Protein AF-A0A9R1XGA3-F1 (afdb_monomer)

InterPro domains:
  IPR002921 Fungal lipase-type domain [PF01764] (87-194)
  IPR029058 Alpha/Beta hydrolase fold [G3DSA:3.40.50.1820] (52-241)
  IPR029058 Alpha/Beta hydrolase fold [SSF53474] (102-215)
  IPR041266 EDS1, EP domain [PF18117] (328-533)
  IPR044603 Senescence-associated carboxylesterase 101-like [PTHR46898] (2-545)

Sequence (545 aa):
MSQKMFNSEVEVGKFLGSIHVIQDAYRAISQTSSTYQLHTSPSGIKVLAFNCLSDYTIPFRKGEDLVSSDNHKVVEFISTKVNPKISINKAAVELFELHFNELSELSNQLINDQLVVTGCGLAGYLAILYTLLHQHYADLKESNGSKTAKRPICITFGSPLIGNQHLQGAISERPQWKSSFLNVVAKTDLLASFFSSTSQYKPFGTFLFCTESGGHTAFEDQDAILAVLDAMVSPNAGNYQMHDYSKELGSIRKTVLYRGGSKFKESNLTLLRAGIVFQFQEIGALNDISNDLIEKMEKKQTRMIIKSRNVYEPTKKLNDMKIILTYIEWYMKTRRLTGGYYDSYKNAESTNELKGKNEAIIHQLKLNQYWKKTVEENDLVPQKEGAKLRKRWLYAGTNYRRIVEPLDIADHYKRGKTNYMAIRPNHYKLLEKWSEEEKKGRKPSDPKTKAASLTEDSCFWAHVEEALISLRDLRNGDPNNIATDIEKFEVYVWHSIKDFSVSPEIFVEGSSFMKWWSEYKGYKGSSYDSVLARYMNDKNYISYN

Mean predicted aligned error: 12.09 Å

pLDDT: mean 83.59, std 13.46, range [25.39, 98.0]

Nearest PDB structures (foldseek):
  8zf0-assembly1_C  TM=6.058E-01  e=3.440E-20  Oryza sativa Japonica Group
  2yij-assembly1_A  TM=5.478E-01  e=7.214E-04  Arabidopsis thaliana
  2yij-assembly1_B  TM=5.698E-01  e=1.313E-03  Arabidopsis thaliana
  7x0c-assembly1_B  TM=5.492E-01  e=6.283E-04  Arabidopsis thaliana
  8t0y-assembly1_C  TM=2.030E-01  e=6.896E+00  Rattus norvegicus

Structure (mmCIF, N/CA/C/O backbone):
data_AF-A0A9R1XGA3-F1
#
_entry.id   AF-A0A9R1XGA3-F1
#
loop_
_atom_site.group_PDB
_atom_site.id
_atom_site.type_symbol
_atom_site.label_atom_id
_atom_site.label_alt_id
_atom_site.label_comp_id
_atom_site.label_asym_id
_atom_site.label_entity_id
_atom_site.label_seq_id
_atom_site.pdbx_PDB_ins_code
_atom_site.Cartn_x
_atom_site.Cartn_y
_atom_site.Cartn_z
_atom_site.occupancy
_atom_site.B_iso_or_equiv
_atom_site.auth_seq_id
_atom_site.auth_comp_id
_atom_site.auth_asym_id
_atom_site.auth_atom_id
_atom_site.pdbx_PDB_model_num
ATOM 1 N N . MET A 1 1 ? -10.345 21.618 -0.069 1.00 25.62 1 MET A N 1
ATOM 2 C CA . MET A 1 1 ? -10.650 21.405 1.361 1.00 25.62 1 MET A CA 1
ATOM 3 C C . MET A 1 1 ? -9.364 20.986 2.039 1.00 25.62 1 MET A C 1
ATOM 5 O O . MET A 1 1 ? -8.868 19.916 1.710 1.00 25.62 1 MET A O 1
ATOM 9 N N . SER A 1 2 ? -8.782 21.821 2.903 1.00 25.39 2 SER A N 1
ATOM 10 C CA . SER A 1 2 ? -7.750 21.312 3.805 1.00 25.39 2 SER A CA 1
ATOM 11 C C . SER A 1 2 ? -8.434 20.295 4.718 1.00 25.39 2 SER A C 1
ATOM 13 O O . SER A 1 2 ? -9.448 20.604 5.345 1.00 25.39 2 SER A O 1
ATOM 15 N N . GLN A 1 3 ? -7.954 19.052 4.722 1.00 30.38 3 GLN A N 1
ATOM 16 C CA . GLN A 1 3 ? -8.304 18.119 5.784 1.00 30.38 3 GLN A CA 1
ATOM 17 C C . GLN A 1 3 ? -7.832 18.777 7.079 1.00 30.38 3 GLN A C 1
ATOM 19 O O . GLN A 1 3 ? -6.631 18.882 7.318 1.00 30.38 3 GLN A O 1
ATOM 24 N N . LYS A 1 4 ? -8.763 19.296 7.883 1.00 31.56 4 LYS A N 1
ATOM 25 C CA . LYS A 1 4 ? -8.465 19.638 9.270 1.00 31.56 4 LYS A CA 1
ATOM 26 C C . LYS A 1 4 ? -8.160 18.311 9.964 1.00 31.56 4 LYS A C 1
ATOM 28 O O . LYS A 1 4 ? -9.082 17.591 10.328 1.00 31.56 4 LYS A O 1
ATOM 33 N N . MET A 1 5 ? -6.881 17.948 10.050 1.00 43.31 5 MET A N 1
ATOM 34 C CA . MET A 1 5 ? -6.440 16.953 11.022 1.00 43.31 5 MET A CA 1
ATOM 35 C C . MET A 1 5 ? -6.757 17.508 12.410 1.00 43.31 5 MET A C 1
ATOM 37 O O . MET A 1 5 ? -6.575 18.703 12.649 1.00 43.31 5 MET A O 1
ATOM 41 N N . PHE A 1 6 ? -7.255 16.656 13.300 1.00 49.06 6 PHE A N 1
ATOM 42 C CA . PHE A 1 6 ? -7.363 16.999 14.713 1.00 49.06 6 PHE A CA 1
ATOM 43 C C . PHE A 1 6 ? -5.966 17.361 15.234 1.00 49.06 6 PHE A C 1
ATOM 45 O O . PHE A 1 6 ? -4.993 16.662 14.946 1.00 49.06 6 PHE A O 1
ATOM 52 N N . ASN A 1 7 ? -5.853 18.463 15.973 1.00 49.22 7 ASN A N 1
ATOM 53 C CA . ASN A 1 7 ? -4.572 18.948 16.492 1.00 49.22 7 ASN A CA 1
ATOM 54 C C . ASN A 1 7 ? -4.109 18.160 17.726 1.00 49.22 7 ASN A C 1
ATOM 56 O O . ASN A 1 7 ? -2.969 18.317 18.158 1.00 49.22 7 ASN A O 1
ATOM 60 N N . SER A 1 8 ? -4.988 17.341 18.314 1.00 60.53 8 SER A N 1
ATOM 61 C CA . SER A 1 8 ? -4.674 16.455 19.436 1.00 60.53 8 SER A CA 1
ATOM 62 C C . SER A 1 8 ? -5.671 15.299 19.542 1.00 60.53 8 SER A C 1
ATOM 64 O O . SER A 1 8 ? -6.822 15.412 19.122 1.00 60.53 8 SER A O 1
ATOM 66 N N . GLU A 1 9 ? -5.254 14.209 20.179 1.00 64.31 9 GLU A N 1
ATOM 67 C CA . GLU A 1 9 ? -6.128 13.091 20.558 1.00 64.31 9 GLU A CA 1
ATOM 68 C C . GLU A 1 9 ? -7.272 13.526 21.508 1.00 64.31 9 GLU A C 1
ATOM 70 O O . GLU A 1 9 ? -8.342 12.921 21.509 1.00 64.31 9 GLU A O 1
ATOM 75 N N . VAL A 1 10 ? -7.114 14.639 22.239 1.00 60.84 10 VAL A N 1
ATOM 76 C CA . VAL A 1 10 ? -8.193 15.273 23.024 1.00 60.84 10 VAL A CA 1
ATOM 77 C C . VAL A 1 10 ? -9.305 15.809 22.113 1.00 60.84 10 VAL A C 1
ATOM 79 O O . VAL A 1 10 ? -10.487 15.652 22.415 1.00 60.84 10 VAL A O 1
ATOM 82 N N . GLU A 1 11 ? -8.954 16.447 20.991 1.00 66.25 11 GLU A N 1
ATOM 83 C CA . GLU A 1 11 ? -9.942 16.901 20.001 1.00 66.25 11 GLU A CA 1
ATOM 84 C C . GLU A 1 11 ? -10.637 15.716 19.322 1.00 66.25 11 GLU A C 1
ATOM 86 O O . GLU A 1 11 ? -11.847 15.776 19.100 1.00 66.25 11 GLU A O 1
ATOM 91 N N . VAL A 1 12 ? -9.898 14.630 19.054 1.00 70.56 12 VAL A N 1
ATOM 92 C CA . VAL A 1 12 ? -10.460 13.371 18.536 1.00 70.56 12 VAL A CA 1
ATOM 93 C C . VAL A 1 12 ? -11.471 12.800 19.525 1.00 70.56 12 VAL A C 1
ATOM 95 O O . VAL A 1 12 ? -12.608 12.548 19.142 1.00 70.56 12 VAL A O 1
ATOM 98 N N . GLY A 1 13 ? -11.101 12.657 20.802 1.00 62.75 13 GLY A N 1
ATOM 99 C CA . GLY A 1 13 ? -11.992 12.157 21.850 1.00 62.75 13 GLY A CA 1
ATOM 100 C C . GLY A 1 13 ? -13.279 12.975 21.955 1.00 62.75 13 GLY A C 1
ATOM 101 O O . GLY A 1 13 ? -14.367 12.407 21.936 1.00 62.75 13 GLY A O 1
ATOM 102 N N . LYS A 1 14 ? -13.172 14.309 21.950 1.00 71.94 14 LYS A N 1
ATOM 103 C CA . LYS A 1 14 ? -14.334 15.216 21.979 1.00 71.94 14 LYS A CA 1
ATOM 104 C C . LYS A 1 14 ? -15.217 15.088 20.740 1.00 71.94 14 LYS A C 1
ATOM 106 O O . LYS A 1 14 ? -16.441 15.074 20.854 1.00 71.94 14 LYS A O 1
ATOM 111 N N . PHE A 1 15 ? -14.612 14.992 19.557 1.00 76.19 15 PHE A N 1
ATOM 112 C CA . PHE A 1 15 ? -15.353 14.757 18.321 1.00 76.19 15 PHE A CA 1
ATOM 113 C C . PHE A 1 15 ? -16.097 13.419 18.376 1.00 76.19 15 PHE A C 1
ATOM 115 O O . PHE A 1 15 ? -17.300 13.388 18.120 1.00 76.19 15 PHE A O 1
ATOM 122 N N . LEU A 1 16 ? -15.413 12.348 18.788 1.00 72.44 16 LEU A N 1
ATOM 123 C CA . LEU A 1 16 ? -15.995 11.018 18.957 1.00 72.44 16 LEU A CA 1
ATOM 124 C C . LEU A 1 16 ? -17.121 11.008 20.003 1.00 72.44 16 LEU A C 1
ATOM 126 O O . LEU A 1 16 ? -18.154 10.387 19.783 1.00 72.44 16 LEU A O 1
ATOM 130 N N . GLY A 1 17 ? -16.988 11.758 21.097 1.00 62.53 17 GLY A N 1
ATOM 131 C CA . GLY A 1 17 ? -18.054 11.918 22.090 1.00 62.53 17 GLY A CA 1
ATOM 132 C C . GLY A 1 17 ? -19.284 12.675 21.568 1.00 62.53 17 GLY A C 1
ATOM 133 O O . GLY A 1 17 ? -20.386 12.500 22.085 1.00 62.53 17 GLY A O 1
ATOM 134 N N . SER A 1 18 ? -19.123 13.500 20.528 1.00 68.31 18 SER A N 1
ATOM 135 C CA . SER A 1 18 ? -20.204 14.316 19.953 1.00 68.31 18 SER A CA 1
ATOM 136 C C . SER A 1 18 ? -21.014 13.624 18.848 1.00 68.31 18 SER A C 1
ATOM 138 O O . SER A 1 18 ? -22.103 14.086 18.505 1.00 68.31 18 SER A O 1
ATOM 140 N N . ILE A 1 19 ? -20.509 12.525 18.279 1.00 78.50 19 ILE A N 1
ATOM 141 C CA . ILE A 1 19 ? -21.141 11.835 17.146 1.00 78.50 19 ILE A CA 1
ATOM 142 C C . ILE A 1 19 ? -22.177 10.801 17.600 1.00 78.50 19 ILE A C 1
ATOM 144 O O . ILE A 1 19 ? -21.927 9.945 18.445 1.00 78.50 19 ILE A O 1
ATOM 148 N N . HIS A 1 20 ? -23.347 10.825 16.957 1.00 83.31 20 HIS A N 1
ATOM 149 C CA . HIS A 1 20 ? -24.459 9.917 17.264 1.00 83.31 20 HIS A CA 1
ATOM 150 C C . HIS A 1 20 ? -24.188 8.449 16.907 1.00 83.31 20 HIS A C 1
ATOM 152 O O . HIS A 1 20 ? -24.793 7.561 17.501 1.00 83.31 20 HIS A O 1
ATOM 158 N N . VAL A 1 21 ? -23.245 8.184 15.997 1.00 88.19 21 VAL A N 1
ATOM 159 C CA . VAL A 1 21 ? -22.968 6.834 15.483 1.00 88.19 21 VAL A CA 1
ATOM 160 C C . VAL A 1 21 ? -22.563 5.839 16.577 1.00 88.19 21 VAL A C 1
ATOM 162 O O . VAL A 1 21 ? -22.926 4.673 16.488 1.00 88.19 21 VAL A O 1
ATOM 165 N N . ILE A 1 22 ? -21.873 6.288 17.635 1.00 90.81 22 ILE A N 1
ATOM 166 C CA . ILE A 1 22 ? -21.488 5.419 18.760 1.00 90.81 22 ILE A CA 1
ATOM 167 C C . ILE A 1 22 ? -22.735 4.986 19.546 1.00 90.81 22 ILE A C 1
ATOM 169 O O . ILE A 1 22 ? -22.880 3.817 19.891 1.00 90.81 22 ILE A O 1
ATOM 173 N N . GLN A 1 23 ? -23.671 5.908 19.788 1.00 89.25 23 GLN A N 1
ATOM 174 C CA . GLN A 1 23 ? -24.923 5.601 20.489 1.00 89.25 23 GLN A CA 1
ATOM 175 C C . GLN A 1 23 ? -25.835 4.705 19.650 1.00 89.25 23 GLN A C 1
ATOM 177 O O . GLN A 1 23 ? -26.443 3.780 20.186 1.00 89.25 23 GLN A O 1
ATOM 182 N N . ASP A 1 24 ? -25.915 4.965 18.344 1.00 91.31 24 ASP A N 1
ATOM 183 C CA . ASP A 1 24 ? -26.691 4.147 17.413 1.00 91.31 24 ASP A CA 1
ATOM 184 C C . ASP A 1 24 ? -26.125 2.720 17.334 1.00 91.31 24 ASP A C 1
ATOM 186 O O . ASP A 1 24 ? -26.893 1.759 17.360 1.00 91.31 24 ASP A O 1
ATOM 190 N N . ALA A 1 25 ? -24.794 2.574 17.318 1.00 93.94 25 ALA A N 1
ATOM 191 C CA . ALA A 1 25 ? -24.124 1.277 17.367 1.00 93.94 25 ALA A CA 1
ATOM 192 C C . ALA A 1 25 ? -24.440 0.521 18.666 1.00 93.94 25 ALA A C 1
ATOM 194 O O . ALA A 1 25 ? -24.885 -0.624 18.611 1.00 93.94 25 ALA A O 1
ATOM 195 N N . TYR A 1 26 ? -24.306 1.168 19.829 1.00 93.75 26 TYR A N 1
ATOM 196 C CA . TYR A 1 26 ? -24.616 0.522 21.109 1.00 93.75 26 TYR A CA 1
ATOM 197 C C . TYR A 1 26 ? -26.097 0.130 21.227 1.00 93.75 26 TYR A C 1
ATOM 199 O O . TYR A 1 26 ? -26.427 -0.961 21.690 1.00 93.75 26 TYR A O 1
ATOM 207 N N . ARG A 1 27 ? -27.009 0.984 20.745 1.00 92.38 27 ARG A N 1
ATOM 208 C CA . ARG A 1 27 ? -28.448 0.684 20.710 1.00 92.38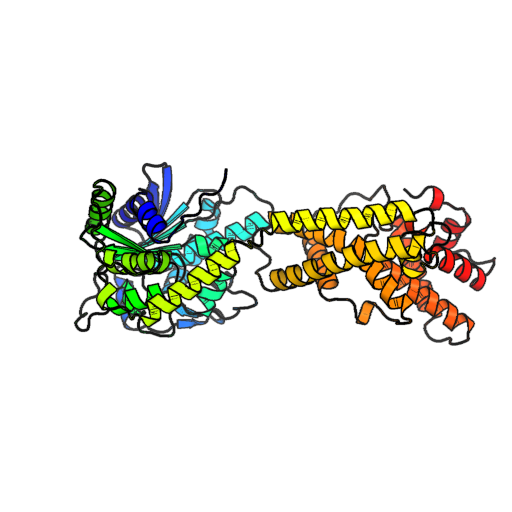 27 ARG A CA 1
ATOM 209 C C . ARG A 1 27 ? -28.769 -0.508 19.807 1.00 92.38 27 ARG A C 1
ATOM 211 O O . ARG A 1 27 ? -29.633 -1.305 20.154 1.00 92.38 27 ARG A O 1
ATOM 218 N N . ALA A 1 28 ? -28.092 -0.647 18.669 1.00 94.12 28 ALA A N 1
ATOM 219 C CA . ALA A 1 28 ? -28.290 -1.796 17.789 1.00 94.12 28 ALA A CA 1
ATOM 220 C C . ALA A 1 28 ? -27.924 -3.118 18.492 1.00 94.12 28 ALA A C 1
ATOM 222 O O . ALA A 1 28 ? -28.614 -4.119 18.309 1.00 94.12 28 ALA A O 1
ATOM 223 N N . ILE A 1 29 ? -26.897 -3.118 19.353 1.00 93.12 29 ILE A N 1
ATOM 224 C CA . ILE A 1 29 ? -26.525 -4.296 20.156 1.00 93.12 29 ILE A CA 1
ATOM 225 C C . ILE A 1 29 ? -27.673 -4.699 21.088 1.00 93.12 29 ILE A C 1
ATOM 227 O O . ILE A 1 29 ? -28.066 -5.861 21.087 1.00 93.12 29 ILE A O 1
ATOM 231 N N . SER A 1 30 ? -28.262 -3.755 21.832 1.00 89.50 30 SER A N 1
ATOM 232 C CA . SER A 1 30 ? -29.345 -4.073 22.779 1.00 89.50 30 SER A CA 1
ATOM 233 C C . SER A 1 30 ? -30.644 -4.534 22.109 1.00 89.50 30 SER A C 1
ATOM 235 O O . SER A 1 30 ? -31.463 -5.196 22.741 1.00 89.50 30 SER A O 1
ATOM 237 N N . GLN A 1 31 ? -30.825 -4.220 20.826 1.00 91.94 31 GLN A N 1
ATOM 238 C CA . GLN A 1 31 ? -31.956 -4.668 20.010 1.00 91.94 31 GLN A CA 1
ATOM 239 C C . GLN A 1 31 ? -31.712 -6.020 19.320 1.00 91.94 31 GLN A C 1
ATOM 241 O O . GLN A 1 31 ? -32.631 -6.558 18.706 1.00 91.94 31 GLN A O 1
ATOM 246 N N . THR A 1 32 ? -30.495 -6.566 19.394 1.00 92.00 32 THR A N 1
ATOM 247 C CA . THR A 1 32 ? -30.104 -7.782 18.673 1.00 92.00 32 THR A CA 1
ATOM 248 C C . THR A 1 32 ? -30.346 -9.032 19.515 1.00 92.00 32 THR A C 1
ATOM 250 O O . THR A 1 32 ? -29.712 -9.232 20.550 1.00 92.00 32 THR A O 1
ATOM 253 N N . SER A 1 33 ? -31.242 -9.911 19.056 1.00 87.94 33 SER A N 1
ATOM 254 C CA . SER A 1 33 ? -31.568 -11.174 19.750 1.00 87.94 33 SER A CA 1
ATOM 255 C C . SER A 1 33 ? -30.913 -12.421 19.138 1.00 87.94 33 SER A C 1
ATOM 257 O O . SER A 1 33 ? -30.818 -13.445 19.808 1.00 87.94 33 SER A O 1
ATOM 259 N N . SER A 1 34 ? -30.463 -12.351 17.884 1.00 88.94 34 SER A N 1
ATOM 260 C CA . SER A 1 34 ? -29.722 -13.407 17.175 1.00 88.94 34 SER A CA 1
ATOM 261 C C . SER A 1 34 ? -28.205 -13.210 17.287 1.00 88.94 34 SER A C 1
ATOM 263 O O . SER A 1 34 ? -27.754 -12.176 17.766 1.00 88.94 34 SER A O 1
ATOM 265 N N . THR A 1 35 ? -27.396 -14.162 16.802 1.00 88.19 35 THR A N 1
ATOM 266 C CA . THR A 1 35 ? -25.920 -14.035 16.756 1.00 88.19 35 THR A CA 1
ATOM 267 C C . THR A 1 35 ? -25.461 -12.751 16.064 1.00 88.19 35 THR A C 1
ATOM 269 O O . THR A 1 35 ? -24.502 -12.106 16.483 1.00 88.19 35 THR A O 1
ATOM 272 N N . TYR A 1 36 ? -26.159 -12.353 15.004 1.00 93.81 36 TYR A N 1
ATOM 273 C CA . TYR A 1 36 ? -25.999 -11.049 14.381 1.00 93.81 36 TYR A CA 1
ATOM 274 C C . TYR A 1 36 ? -27.323 -10.566 13.795 1.00 93.81 36 TYR A C 1
ATOM 276 O O . TYR A 1 36 ? -28.191 -11.373 13.446 1.00 93.81 36 TYR A O 1
ATOM 284 N N . GLN A 1 37 ? -27.481 -9.250 13.673 1.00 95.38 37 GLN A N 1
ATOM 285 C CA . GLN A 1 37 ? -28.637 -8.626 13.038 1.00 95.38 37 GLN A CA 1
ATOM 286 C C . GLN A 1 37 ? -28.244 -7.311 12.361 1.00 95.38 37 GLN A C 1
ATOM 288 O O . GLN A 1 37 ? -27.408 -6.552 12.857 1.00 95.38 37 GLN A O 1
ATOM 293 N N . LEU A 1 38 ? -28.849 -7.049 11.201 1.00 95.69 38 LEU A N 1
ATOM 294 C CA . LEU A 1 38 ? -28.660 -5.810 10.458 1.00 95.69 38 LEU A CA 1
ATOM 295 C C . LEU A 1 38 ? -29.749 -4.803 10.835 1.00 95.69 38 LEU A C 1
ATOM 297 O O . LEU A 1 38 ? -30.937 -5.056 10.646 1.00 95.69 38 LEU A O 1
ATOM 301 N N . HIS A 1 39 ? -29.324 -3.643 11.316 1.00 95.25 39 HIS A N 1
ATOM 302 C CA . HIS A 1 39 ? -30.170 -2.518 11.701 1.00 95.25 39 HIS A CA 1
ATOM 303 C C . HIS A 1 39 ? -29.928 -1.328 10.774 1.00 95.25 39 HIS A C 1
ATOM 305 O O . HIS A 1 39 ? -28.929 -1.265 10.054 1.00 95.25 39 HIS A O 1
ATOM 311 N N . THR A 1 40 ? -30.834 -0.355 10.803 1.00 93.25 40 THR A N 1
ATOM 312 C CA . THR A 1 40 ? -30.647 0.937 10.129 1.00 93.25 40 THR A CA 1
ATOM 313 C C . THR A 1 40 ? -30.708 2.041 11.174 1.00 93.25 40 THR A C 1
ATOM 315 O O . THR A 1 40 ? -31.687 2.141 11.914 1.00 93.25 40 THR A O 1
ATOM 318 N N . SER A 1 41 ? -29.654 2.851 11.263 1.00 88.50 41 SER A N 1
ATOM 319 C CA . SER A 1 41 ? -29.606 3.981 12.186 1.00 88.50 41 SER A CA 1
ATOM 320 C C . SER A 1 41 ? -30.633 5.056 11.794 1.00 88.50 41 SER A C 1
ATOM 322 O O . SER A 1 41 ? -31.034 5.136 10.629 1.00 88.50 41 SER A O 1
ATOM 324 N N . PRO A 1 42 ? -31.005 5.968 12.711 1.00 84.25 42 PRO A N 1
ATOM 325 C CA . PRO A 1 42 ? -31.841 7.127 12.380 1.00 84.25 42 PRO A CA 1
ATOM 326 C C . PRO A 1 42 ? -31.253 8.020 11.275 1.00 84.25 42 PRO A C 1
ATOM 328 O O . PRO A 1 42 ? -31.979 8.739 10.598 1.00 84.25 42 PRO A O 1
ATOM 331 N N . SER A 1 43 ? -29.931 7.971 11.090 1.00 81.44 43 SER A N 1
ATOM 332 C CA . SER A 1 43 ? -29.195 8.674 10.035 1.00 81.44 43 SER A CA 1
ATOM 333 C C . SER A 1 43 ? -29.131 7.908 8.702 1.00 81.44 43 SER A C 1
ATOM 335 O O . SER A 1 43 ? -28.497 8.385 7.763 1.00 81.44 43 SER A O 1
ATOM 337 N N . GLY A 1 44 ? -29.780 6.742 8.595 1.00 85.81 44 GLY A N 1
ATOM 338 C CA . GLY A 1 44 ? -29.830 5.922 7.379 1.00 85.81 44 GLY A CA 1
ATOM 339 C C . GLY A 1 44 ? -28.594 5.047 7.142 1.00 85.81 44 GLY A C 1
ATOM 340 O O . GLY A 1 44 ? -28.438 4.494 6.056 1.00 85.81 44 GLY A O 1
ATOM 341 N N . ILE A 1 45 ? -27.706 4.916 8.132 1.00 89.62 45 ILE A N 1
ATOM 342 C CA . ILE A 1 45 ? -26.495 4.088 8.049 1.00 89.62 45 ILE A CA 1
ATOM 343 C C . ILE A 1 45 ? -26.847 2.653 8.443 1.00 89.62 45 ILE A C 1
ATOM 345 O O . ILE A 1 45 ? -27.542 2.432 9.437 1.00 89.62 45 ILE A O 1
ATOM 349 N N . LYS A 1 46 ? -26.349 1.662 7.697 1.00 95.12 46 LYS A N 1
ATOM 350 C CA . LYS A 1 46 ? -26.525 0.253 8.064 1.00 95.12 46 LYS A CA 1
ATOM 351 C C . LYS A 1 46 ? -25.608 -0.095 9.236 1.00 95.12 46 LYS A C 1
ATOM 353 O O . LYS A 1 46 ? -24.409 0.183 9.186 1.00 95.12 46 LYS A O 1
ATOM 358 N N . VAL A 1 47 ? -26.161 -0.718 10.271 1.00 96.75 47 VAL A N 1
ATOM 359 C CA . VAL A 1 47 ? -25.435 -1.143 11.474 1.00 96.75 47 VAL A CA 1
ATOM 360 C C . VAL A 1 47 ? -25.575 -2.654 11.620 1.00 96.75 47 VAL A C 1
ATOM 362 O O . VAL A 1 47 ? -26.653 -3.147 11.937 1.00 96.75 47 VAL A O 1
ATOM 365 N N . LEU A 1 48 ? -24.501 -3.398 11.374 1.00 97.31 48 LEU A N 1
ATOM 366 C CA . LEU A 1 48 ? -24.439 -4.831 11.644 1.00 97.31 48 LEU A CA 1
ATOM 367 C C . LEU A 1 48 ? -23.983 -5.039 13.089 1.00 97.31 48 LEU A C 1
ATOM 369 O O . LEU A 1 48 ? -22.819 -4.796 13.411 1.00 97.31 48 LEU A O 1
ATOM 373 N N . ALA A 1 49 ? -24.901 -5.470 13.946 1.00 97.25 49 ALA A N 1
ATOM 374 C CA . ALA A 1 49 ? -24.630 -5.728 15.352 1.00 97.25 49 ALA A CA 1
ATOM 375 C C . ALA A 1 49 ? -24.484 -7.230 15.605 1.00 97.25 49 ALA A C 1
ATOM 377 O O . ALA A 1 49 ? -25.308 -8.023 15.152 1.00 97.25 49 ALA A O 1
ATOM 378 N N . PHE A 1 50 ? -23.435 -7.600 16.333 1.00 95.25 50 PHE A N 1
ATOM 379 C CA . PHE A 1 50 ? -23.175 -8.953 16.806 1.00 95.25 50 PHE A CA 1
ATOM 380 C C . PHE A 1 50 ? -23.566 -9.090 18.275 1.00 95.25 50 PHE A C 1
ATOM 382 O O . PHE A 1 50 ? -23.325 -8.188 19.083 1.00 95.25 50 PHE A O 1
ATOM 389 N N . ASN A 1 51 ? -24.103 -10.254 18.621 1.00 90.06 51 ASN A N 1
ATOM 390 C CA . ASN A 1 51 ? -24.405 -10.661 19.983 1.00 90.06 51 ASN A CA 1
ATOM 391 C C . ASN A 1 51 ? -23.807 -12.053 20.246 1.00 90.06 51 ASN A C 1
ATOM 393 O O . ASN A 1 51 ? -23.744 -12.896 19.353 1.00 90.06 51 ASN A O 1
ATOM 397 N N . CYS A 1 52 ? -23.347 -12.291 21.471 1.00 77.19 52 CYS A N 1
ATOM 398 C CA . CYS A 1 52 ? -22.772 -13.567 21.878 1.00 77.19 52 CYS A CA 1
ATOM 399 C C . CYS A 1 52 ? -23.652 -14.155 22.982 1.00 77.19 52 CYS A C 1
ATOM 401 O O . CYS A 1 52 ? -23.711 -13.614 24.085 1.00 77.19 52 CYS A O 1
ATOM 403 N N . LEU A 1 53 ? -24.369 -15.239 22.668 1.00 64.62 53 LEU A N 1
ATOM 404 C CA . LEU A 1 53 ? -25.205 -15.948 23.638 1.00 64.62 53 LEU A CA 1
ATOM 405 C C . LEU A 1 53 ? -24.322 -16.555 24.745 1.00 64.62 53 LEU A C 1
ATOM 407 O O . LEU A 1 53 ? -23.173 -16.931 24.508 1.00 64.62 53 LEU A O 1
ATOM 411 N N . SER A 1 54 ? -24.854 -16.624 25.967 1.00 56.53 54 SER A N 1
ATOM 412 C CA . SER A 1 54 ? -24.125 -16.883 27.222 1.00 56.53 54 SER A CA 1
ATOM 413 C C . SER A 1 54 ? -23.235 -18.133 27.247 1.00 56.53 54 SER A C 1
ATOM 415 O O . SER A 1 54 ? -22.286 -18.180 28.033 1.00 56.53 54 SER A O 1
ATOM 417 N N . ASP A 1 55 ? -23.484 -19.115 26.381 1.00 50.94 55 ASP A N 1
ATOM 418 C CA . ASP A 1 55 ? -22.788 -20.409 26.359 1.00 50.94 55 ASP A CA 1
ATOM 419 C C . ASP A 1 55 ? -21.287 -20.298 26.021 1.00 50.94 55 ASP A C 1
ATOM 421 O O . ASP A 1 55 ? -20.484 -21.131 26.446 1.00 50.94 55 ASP A O 1
ATOM 425 N N . TYR A 1 56 ? -20.861 -19.219 25.356 1.00 52.59 56 TYR A N 1
ATOM 426 C CA . TYR A 1 56 ? -19.456 -18.992 24.980 1.00 52.59 56 TYR A CA 1
ATOM 427 C C . TYR A 1 56 ? -18.600 -18.318 26.064 1.00 52.59 56 TYR A C 1
ATOM 429 O O . TYR A 1 56 ? -17.391 -18.146 25.893 1.00 52.59 56 TYR A O 1
ATOM 437 N N . THR A 1 57 ? -19.185 -17.967 27.212 1.00 53.56 57 THR A N 1
ATOM 438 C CA . THR A 1 57 ? -18.422 -17.436 28.358 1.00 53.56 57 THR A CA 1
ATOM 439 C C . THR A 1 57 ? -17.598 -18.517 29.072 1.00 53.56 57 THR A C 1
ATOM 441 O O . THR A 1 57 ? -16.605 -18.205 29.732 1.00 53.56 57 THR A O 1
ATOM 444 N N . ILE A 1 58 ? -17.964 -19.796 28.912 1.00 49.25 58 ILE A N 1
ATOM 445 C CA . ILE A 1 58 ? -17.326 -20.938 29.586 1.00 49.25 58 ILE A CA 1
ATOM 446 C C . ILE A 1 58 ? -15.954 -21.291 28.964 1.00 49.25 58 ILE A C 1
ATOM 448 O O . ILE A 1 58 ? -15.003 -21.471 29.730 1.00 49.25 58 ILE A O 1
ATOM 452 N N . PRO A 1 59 ? -15.776 -21.329 27.624 1.00 50.19 59 PRO A N 1
ATOM 453 C CA . PRO A 1 59 ? -14.455 -21.474 27.000 1.00 50.19 59 PRO A CA 1
ATOM 454 C C . PRO A 1 59 ? -13.521 -20.281 27.249 1.00 50.19 59 PRO A C 1
ATOM 456 O O . PRO A 1 59 ? -12.324 -20.484 27.440 1.00 50.19 59 PRO A O 1
ATOM 459 N N . PHE A 1 60 ? -14.052 -19.052 27.321 1.00 55.19 60 PHE A N 1
ATOM 460 C CA . PHE A 1 60 ? -13.260 -17.836 27.570 1.00 55.19 60 PHE A CA 1
ATOM 461 C C . PHE A 1 60 ? -12.523 -17.874 28.920 1.00 55.19 60 PHE A C 1
ATOM 463 O O . PHE A 1 60 ? -11.395 -17.409 29.023 1.00 55.19 60 PHE A O 1
ATOM 470 N N . ARG A 1 61 ? -13.110 -18.517 29.941 1.00 54.62 61 ARG A N 1
ATOM 471 C CA . ARG A 1 61 ? -12.472 -18.704 31.260 1.00 54.62 61 ARG A CA 1
ATOM 472 C C . ARG A 1 61 ? -11.356 -19.759 31.279 1.00 54.62 61 ARG A C 1
ATOM 474 O O . ARG A 1 61 ? -10.645 -19.849 32.273 1.00 54.62 61 ARG A O 1
ATOM 481 N N . LYS A 1 62 ? -11.219 -20.578 30.227 1.00 50.53 62 LYS A N 1
ATOM 482 C CA . LYS A 1 62 ? -10.163 -21.603 30.088 1.00 50.53 62 LYS A CA 1
ATOM 483 C C . LYS A 1 62 ? -9.122 -21.271 29.011 1.00 50.53 62 LYS A C 1
ATOM 485 O O . LYS A 1 62 ? -8.060 -21.880 29.016 1.00 50.53 62 LYS A O 1
ATOM 490 N N . GLY A 1 63 ? -9.436 -20.374 28.075 1.00 52.12 63 GLY A N 1
ATOM 491 C CA . GLY A 1 63 ? -8.641 -20.101 26.877 1.00 52.12 63 GLY A CA 1
ATOM 492 C C . GLY A 1 63 ? -7.898 -18.770 26.934 1.00 52.12 63 GLY A C 1
ATOM 493 O O . GLY A 1 63 ? -8.326 -17.801 26.311 1.00 52.12 63 GLY A O 1
ATOM 494 N N . GLU A 1 64 ? -6.758 -18.744 27.623 1.00 56.88 64 GLU A N 1
ATOM 495 C CA . GLU A 1 64 ? -5.757 -17.678 27.447 1.00 56.88 64 GLU A CA 1
ATOM 496 C C . GLU A 1 64 ? -5.000 -17.812 26.108 1.00 56.88 64 GLU A C 1
ATOM 498 O O . GLU A 1 64 ? -4.357 -16.865 25.649 1.00 56.88 64 GLU A O 1
ATOM 503 N N . ASP A 1 65 ? -5.113 -18.970 25.450 1.00 75.19 65 ASP A N 1
ATOM 504 C CA . ASP A 1 65 ? -4.248 -19.363 24.343 1.00 75.19 65 ASP A CA 1
ATOM 505 C C . ASP A 1 65 ? -4.525 -18.591 23.044 1.00 75.19 65 ASP A C 1
ATOM 507 O O . ASP A 1 65 ? -5.595 -18.665 22.427 1.00 75.19 65 ASP A O 1
ATOM 511 N N . LEU A 1 66 ? -3.490 -17.892 22.581 1.00 87.62 66 LEU A N 1
ATOM 512 C CA . LEU A 1 66 ? -3.374 -17.435 21.205 1.00 87.62 66 LEU A CA 1
ATOM 513 C C . LEU A 1 66 ? -3.053 -18.625 20.291 1.00 87.62 66 LEU A C 1
ATOM 515 O O . LEU A 1 66 ? -2.078 -19.344 20.512 1.00 87.62 66 LEU A O 1
ATOM 519 N N . VAL A 1 67 ? -3.818 -18.794 19.215 1.00 90.00 67 VAL A N 1
ATOM 520 C CA . VAL A 1 67 ? -3.570 -19.809 18.180 1.00 90.00 67 VAL A CA 1
ATOM 521 C C . VAL A 1 67 ? -2.945 -19.185 16.938 1.00 90.00 67 VAL A C 1
ATOM 523 O O . VAL A 1 67 ? -3.222 -18.035 16.595 1.00 90.00 67 VAL A O 1
ATOM 526 N N . SER A 1 68 ? -2.078 -19.943 16.264 1.00 89.12 68 SER A N 1
ATOM 527 C CA . SER A 1 68 ? -1.447 -19.527 15.007 1.00 89.12 68 SER A CA 1
ATOM 528 C C . SER A 1 68 ? -2.444 -19.550 13.849 1.00 89.12 68 SER A C 1
ATOM 530 O O . SER A 1 68 ? -3.186 -20.521 13.694 1.00 89.12 68 SER A O 1
ATOM 532 N N . SER A 1 69 ? -2.393 -18.538 12.980 1.00 85.44 69 SER A N 1
ATOM 533 C CA . SER A 1 69 ? -3.179 -18.488 11.739 1.00 85.44 69 SER A CA 1
ATOM 534 C C . SER A 1 69 ? -2.915 -19.652 10.786 1.00 85.44 69 SER A C 1
ATOM 536 O O . SER A 1 69 ? -3.794 -19.987 10.002 1.00 85.44 69 SER A O 1
ATOM 538 N N . ASP A 1 70 ? -1.741 -20.291 10.857 1.00 82.00 70 ASP A N 1
ATOM 539 C CA . ASP A 1 70 ? -1.371 -21.420 9.983 1.00 82.00 70 ASP A CA 1
ATOM 540 C C . ASP A 1 70 ? -2.361 -22.596 10.089 1.00 82.00 70 ASP A C 1
ATOM 542 O O . ASP A 1 70 ? -2.536 -23.361 9.141 1.00 82.00 70 ASP A O 1
ATOM 546 N N . ASN A 1 71 ? -3.033 -22.723 11.236 1.00 83.38 71 ASN A N 1
ATOM 547 C CA . ASN A 1 71 ? -3.994 -23.792 11.495 1.00 83.38 71 ASN A CA 1
ATOM 548 C C . ASN A 1 71 ? -5.431 -23.418 11.092 1.00 83.38 71 ASN A C 1
ATOM 550 O O . ASN A 1 71 ? -6.300 -24.286 11.089 1.00 83.38 71 ASN A O 1
ATOM 554 N N . HIS A 1 72 ? -5.685 -22.152 10.742 1.00 85.31 72 HIS A N 1
ATOM 555 C CA . HIS A 1 72 ? -7.028 -21.591 10.582 1.00 85.31 72 HIS A CA 1
ATOM 556 C C . HIS A 1 72 ? -7.136 -20.769 9.292 1.00 85.31 72 HIS A C 1
ATOM 558 O O . HIS A 1 72 ? -6.901 -19.558 9.259 1.00 85.31 72 HIS A O 1
ATOM 564 N N . LYS A 1 73 ? -7.550 -21.427 8.202 1.00 86.06 73 LYS A N 1
ATOM 565 C CA . LYS A 1 73 ? -7.640 -20.812 6.860 1.00 86.06 73 LYS A CA 1
ATOM 566 C C . LYS A 1 73 ? -8.566 -19.595 6.800 1.00 86.06 73 LYS A C 1
ATOM 568 O O . LYS A 1 73 ? -8.366 -18.711 5.972 1.00 86.06 73 LYS A O 1
ATOM 573 N N . VAL A 1 74 ? 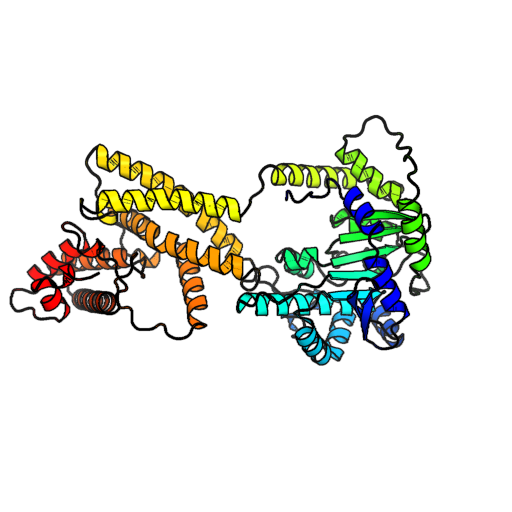-9.563 -19.521 7.683 1.00 88.06 74 VAL A N 1
ATOM 574 C CA . VAL A 1 74 ? -10.541 -18.423 7.698 1.00 88.06 74 VAL A CA 1
ATOM 575 C C . VAL A 1 74 ? -9.937 -17.066 8.060 1.00 88.06 74 VAL A C 1
ATOM 577 O O . VAL A 1 74 ? -10.553 -16.051 7.767 1.00 88.06 74 VAL A O 1
ATOM 580 N N . VAL A 1 75 ? -8.742 -17.026 8.663 1.00 89.31 75 VAL A N 1
ATOM 581 C CA . VAL A 1 75 ? -8.030 -15.790 9.044 1.00 89.31 75 VAL A CA 1
ATOM 582 C C . VAL A 1 75 ? -6.722 -15.585 8.271 1.00 89.31 75 VAL A C 1
ATOM 584 O O . VAL A 1 75 ? -6.050 -14.570 8.453 1.00 89.31 75 VAL A O 1
ATOM 587 N N . GLU A 1 76 ? -6.376 -16.497 7.356 1.00 87.44 76 GLU A N 1
ATOM 588 C CA . GLU A 1 76 ? -5.150 -16.444 6.541 1.00 87.44 76 GLU A CA 1
ATOM 589 C C . GLU A 1 76 ? -5.054 -15.149 5.716 1.00 87.44 76 GLU A C 1
ATOM 591 O O . GLU A 1 76 ? -3.972 -14.603 5.502 1.00 87.44 76 GLU A O 1
ATOM 596 N N . PHE A 1 77 ? -6.202 -14.597 5.311 1.00 88.44 77 PHE A N 1
ATOM 597 C CA . PHE A 1 77 ? -6.280 -13.363 4.530 1.00 88.44 77 PHE A CA 1
ATOM 598 C C . PHE A 1 77 ? -5.691 -12.134 5.254 1.00 88.44 77 PHE A C 1
ATOM 600 O O . PHE A 1 77 ? -5.401 -11.118 4.612 1.00 88.44 77 PHE A O 1
ATOM 607 N N . ILE A 1 78 ? -5.528 -12.203 6.580 1.00 90.31 78 ILE A N 1
ATOM 608 C CA . ILE A 1 78 ? -4.989 -11.114 7.394 1.00 90.31 78 ILE A CA 1
ATOM 609 C C . ILE A 1 78 ? -3.460 -11.052 7.277 1.00 90.31 78 ILE A C 1
ATOM 611 O O . ILE A 1 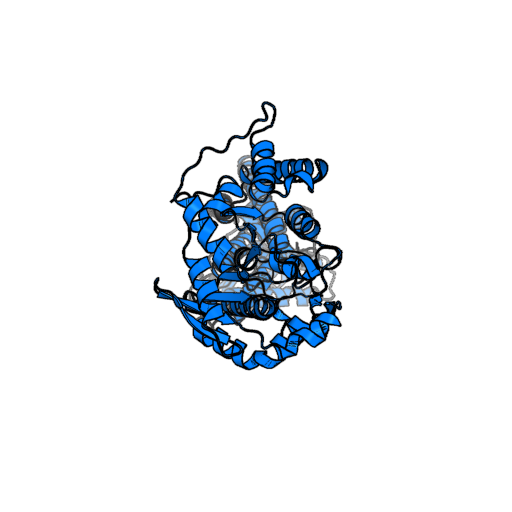78 ? -2.921 -9.946 7.250 1.00 90.31 78 ILE A O 1
ATOM 615 N N . SER A 1 79 ? -2.770 -12.186 7.143 1.00 87.12 79 SER A N 1
ATOM 616 C CA . SER A 1 79 ? -1.304 -12.251 7.117 1.00 87.12 79 SER A CA 1
ATOM 617 C C . SER A 1 79 ? -0.673 -11.417 5.991 1.00 87.12 79 SER A C 1
ATOM 619 O O . SER A 1 79 ? -1.283 -11.140 4.948 1.00 87.12 79 SER A O 1
ATOM 621 N N . THR A 1 80 ? 0.576 -10.999 6.201 1.00 83.38 80 THR A N 1
ATOM 622 C CA . THR A 1 80 ? 1.381 -10.239 5.229 1.00 83.38 80 THR A CA 1
ATOM 623 C C . THR A 1 80 ? 2.736 -10.909 5.008 1.00 83.38 80 THR A C 1
ATOM 625 O O . THR A 1 80 ? 3.065 -11.894 5.661 1.00 83.38 80 THR A O 1
ATOM 628 N N . LYS A 1 81 ? 3.558 -10.395 4.083 1.00 79.31 81 LYS A N 1
ATOM 629 C CA . LYS A 1 81 ? 4.924 -10.917 3.905 1.00 79.31 81 LYS A CA 1
ATOM 630 C C . LYS A 1 81 ? 5.811 -10.657 5.126 1.00 79.31 81 LYS A C 1
ATOM 632 O O . LYS A 1 81 ? 6.684 -11.465 5.419 1.00 79.31 81 LYS A O 1
ATOM 637 N N . VAL A 1 82 ? 5.604 -9.523 5.796 1.00 81.25 82 VAL A N 1
ATOM 638 C CA . VAL A 1 82 ? 6.369 -9.108 6.979 1.00 81.25 82 VAL A CA 1
ATOM 639 C C . VAL A 1 82 ? 5.859 -9.831 8.225 1.00 81.25 82 VAL A C 1
ATOM 641 O O . VAL A 1 82 ? 6.654 -10.280 9.045 1.00 81.25 82 VAL A O 1
ATOM 644 N N . ASN A 1 83 ? 4.539 -10.005 8.327 1.00 84.12 83 ASN A N 1
ATOM 645 C CA . ASN A 1 83 ? 3.860 -10.709 9.409 1.00 84.12 83 ASN A CA 1
ATOM 646 C C . ASN A 1 83 ? 3.105 -11.938 8.858 1.00 84.12 83 ASN A C 1
ATOM 648 O O . ASN A 1 83 ? 1.874 -11.915 8.769 1.00 84.12 83 ASN A O 1
ATOM 652 N N . PRO A 1 84 ? 3.819 -13.011 8.458 1.00 83.44 84 PRO A N 1
ATOM 653 C CA . PRO A 1 84 ? 3.196 -14.179 7.834 1.00 83.44 84 PRO A CA 1
ATOM 654 C C . PRO A 1 84 ? 2.427 -15.048 8.833 1.00 83.44 84 PRO A C 1
ATOM 656 O O . PRO A 1 84 ? 1.426 -15.661 8.470 1.00 83.44 84 PRO A O 1
ATOM 659 N N . LYS A 1 85 ? 2.879 -15.080 10.092 1.00 86.81 85 LYS A N 1
ATOM 660 C CA . LYS A 1 85 ? 2.310 -15.900 11.165 1.00 86.81 85 LYS A CA 1
ATOM 661 C C . LYS A 1 85 ? 1.740 -14.999 12.248 1.00 86.81 85 LYS A C 1
ATOM 663 O O . LYS A 1 85 ? 2.471 -14.514 13.112 1.00 86.81 85 LYS A O 1
ATOM 668 N N . ILE A 1 86 ? 0.440 -14.751 12.178 1.00 91.81 86 ILE A N 1
ATOM 669 C CA . ILE A 1 86 ? -0.276 -13.983 13.198 1.00 91.81 86 ILE A CA 1
ATOM 670 C C . ILE A 1 86 ? -0.835 -14.935 14.255 1.00 91.81 86 ILE A C 1
ATOM 672 O O . ILE A 1 86 ? -1.062 -16.115 13.982 1.00 91.81 86 ILE A O 1
ATOM 676 N N . SER A 1 87 ? -1.060 -14.428 15.466 1.00 92.56 87 SER A N 1
ATOM 677 C CA . SER A 1 87 ? -1.721 -15.206 16.514 1.00 92.56 87 SER A CA 1
ATOM 678 C C . SER A 1 87 ? -2.935 -14.463 17.049 1.00 92.56 87 SER A C 1
ATOM 680 O O . SER A 1 87 ? -2.859 -13.263 17.332 1.00 92.56 87 SER A O 1
ATOM 682 N N . ILE A 1 88 ? -4.049 -15.183 17.153 1.00 92.81 88 ILE A N 1
ATOM 683 C CA . ILE A 1 88 ? -5.379 -14.658 17.475 1.00 92.81 88 ILE A CA 1
ATOM 684 C C . ILE A 1 88 ? -5.955 -15.495 18.618 1.00 92.81 88 ILE A C 1
ATOM 686 O O . ILE A 1 88 ? -5.641 -16.676 18.737 1.00 92.81 88 ILE A O 1
ATOM 690 N N . ASN A 1 89 ? -6.773 -14.889 19.472 1.00 90.94 89 ASN A N 1
ATOM 691 C CA . ASN A 1 89 ? -7.468 -15.583 20.545 1.00 90.94 89 ASN A CA 1
ATOM 692 C C . ASN A 1 89 ? -8.254 -16.784 19.991 1.00 90.94 89 ASN A C 1
ATOM 694 O O . ASN A 1 89 ? -9.039 -16.636 19.050 1.00 90.94 89 ASN A O 1
ATOM 698 N N . LYS A 1 90 ? -8.056 -17.963 20.589 1.00 88.69 90 LYS A N 1
ATOM 699 C CA . LYS A 1 90 ? -8.682 -19.211 20.137 1.00 88.69 90 LYS A CA 1
ATOM 700 C C . LYS A 1 90 ? -10.205 -19.120 20.036 1.00 88.69 90 LYS A C 1
ATOM 702 O O . LYS A 1 90 ? -10.762 -19.475 19.002 1.00 88.69 90 LYS A O 1
ATOM 707 N N . ALA A 1 91 ? -10.865 -18.582 21.063 1.00 85.75 91 ALA A N 1
ATOM 708 C CA . ALA A 1 91 ? -12.322 -18.477 21.087 1.00 85.75 91 ALA A CA 1
ATOM 709 C C . ALA A 1 91 ? -12.846 -17.547 19.983 1.00 85.75 91 ALA A C 1
ATOM 711 O O . ALA A 1 91 ? -13.872 -17.834 19.373 1.00 85.75 91 ALA A O 1
ATOM 712 N N . ALA A 1 92 ? -12.126 -16.459 19.683 1.00 90.00 92 ALA A N 1
ATOM 713 C CA . ALA A 1 92 ? -12.472 -15.567 18.578 1.00 90.00 92 ALA A CA 1
ATOM 714 C C . ALA A 1 92 ? -12.442 -16.291 17.222 1.00 90.00 92 ALA A C 1
ATOM 716 O O . ALA A 1 92 ? -13.353 -16.116 16.415 1.00 90.00 92 ALA A O 1
ATOM 717 N N . VAL A 1 93 ? -11.407 -17.103 16.980 1.00 90.38 93 VAL A N 1
ATOM 718 C CA . VAL A 1 93 ?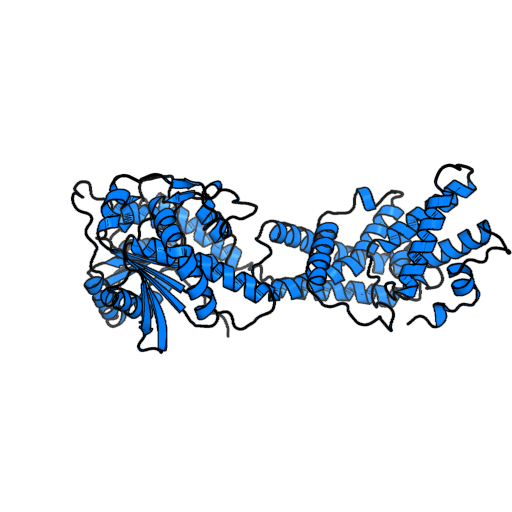 -11.250 -17.843 15.720 1.00 90.38 93 VAL A CA 1
ATOM 719 C C . VAL A 1 93 ? -12.296 -18.945 15.596 1.00 90.38 93 VAL A C 1
ATOM 721 O O . VAL A 1 93 ? -12.965 -19.004 14.572 1.00 90.38 93 VAL A O 1
ATOM 724 N N . GLU A 1 94 ? -12.498 -19.757 16.635 1.00 88.62 94 GLU A N 1
ATOM 725 C CA . GLU A 1 94 ? -13.487 -20.847 16.622 1.00 88.62 94 GLU A CA 1
ATOM 726 C C . GLU A 1 94 ? -14.918 -20.320 16.404 1.00 88.62 94 GLU A C 1
ATOM 728 O O . GLU A 1 94 ? -15.673 -20.866 15.598 1.00 88.62 94 GLU A O 1
ATOM 733 N N . LEU A 1 95 ? -15.276 -19.206 17.058 1.00 87.38 95 LEU A N 1
ATOM 734 C CA . LEU A 1 95 ? -16.557 -18.524 16.842 1.00 87.38 95 LEU A CA 1
ATOM 735 C C . LEU A 1 95 ? -16.713 -18.019 15.406 1.00 87.38 95 LEU A C 1
ATOM 737 O O . LEU A 1 95 ? -17.791 -18.108 14.818 1.00 87.38 95 LEU A O 1
ATOM 741 N N . PHE A 1 96 ? -15.646 -17.460 14.842 1.00 92.19 96 PHE A N 1
ATOM 742 C CA . PHE A 1 96 ? -15.668 -16.938 13.483 1.00 92.19 96 PHE A CA 1
ATOM 743 C C . PHE A 1 96 ? -15.733 -18.056 12.438 1.00 92.19 96 PHE A C 1
ATOM 745 O O . PHE A 1 96 ? -16.453 -17.915 11.453 1.00 92.19 96 PHE A O 1
ATOM 752 N N . GLU A 1 97 ? -15.043 -19.177 12.668 1.00 92.00 97 GLU A N 1
ATOM 753 C CA . GLU A 1 97 ? -15.094 -20.373 11.819 1.00 92.00 97 GLU A CA 1
ATOM 754 C C . GLU A 1 97 ? -16.507 -20.937 11.712 1.00 92.00 97 GLU A C 1
ATOM 756 O O . GLU A 1 97 ? -16.954 -21.243 10.604 1.00 92.00 97 GLU A O 1
ATOM 761 N N . LEU A 1 98 ? -17.231 -21.000 12.834 1.00 90.56 98 LEU A N 1
ATOM 762 C CA . LEU A 1 98 ? -18.603 -21.507 12.881 1.00 90.56 98 LEU A CA 1
ATOM 763 C C . LEU A 1 98 ? -19.548 -20.743 11.939 1.00 90.56 98 LEU A C 1
ATOM 765 O O . LEU A 1 98 ? -20.415 -21.349 11.313 1.00 90.56 98 LEU A O 1
ATOM 769 N N . HIS A 1 99 ? -19.356 -19.427 11.807 1.00 90.50 99 HIS A N 1
ATOM 770 C CA . HIS A 1 99 ? -20.219 -18.541 11.016 1.00 90.50 99 HIS A CA 1
ATOM 771 C C . HIS A 1 99 ? -19.574 -18.051 9.709 1.00 90.50 99 HIS A C 1
ATOM 773 O O . HIS A 1 99 ? -20.141 -17.206 9.015 1.00 90.50 99 HIS A O 1
ATOM 779 N N . PHE A 1 100 ? -18.395 -18.559 9.335 1.00 93.00 100 PHE A N 1
ATOM 780 C CA . PHE A 1 100 ? -17.582 -17.966 8.268 1.00 93.00 100 PHE A CA 1
ATOM 781 C C . PHE A 1 100 ? -18.299 -17.896 6.914 1.00 93.00 100 PHE A C 1
ATOM 783 O O . PHE A 1 100 ? -18.227 -16.875 6.230 1.00 93.00 100 PHE A O 1
ATOM 790 N N . ASN A 1 101 ? -19.006 -18.962 6.528 1.00 93.38 101 ASN A N 1
ATOM 791 C CA . ASN A 1 101 ? -19.688 -19.030 5.233 1.00 93.38 101 ASN A CA 1
ATOM 792 C C . ASN A 1 101 ? -20.811 -17.985 5.130 1.00 93.38 101 ASN A C 1
ATOM 794 O O . ASN A 1 101 ? -20.870 -17.239 4.153 1.00 93.38 101 ASN A O 1
ATOM 798 N N . GLU A 1 102 ? -21.647 -17.882 6.166 1.00 94.19 102 GLU A N 1
ATOM 799 C CA . GLU A 1 102 ? -22.749 -16.913 6.245 1.00 94.19 102 GLU A CA 1
ATOM 800 C C . GLU A 1 102 ? -22.216 -15.473 6.243 1.00 94.19 102 GLU A C 1
ATOM 802 O O . GLU A 1 102 ? -22.700 -14.608 5.510 1.00 94.19 102 GLU A O 1
ATOM 807 N N . LEU A 1 103 ? -21.156 -15.222 7.017 1.00 94.38 103 LEU A N 1
ATOM 808 C CA . LEU A 1 103 ? -20.508 -13.916 7.107 1.00 94.38 103 LEU A CA 1
ATOM 809 C C . LEU A 1 103 ? -19.796 -13.518 5.807 1.00 94.38 103 LEU A C 1
ATOM 811 O O . LEU A 1 103 ? -19.814 -12.345 5.425 1.00 94.38 103 LEU A O 1
ATOM 815 N N . SER A 1 104 ? -19.198 -14.473 5.097 1.00 94.19 104 SER A N 1
ATOM 816 C CA . SER A 1 104 ? -18.604 -14.254 3.777 1.00 94.19 104 SER A CA 1
ATOM 817 C C . SER A 1 104 ? -19.659 -13.842 2.748 1.00 94.19 104 SER A C 1
ATOM 819 O O . SER A 1 104 ? -19.460 -12.874 2.002 1.00 94.19 104 SER A O 1
ATOM 821 N N . GLU A 1 105 ? -20.808 -14.519 2.732 1.00 95.06 105 GLU A N 1
ATOM 822 C CA . GLU A 1 105 ? -21.915 -14.169 1.845 1.00 95.06 105 GLU A CA 1
ATOM 823 C C . GLU A 1 105 ? -22.479 -12.781 2.178 1.00 95.06 105 GLU A C 1
ATOM 825 O O . GLU A 1 105 ? -22.580 -11.921 1.296 1.00 95.06 105 GLU A O 1
ATOM 830 N N . LEU A 1 106 ? -22.740 -12.518 3.461 1.00 95.12 106 LEU A N 1
ATOM 831 C CA . LEU A 1 106 ? -23.224 -11.226 3.947 1.00 95.12 106 LEU A CA 1
ATOM 832 C C . LEU A 1 106 ? -22.272 -10.080 3.575 1.00 95.12 106 LEU A C 1
ATOM 834 O O . LEU A 1 106 ? -22.703 -9.016 3.125 1.00 95.12 106 LEU A O 1
ATOM 838 N N . SER A 1 107 ? -20.965 -10.310 3.705 1.00 93.81 107 SER A N 1
ATOM 839 C CA . SER A 1 107 ? -19.941 -9.334 3.342 1.00 93.81 107 SER A CA 1
ATOM 840 C C . SER A 1 107 ? -19.999 -8.978 1.856 1.00 93.81 107 SER A C 1
ATOM 842 O O . SER A 1 107 ? -19.966 -7.799 1.501 1.00 93.81 107 SER A O 1
ATOM 844 N N . ASN A 1 108 ? -20.184 -9.969 0.978 1.00 90.69 108 ASN A N 1
ATOM 845 C CA . ASN A 1 108 ? -20.348 -9.738 -0.459 1.00 90.69 108 ASN A CA 1
ATOM 846 C C . ASN A 1 108 ? -21.627 -8.961 -0.804 1.00 90.69 108 ASN A C 1
ATOM 848 O O . ASN A 1 108 ? -21.597 -8.132 -1.721 1.00 90.69 108 ASN A O 1
ATOM 852 N N . GLN A 1 109 ? -22.723 -9.203 -0.079 1.00 93.06 109 GLN A N 1
ATOM 853 C CA . GLN A 1 109 ? -23.989 -8.485 -0.255 1.00 93.06 109 GLN A CA 1
ATOM 854 C C . GLN A 1 109 ? -23.870 -7.012 0.173 1.00 93.06 109 GLN A C 1
ATOM 856 O O . GLN A 1 109 ? -24.309 -6.121 -0.555 1.00 93.06 109 GLN A O 1
ATOM 861 N N . LEU A 1 110 ? -23.219 -6.747 1.311 1.00 93.44 110 LEU A N 1
ATOM 862 C CA . LEU A 1 110 ? -23.116 -5.411 1.918 1.00 93.44 110 LEU A CA 1
ATOM 863 C C . LEU A 1 110 ? -21.916 -4.581 1.438 1.00 93.44 110 LEU A C 1
ATOM 865 O O . LEU A 1 110 ? -21.748 -3.440 1.851 1.00 93.44 110 LEU A O 1
ATOM 869 N N . ILE A 1 111 ? -21.072 -5.120 0.561 1.00 92.06 111 ILE A N 1
ATOM 870 C CA . ILE A 1 111 ? -19.780 -4.528 0.165 1.00 92.06 111 ILE A CA 1
ATOM 871 C C . ILE A 1 111 ? -19.850 -3.111 -0.421 1.00 92.06 111 ILE A C 1
ATOM 873 O O . ILE A 1 111 ? -18.851 -2.394 -0.451 1.00 92.06 111 ILE A O 1
ATOM 877 N N . ASN A 1 112 ? -21.009 -2.711 -0.944 1.00 90.88 112 ASN A N 1
ATOM 878 C CA . ASN A 1 112 ? -21.225 -1.386 -1.529 1.00 90.88 112 ASN A CA 1
ATOM 879 C C . ASN A 1 112 ? -21.943 -0.421 -0.570 1.00 90.88 112 ASN A C 1
ATOM 881 O O . ASN A 1 112 ? -22.144 0.744 -0.919 1.00 90.88 112 ASN A O 1
ATOM 885 N N . ASP A 1 113 ? -22.348 -0.894 0.607 1.00 90.81 113 ASP A N 1
ATOM 886 C CA . ASP A 1 113 ? -23.105 -0.124 1.583 1.00 90.81 113 ASP A CA 1
ATOM 887 C C . ASP A 1 113 ? -22.188 0.555 2.597 1.00 90.81 113 ASP A C 1
ATOM 889 O O . ASP A 1 113 ? -21.153 0.027 2.999 1.00 90.81 113 ASP A O 1
ATOM 893 N N . GLN A 1 114 ? -22.592 1.733 3.068 1.00 91.25 114 GLN A N 1
ATOM 894 C CA . GLN A 1 114 ? -21.937 2.334 4.222 1.00 91.25 114 GLN A CA 1
ATOM 895 C C . GLN A 1 114 ? -22.330 1.558 5.481 1.00 91.25 114 GLN A C 1
ATOM 897 O O . GLN A 1 114 ? -23.489 1.591 5.898 1.00 91.25 114 GLN A O 1
ATOM 902 N N . LEU A 1 115 ? -21.352 0.859 6.053 1.00 95.25 115 LEU A N 1
ATOM 903 C CA . LEU A 1 115 ? -21.569 -0.129 7.099 1.00 95.25 115 LEU A CA 1
ATOM 904 C C . LEU A 1 115 ? -20.824 0.243 8.383 1.00 95.25 115 LEU A C 1
ATOM 906 O O . LEU A 1 115 ? -19.618 0.494 8.371 1.00 95.25 115 LEU A O 1
ATOM 910 N N . VAL A 1 116 ? -21.547 0.228 9.497 1.00 96.88 116 VAL A N 1
ATOM 911 C CA . VAL A 1 116 ? -20.970 0.181 10.842 1.00 96.88 116 VAL A CA 1
ATOM 912 C C . VAL A 1 116 ? -21.116 -1.242 11.351 1.00 96.88 116 VAL A C 1
ATOM 914 O O . VAL A 1 116 ? -22.202 -1.810 11.293 1.00 96.88 116 VAL A O 1
ATOM 917 N N . VAL A 1 117 ? -20.029 -1.824 11.832 1.00 98.00 117 VAL A N 1
ATOM 918 C CA . VAL A 1 117 ? -20.014 -3.160 12.426 1.00 98.00 117 VAL A CA 1
ATOM 919 C C . VAL A 1 117 ? -19.785 -2.997 13.919 1.00 98.00 117 VAL A C 1
ATOM 921 O O . VAL A 1 117 ? -18.922 -2.220 14.325 1.00 98.00 117 VAL A O 1
ATOM 924 N N . THR A 1 118 ? -20.562 -3.676 14.754 1.00 97.88 118 THR A N 1
ATOM 925 C CA . THR A 1 118 ? -20.489 -3.466 16.200 1.00 97.88 118 THR A CA 1
ATOM 926 C C . THR A 1 118 ? -20.750 -4.728 17.005 1.00 97.88 118 THR A C 1
ATOM 928 O O . THR A 1 118 ? -21.374 -5.670 16.526 1.00 97.88 118 THR A O 1
ATOM 931 N N . GLY A 1 119 ? -20.241 -4.752 18.231 1.00 95.56 119 GLY A N 1
ATOM 932 C CA . GLY A 1 119 ? -20.408 -5.843 19.182 1.00 95.56 119 GLY A CA 1
ATOM 933 C C . GLY A 1 119 ? -19.878 -5.436 20.552 1.00 95.56 119 GLY A C 1
ATOM 934 O O . GLY A 1 119 ? -19.057 -4.521 20.660 1.00 95.56 119 GLY A O 1
ATOM 935 N N . CYS A 1 120 ? -20.359 -6.100 21.600 1.00 92.44 120 CYS A N 1
ATOM 936 C CA . CYS A 1 120 ? -19.949 -5.836 22.976 1.00 92.44 120 CYS A CA 1
ATOM 937 C C . CYS A 1 120 ? -19.358 -7.093 23.629 1.00 92.44 120 CYS A C 1
ATOM 939 O O . CYS A 1 120 ? -19.788 -8.215 23.341 1.00 92.44 120 CYS A O 1
ATOM 941 N N . GLY A 1 121 ? -18.322 -6.916 24.452 1.00 90.00 121 GLY A N 1
ATOM 942 C CA . GLY A 1 121 ? -17.564 -8.011 25.049 1.00 90.00 121 GLY A CA 1
ATOM 943 C C . GLY A 1 121 ? -17.017 -8.957 23.979 1.00 90.00 121 GLY A C 1
ATOM 944 O O . GLY A 1 121 ? -16.401 -8.513 23.004 1.00 90.00 121 GLY A O 1
ATOM 945 N N . LEU A 1 122 ? -17.298 -10.256 24.122 1.00 88.00 122 LEU A N 1
ATOM 946 C CA . LEU A 1 122 ? -16.868 -11.299 23.179 1.00 88.00 122 LEU A CA 1
ATOM 947 C C . LEU A 1 122 ? -17.505 -11.169 21.792 1.00 88.00 122 LEU A C 1
ATOM 949 O O . LEU A 1 122 ? -16.880 -11.541 20.802 1.00 88.00 122 LEU A O 1
ATOM 953 N N . ALA A 1 123 ? -18.707 -10.593 21.683 1.00 91.81 123 ALA A N 1
ATOM 954 C CA . ALA A 1 123 ? -19.323 -10.348 20.378 1.00 91.81 123 ALA A CA 1
ATOM 955 C C . ALA A 1 123 ? -18.507 -9.349 19.538 1.00 91.81 123 ALA A C 1
ATOM 957 O O . ALA A 1 123 ? -18.559 -9.369 18.308 1.00 91.81 123 ALA A O 1
ATOM 958 N N . GLY A 1 124 ? -17.699 -8.502 20.186 1.00 94.00 124 GLY A N 1
ATOM 959 C CA . GLY A 1 124 ? -16.776 -7.626 19.476 1.00 94.00 124 GLY A CA 1
ATOM 960 C C . GLY A 1 124 ? -15.647 -8.369 18.760 1.00 94.00 124 GLY A C 1
ATOM 961 O O . GLY A 1 124 ? -15.133 -7.841 17.779 1.00 94.00 124 GLY A O 1
ATOM 962 N N . TYR A 1 125 ? -15.311 -9.609 19.140 1.00 93.31 125 TYR A N 1
ATOM 963 C CA . TYR A 1 125 ? -14.384 -10.432 18.355 1.00 93.31 125 TYR A CA 1
ATOM 964 C C . TYR A 1 125 ? -14.932 -10.741 16.963 1.00 93.31 125 TYR A C 1
ATOM 966 O O . TYR A 1 125 ? -14.225 -10.550 15.973 1.00 93.31 125 TYR A O 1
ATOM 974 N N . LEU A 1 126 ? -16.207 -11.132 16.874 1.00 94.69 126 LEU A N 1
ATOM 975 C CA . LEU A 1 126 ? -16.877 -11.335 15.589 1.00 94.69 126 LEU A CA 1
ATOM 976 C C . LEU A 1 126 ? -16.960 -10.028 14.797 1.00 94.69 126 LEU A C 1
ATOM 978 O O . LEU A 1 126 ? -16.650 -10.024 13.608 1.00 94.69 126 LEU A O 1
ATOM 982 N N . ALA A 1 127 ? -17.290 -8.911 15.455 1.00 97.06 127 ALA A N 1
ATOM 983 C CA . ALA A 1 127 ? -17.319 -7.598 14.810 1.00 97.06 127 ALA A CA 1
ATOM 984 C C . ALA A 1 127 ? -15.956 -7.220 14.199 1.00 97.06 127 ALA A C 1
ATOM 986 O O . ALA A 1 127 ? -15.887 -6.785 13.045 1.00 97.06 127 ALA A O 1
ATOM 987 N N . ILE A 1 128 ? -14.863 -7.439 14.938 1.00 97.19 128 ILE A N 1
ATOM 988 C CA . ILE A 1 128 ? -13.495 -7.176 14.480 1.00 97.19 128 ILE A CA 1
ATOM 989 C C . ILE A 1 128 ? -13.136 -8.074 13.291 1.00 97.19 128 ILE A C 1
ATOM 991 O O . ILE A 1 128 ? -12.722 -7.564 12.247 1.00 97.19 128 ILE A O 1
ATOM 995 N N . LEU A 1 129 ? -13.307 -9.394 13.420 1.00 96.44 129 LEU A N 1
ATOM 996 C CA . LEU A 1 129 ? -12.928 -10.356 12.377 1.00 96.44 129 LEU A CA 1
ATOM 997 C C . LEU A 1 129 ? -13.771 -10.188 11.107 1.00 96.44 129 LEU A C 1
ATOM 999 O O . LEU A 1 129 ? -13.224 -10.190 10.002 1.00 96.44 129 LEU A O 1
ATOM 1003 N N . TYR A 1 130 ? -15.074 -9.935 11.248 1.00 97.12 130 TYR A N 1
ATOM 1004 C CA . TYR A 1 130 ? -15.947 -9.601 10.124 1.00 97.12 130 TYR A CA 1
ATOM 1005 C C . TYR A 1 130 ? -15.503 -8.314 9.424 1.00 97.12 130 TYR A C 1
ATOM 1007 O O . TYR A 1 130 ? -15.447 -8.261 8.196 1.00 97.12 130 TYR A O 1
ATOM 1015 N N . THR A 1 131 ? -15.141 -7.278 10.186 1.00 97.50 131 THR A N 1
ATOM 1016 C CA . THR A 1 131 ? -14.638 -6.021 9.612 1.00 97.50 131 THR A CA 1
ATOM 1017 C C . THR A 1 131 ? -13.366 -6.269 8.809 1.00 97.50 131 THR A C 1
ATOM 1019 O O . THR A 1 131 ? -13.269 -5.791 7.681 1.00 97.50 131 THR A O 1
ATOM 1022 N N . LEU A 1 132 ? -12.416 -7.053 9.331 1.00 96.00 132 LEU A N 1
ATOM 1023 C CA . LEU A 1 132 ? -11.198 -7.422 8.600 1.00 96.00 132 LEU A CA 1
ATOM 1024 C C . LEU A 1 132 ? -11.525 -8.185 7.304 1.00 96.00 132 LEU A C 1
ATOM 1026 O O . LEU A 1 132 ? -10.973 -7.860 6.251 1.00 96.00 132 LEU A O 1
ATOM 1030 N N . LEU A 1 133 ? -12.455 -9.145 7.347 1.00 95.38 133 LEU A N 1
ATOM 1031 C CA . LEU A 1 133 ? -12.909 -9.883 6.161 1.00 95.38 133 LEU A CA 1
ATOM 1032 C C . LEU A 1 133 ? -13.532 -8.947 5.116 1.00 95.38 133 LEU A C 1
ATOM 1034 O O . LEU A 1 133 ? -13.247 -9.037 3.921 1.00 95.38 133 LEU A O 1
ATOM 1038 N N . HIS A 1 134 ? -14.366 -8.014 5.561 1.00 94.94 134 HIS A N 1
ATOM 1039 C CA . HIS A 1 134 ? -15.026 -7.052 4.690 1.00 94.94 134 HIS A CA 1
ATOM 1040 C C . HIS A 1 134 ? -14.032 -6.062 4.066 1.00 94.94 134 HIS A C 1
ATOM 1042 O O . HIS A 1 134 ? -14.130 -5.754 2.877 1.00 94.94 134 HIS A O 1
ATOM 1048 N N . GLN A 1 135 ? -13.020 -5.625 4.822 1.00 92.81 135 GLN A N 1
ATOM 1049 C CA . GLN A 1 135 ? -11.901 -4.837 4.293 1.00 92.81 135 GLN A CA 1
ATOM 1050 C C . GLN A 1 135 ? -11.126 -5.614 3.222 1.00 92.81 135 GLN A C 1
ATOM 1052 O O . GLN A 1 135 ? -10.825 -5.064 2.163 1.00 92.81 135 GLN A O 1
ATOM 1057 N N . HIS A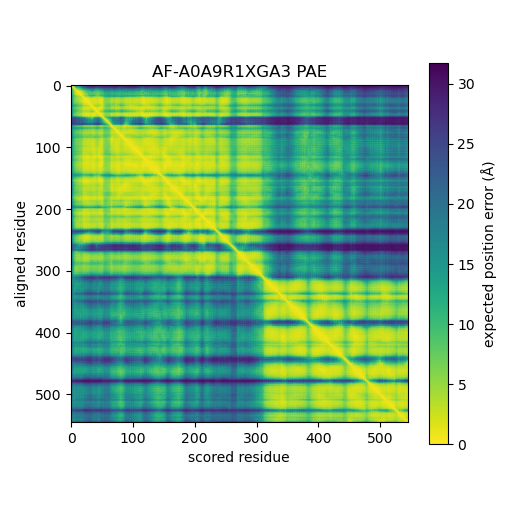 1 136 ? -10.878 -6.907 3.445 1.00 91.00 136 HIS A N 1
ATOM 1058 C CA . HIS A 1 136 ? -10.230 -7.771 2.462 1.00 91.00 136 HIS A CA 1
ATOM 1059 C C . HIS A 1 136 ? -11.034 -7.885 1.156 1.00 91.00 136 HIS A C 1
ATOM 1061 O O . HIS A 1 136 ? -10.474 -7.761 0.064 1.00 91.00 136 HIS A O 1
ATOM 1067 N N . TYR A 1 137 ? -12.355 -8.062 1.230 1.00 90.56 137 TYR A N 1
ATOM 1068 C CA . TYR A 1 137 ? -13.205 -8.067 0.033 1.00 90.56 137 TYR A CA 1
ATOM 1069 C C . TYR A 1 137 ? -13.274 -6.703 -0.654 1.00 90.56 137 TYR A C 1
ATOM 1071 O O . TYR A 1 137 ? -13.320 -6.647 -1.889 1.00 90.56 137 TYR A O 1
ATOM 1079 N N . ALA A 1 138 ? -13.213 -5.608 0.106 1.00 89.25 138 ALA A N 1
ATOM 1080 C CA . ALA A 1 138 ? -13.128 -4.269 -0.462 1.00 89.25 138 ALA A CA 1
ATOM 1081 C C . ALA A 1 138 ? -11.817 -4.097 -1.245 1.00 89.25 138 ALA A C 1
ATOM 1083 O O . ALA A 1 138 ? -11.859 -3.652 -2.394 1.00 89.25 138 ALA A O 1
ATOM 1084 N N . ASP A 1 139 ? -10.683 -4.551 -0.696 1.00 85.69 139 ASP A N 1
ATOM 1085 C CA . ASP A 1 139 ? -9.384 -4.563 -1.385 1.00 85.69 139 ASP A CA 1
ATOM 1086 C C . ASP A 1 139 ? -9.451 -5.363 -2.693 1.00 85.69 139 ASP A C 1
ATOM 1088 O O . ASP A 1 139 ? -9.038 -4.878 -3.750 1.00 85.69 139 ASP A O 1
ATOM 1092 N N . LEU A 1 140 ? -10.043 -6.564 -2.666 1.00 84.12 140 LEU A N 1
ATOM 1093 C CA . LEU A 1 140 ? -10.219 -7.384 -3.868 1.00 84.12 140 LEU A CA 1
ATOM 1094 C C . LEU A 1 140 ? -11.076 -6.679 -4.930 1.00 84.12 140 LEU A C 1
ATOM 1096 O O . LEU A 1 140 ? -10.678 -6.618 -6.098 1.00 84.12 140 LEU A O 1
ATOM 1100 N N . LYS A 1 141 ? -12.220 -6.094 -4.555 1.00 83.44 141 LYS A N 1
ATOM 1101 C CA . LYS A 1 141 ? -13.077 -5.364 -5.506 1.00 83.44 141 LYS A CA 1
ATOM 1102 C C . LYS A 1 141 ? -12.396 -4.123 -6.071 1.00 83.44 141 LYS A C 1
ATOM 1104 O O . LYS A 1 141 ? -12.509 -3.862 -7.273 1.00 83.44 141 LYS A O 1
ATOM 1109 N N . GLU A 1 142 ? -11.684 -3.372 -5.237 1.00 81.69 142 GLU A N 1
ATOM 1110 C CA . GLU A 1 142 ? -10.903 -2.219 -5.679 1.00 81.69 142 GLU A CA 1
ATOM 1111 C C . GLU A 1 142 ? -9.794 -2.653 -6.647 1.00 81.69 142 GLU A C 1
ATOM 1113 O O . GLU A 1 142 ? -9.622 -2.011 -7.689 1.00 81.69 142 GLU A O 1
ATOM 1118 N N . SER A 1 143 ? -9.100 -3.767 -6.367 1.00 70.06 143 SER A N 1
ATOM 1119 C CA . SER A 1 143 ? -8.066 -4.361 -7.237 1.00 70.06 143 SER A CA 1
ATOM 1120 C C . SER A 1 143 ? -8.589 -4.697 -8.633 1.00 70.06 143 SER A C 1
ATOM 1122 O O . SER A 1 143 ? -7.950 -4.363 -9.636 1.00 70.06 143 SER A O 1
ATOM 1124 N N . ASN A 1 144 ? -9.832 -5.176 -8.708 1.00 71.62 144 ASN A N 1
ATOM 1125 C CA . ASN A 1 144 ? -10.541 -5.438 -9.960 1.00 71.62 144 ASN A CA 1
ATOM 1126 C C . ASN A 1 144 ? -11.057 -4.163 -10.658 1.00 71.62 144 ASN A C 1
ATOM 1128 O O . ASN A 1 144 ? -11.650 -4.226 -11.732 1.00 71.62 144 ASN A O 1
ATOM 1132 N N . GLY A 1 145 ? -10.804 -2.978 -10.094 1.00 65.81 145 GLY A N 1
ATOM 1133 C CA . GLY A 1 145 ? -11.156 -1.684 -10.676 1.00 65.81 145 GLY A CA 1
ATOM 1134 C C . GLY A 1 145 ? -12.544 -1.163 -10.306 1.00 65.81 145 GLY A C 1
ATOM 1135 O O . GLY A 1 145 ? -12.916 -0.091 -10.792 1.00 65.81 145 GLY A O 1
ATOM 1136 N N . SER A 1 146 ? -13.290 -1.856 -9.437 1.00 73.12 146 SER A N 1
ATOM 1137 C CA . SER A 1 146 ? -14.573 -1.350 -8.946 1.00 73.12 146 SER A CA 1
ATOM 1138 C C . SER A 1 146 ? -14.375 -0.127 -8.047 1.00 73.12 146 SER A C 1
ATOM 1140 O O . SER A 1 146 ? -13.413 -0.028 -7.285 1.00 73.12 146 SER A O 1
ATOM 1142 N N . LYS A 1 147 ? -15.293 0.840 -8.145 1.00 72.75 147 LYS A N 1
ATOM 1143 C CA . LYS A 1 147 ? -15.311 2.056 -7.311 1.00 72.75 147 LYS A CA 1
ATOM 1144 C C . LYS A 1 147 ? -16.474 2.085 -6.320 1.00 72.75 147 LYS A C 1
ATOM 1146 O O . LYS A 1 147 ? -16.640 3.094 -5.643 1.00 72.75 147 LYS A O 1
ATOM 1151 N N . THR A 1 148 ? -17.292 1.037 -6.298 1.00 81.94 148 THR A N 1
ATOM 1152 C CA . THR A 1 148 ? -18.534 0.999 -5.520 1.00 81.94 148 THR A CA 1
ATOM 1153 C C . THR A 1 148 ? -18.323 0.498 -4.099 1.00 81.94 148 THR A C 1
ATOM 1155 O O . THR A 1 148 ? -19.154 0.796 -3.251 1.00 81.94 148 THR A O 1
ATOM 1158 N N . ALA A 1 149 ? -17.220 -0.215 -3.840 1.00 84.75 149 ALA A N 1
ATOM 1159 C CA . ALA A 1 149 ? -16.931 -0.768 -2.527 1.00 84.75 149 ALA A CA 1
ATOM 1160 C C . ALA A 1 149 ? -16.808 0.343 -1.472 1.00 84.75 149 ALA A C 1
ATOM 1162 O O . ALA A 1 149 ? -16.182 1.384 -1.711 1.00 84.75 149 ALA A O 1
ATOM 1163 N N . LYS A 1 150 ? -17.427 0.121 -0.316 1.00 88.00 150 LYS A N 1
ATOM 1164 C CA . LYS A 1 150 ? -17.392 1.015 0.840 1.00 88.00 150 LYS A CA 1
ATOM 1165 C C . LYS A 1 150 ? -16.704 0.288 1.985 1.00 88.00 150 LYS A C 1
ATOM 1167 O O . LYS A 1 150 ? -16.918 -0.898 2.192 1.00 88.00 150 LYS A O 1
ATOM 1172 N N . ARG A 1 151 ? -15.839 1.003 2.701 1.00 89.50 151 ARG A N 1
ATOM 1173 C CA . ARG A 1 151 ? -15.086 0.434 3.820 1.00 89.50 151 ARG A CA 1
ATOM 1174 C C . ARG A 1 151 ? -15.879 0.599 5.118 1.00 89.50 151 ARG A C 1
ATOM 1176 O O . ARG A 1 151 ? -16.386 1.700 5.348 1.00 89.50 151 ARG A O 1
ATOM 1183 N N . PRO A 1 152 ? -16.009 -0.461 5.932 1.00 93.94 152 PRO A N 1
ATOM 1184 C CA . PRO A 1 152 ? -16.766 -0.420 7.172 1.00 93.94 152 PRO A CA 1
ATOM 1185 C C . PRO A 1 152 ? -15.988 0.285 8.282 1.00 93.94 152 PRO A C 1
ATOM 1187 O O . PRO A 1 152 ? -14.758 0.322 8.261 1.00 93.94 152 PRO A O 1
ATOM 1190 N N . ILE A 1 153 ? -16.717 0.776 9.282 1.00 95.31 153 ILE A N 1
ATOM 1191 C CA . ILE A 1 153 ? -16.155 1.198 10.571 1.00 95.31 153 ILE A CA 1
ATOM 1192 C C . ILE A 1 153 ? -16.599 0.188 11.628 1.00 95.31 153 ILE A C 1
ATOM 1194 O O . ILE A 1 153 ? -17.790 -0.081 11.763 1.00 95.31 153 ILE A O 1
ATOM 1198 N N . CYS A 1 154 ? -15.653 -0.357 12.381 1.00 97.69 154 CYS A N 1
ATOM 1199 C CA . CYS A 1 154 ? -15.901 -1.236 13.512 1.00 97.69 154 CYS A CA 1
ATOM 1200 C C . CYS A 1 154 ? -15.923 -0.426 14.807 1.00 97.69 154 CYS A C 1
ATOM 1202 O O . CYS A 1 154 ? -14.937 0.238 15.127 1.00 97.69 154 CYS A O 1
ATOM 1204 N N . ILE A 1 155 ? -17.020 -0.509 15.557 1.00 97.44 155 ILE A N 1
ATOM 1205 C CA . ILE A 1 155 ? -17.163 0.093 16.885 1.00 97.44 155 ILE A CA 1
ATOM 1206 C C . ILE A 1 155 ? -17.417 -1.027 17.890 1.00 97.44 155 ILE A C 1
ATOM 1208 O O . ILE A 1 155 ? -18.480 -1.645 17.860 1.00 97.44 155 ILE A O 1
ATOM 1212 N N . THR A 1 156 ? -16.465 -1.303 18.772 1.00 97.19 156 THR A N 1
ATOM 1213 C CA . THR A 1 156 ? -16.617 -2.322 19.823 1.00 97.19 156 THR A CA 1
ATOM 1214 C C . THR A 1 156 ? -16.842 -1.676 21.185 1.00 97.19 156 THR A C 1
ATOM 1216 O O . THR A 1 156 ? -16.437 -0.536 21.406 1.00 97.19 156 THR A O 1
ATOM 1219 N N . PHE A 1 157 ? -17.487 -2.400 22.099 1.00 95.75 157 PHE A N 1
ATOM 1220 C CA . PHE A 1 157 ? -17.731 -1.953 23.472 1.00 95.75 157 PHE A CA 1
ATOM 1221 C C . PHE A 1 157 ? -17.225 -3.007 24.449 1.00 95.75 157 PHE A C 1
ATOM 1223 O O . PHE A 1 157 ? -17.749 -4.119 24.475 1.00 95.75 157 PHE A O 1
ATOM 1230 N N . GLY A 1 158 ? -16.206 -2.687 25.238 1.00 92.69 158 GLY A N 1
ATOM 1231 C CA . GLY A 1 158 ? -15.763 -3.581 26.315 1.00 92.69 158 GLY A CA 1
ATOM 1232 C C . GLY A 1 158 ? -15.113 -4.872 25.827 1.00 92.69 158 GLY A C 1
ATOM 1233 O O . GLY A 1 158 ? -15.062 -5.874 26.536 1.00 92.69 158 GLY A O 1
ATOM 1234 N N . SER A 1 159 ? -14.678 -4.896 24.569 1.00 92.50 159 SER A N 1
ATOM 1235 C CA . SER A 1 159 ? -14.070 -6.080 23.979 1.00 92.50 159 SER A CA 1
ATOM 1236 C C . SER A 1 159 ? -12.633 -6.239 24.470 1.00 92.50 159 SER A C 1
ATOM 1238 O O . SER A 1 159 ? -11.860 -5.283 24.359 1.00 92.50 159 SER A O 1
ATOM 1240 N N . PRO A 1 160 ? -12.246 -7.427 24.972 1.00 91.12 160 PRO A N 1
ATOM 1241 C CA . PRO A 1 160 ? -10.860 -7.688 25.326 1.00 91.12 160 PRO A CA 1
ATOM 1242 C C . PRO A 1 160 ? -9.950 -7.623 24.095 1.00 91.12 160 PRO A C 1
ATOM 1244 O O . PRO A 1 160 ? -10.398 -7.677 22.945 1.00 91.12 160 PRO A O 1
ATOM 1247 N N . LEU A 1 161 ? -8.640 -7.568 24.329 1.00 93.50 161 LEU A N 1
ATOM 1248 C CA . LEU A 1 161 ? -7.657 -7.671 23.252 1.00 93.50 161 LEU A CA 1
ATOM 1249 C C . LEU A 1 161 ? -7.782 -9.026 22.530 1.00 93.50 161 LEU A C 1
ATOM 1251 O O . LEU A 1 161 ? -8.106 -10.045 23.139 1.00 93.50 161 LEU A O 1
ATOM 1255 N N . ILE A 1 162 ? -7.550 -9.033 21.214 1.00 93.19 162 ILE A N 1
ATOM 1256 C CA . ILE A 1 162 ? -7.854 -10.186 20.345 1.00 93.19 162 ILE A CA 1
ATOM 1257 C C . ILE A 1 162 ? -6.611 -10.925 19.828 1.00 93.19 162 ILE A C 1
ATOM 1259 O O . ILE A 1 162 ? -6.706 -12.102 19.499 1.00 93.19 162 ILE A O 1
ATOM 1263 N N . GLY A 1 163 ? -5.442 -10.285 19.735 1.00 92.94 163 GLY A N 1
ATOM 1264 C CA . GLY A 1 163 ? -4.266 -10.938 19.155 1.00 92.94 163 GLY A CA 1
ATOM 1265 C C . GLY A 1 163 ? -2.937 -10.264 19.462 1.00 92.94 163 GLY A C 1
ATOM 1266 O O . GLY A 1 163 ? -2.871 -9.303 20.229 1.00 92.94 163 GLY A O 1
ATOM 1267 N N . ASN A 1 164 ? -1.873 -10.809 18.872 1.00 92.62 164 ASN A N 1
ATOM 1268 C CA . ASN A 1 164 ? -0.493 -10.449 19.194 1.00 92.62 164 ASN A CA 1
ATOM 1269 C C . ASN A 1 164 ? 0.075 -9.268 18.389 1.00 92.62 164 ASN A C 1
ATOM 1271 O O . ASN A 1 164 ? -0.582 -8.662 17.542 1.00 92.62 164 ASN A O 1
ATOM 1275 N N . GLN A 1 165 ? 1.358 -8.976 18.629 1.00 92.94 165 GLN A N 1
ATOM 1276 C CA . GLN A 1 165 ? 2.117 -7.960 17.895 1.00 92.94 165 GLN A CA 1
ATOM 1277 C C . GLN A 1 165 ? 2.120 -8.194 16.377 1.00 92.94 165 GLN A C 1
ATOM 1279 O O . GLN A 1 165 ? 2.083 -7.226 15.627 1.00 92.94 165 GLN A O 1
ATOM 1284 N N . HIS A 1 166 ? 2.133 -9.447 15.915 1.00 92.88 166 HIS A N 1
ATOM 1285 C CA . HIS A 1 166 ? 2.133 -9.756 14.484 1.00 92.88 166 HIS A CA 1
ATOM 1286 C C . HIS A 1 166 ? 0.776 -9.459 13.837 1.00 92.88 166 HIS A C 1
ATOM 1288 O O . HIS A 1 166 ? 0.739 -8.893 12.746 1.00 92.88 166 HIS A O 1
ATOM 1294 N N . LEU A 1 167 ? -0.340 -9.758 14.520 1.00 93.88 167 LEU A N 1
ATOM 1295 C CA . LEU A 1 167 ? -1.676 -9.337 14.077 1.00 93.88 167 LEU A CA 1
ATOM 1296 C C . LEU A 1 167 ? -1.748 -7.808 13.970 1.00 93.88 167 LEU A C 1
ATOM 1298 O O . LEU A 1 167 ? -2.183 -7.266 12.954 1.00 93.88 167 LEU A O 1
ATOM 1302 N N . GLN A 1 168 ? -1.288 -7.108 15.007 1.00 92.88 168 GLN A N 1
ATOM 1303 C CA . GLN A 1 168 ? -1.261 -5.649 15.008 1.00 92.88 168 GLN A CA 1
ATOM 1304 C C . GLN A 1 168 ? -0.372 -5.084 13.892 1.00 92.88 168 GLN A C 1
ATOM 1306 O O . GLN A 1 168 ? -0.749 -4.090 13.262 1.00 92.88 168 GLN A O 1
ATOM 1311 N N . GLY A 1 169 ? 0.778 -5.710 13.634 1.00 90.81 169 GLY A N 1
ATOM 1312 C CA . GLY A 1 169 ? 1.699 -5.340 12.564 1.00 90.81 169 GLY A CA 1
ATOM 1313 C C . GLY A 1 169 ? 1.048 -5.500 11.195 1.00 90.81 169 GLY A C 1
ATOM 1314 O O . GLY A 1 169 ? 1.013 -4.544 10.423 1.00 90.81 169 GLY A O 1
ATOM 1315 N N . ALA A 1 170 ? 0.414 -6.650 10.951 1.00 90.62 170 ALA A N 1
ATOM 1316 C CA . ALA A 1 170 ? -0.322 -6.937 9.722 1.00 90.62 170 ALA A CA 1
ATOM 1317 C C . ALA A 1 170 ? -1.446 -5.919 9.446 1.00 90.62 170 ALA A C 1
ATOM 1319 O O . ALA A 1 170 ? -1.625 -5.485 8.307 1.00 90.62 170 ALA A O 1
ATOM 1320 N N . ILE A 1 171 ? -2.180 -5.492 10.481 1.00 91.38 171 ILE A N 1
ATOM 1321 C CA . ILE A 1 171 ? -3.204 -4.439 10.362 1.00 91.38 171 ILE A CA 1
ATOM 1322 C C . ILE A 1 171 ? -2.556 -3.065 10.136 1.00 91.38 171 ILE A C 1
ATOM 1324 O O . ILE A 1 171 ? -3.042 -2.277 9.329 1.00 91.38 171 ILE A O 1
ATOM 1328 N N . SER A 1 172 ? -1.456 -2.758 10.826 1.00 86.56 172 SER A N 1
ATOM 1329 C CA . SER A 1 172 ? -0.767 -1.461 10.727 1.00 86.56 172 SER A CA 1
ATOM 1330 C C . SER A 1 172 ? -0.081 -1.243 9.379 1.00 86.56 172 SER A C 1
ATOM 1332 O O . SER A 1 172 ? 0.036 -0.103 8.931 1.00 86.56 172 SER A O 1
ATOM 1334 N N . GLU A 1 173 ? 0.335 -2.322 8.720 1.00 82.25 173 GLU A N 1
ATOM 1335 C CA . GLU A 1 173 ? 0.838 -2.320 7.342 1.00 82.25 173 GLU A CA 1
ATOM 1336 C C . GLU A 1 173 ? -0.229 -1.948 6.309 1.00 82.25 173 GLU A C 1
ATOM 1338 O O . GLU A 1 173 ? 0.124 -1.607 5.180 1.00 82.25 173 GLU A O 1
ATOM 1343 N N . ARG A 1 174 ? -1.511 -1.980 6.698 1.00 82.62 174 ARG A N 1
ATOM 1344 C CA . ARG A 1 174 ? -2.666 -1.640 5.865 1.00 82.62 174 ARG A CA 1
ATOM 1345 C C . ARG A 1 174 ? -3.377 -0.402 6.422 1.00 82.62 174 ARG A C 1
ATOM 1347 O O . ARG A 1 174 ? -4.274 -0.520 7.265 1.00 82.62 174 ARG A O 1
ATOM 1354 N N . PRO A 1 175 ? -2.997 0.825 6.011 1.00 79.94 175 PRO A N 1
ATOM 1355 C CA . PRO A 1 175 ? -3.506 2.054 6.624 1.00 79.94 175 PRO A CA 1
ATOM 1356 C C . PRO A 1 175 ? -5.038 2.171 6.612 1.00 79.94 175 PRO A C 1
ATOM 1358 O O . PRO A 1 175 ? -5.626 2.711 7.557 1.00 79.94 175 PRO A O 1
ATOM 1361 N N . GLN A 1 176 ? -5.698 1.652 5.568 1.00 82.56 176 GLN A N 1
ATOM 1362 C CA . GLN A 1 176 ? -7.160 1.683 5.467 1.00 82.56 176 GLN A CA 1
ATOM 1363 C C . GLN A 1 176 ? -7.817 0.747 6.489 1.00 82.56 176 GLN A C 1
ATOM 1365 O O . GLN A 1 176 ? -8.887 1.055 7.008 1.00 82.56 176 GLN A O 1
ATOM 1370 N N . TRP A 1 177 ? -7.155 -0.356 6.840 1.00 89.56 177 TRP A N 1
ATOM 1371 C CA . TRP A 1 177 ? -7.625 -1.273 7.872 1.00 89.56 177 TRP A CA 1
ATOM 1372 C C . TRP A 1 177 ? -7.437 -0.656 9.255 1.00 89.56 177 TRP A C 1
ATOM 1374 O O . TRP A 1 177 ? -8.397 -0.564 10.014 1.00 89.56 177 TRP A O 1
ATOM 1384 N N . LYS A 1 178 ? -6.231 -0.153 9.561 1.00 86.38 178 LYS A N 1
ATOM 1385 C CA . LYS A 1 178 ? -5.907 0.439 10.872 1.00 86.38 178 LYS A CA 1
ATOM 1386 C C . LYS A 1 178 ? -6.906 1.522 11.299 1.00 86.38 178 LYS A C 1
ATOM 1388 O O . LYS A 1 178 ? -7.312 1.559 12.455 1.00 86.38 178 LYS A O 1
ATOM 1393 N N . SER A 1 179 ? -7.297 2.386 10.364 1.00 85.56 179 SER A N 1
ATOM 1394 C CA . SER A 1 179 ? -8.204 3.524 10.595 1.00 85.56 179 SER A CA 1
ATOM 1395 C C . SER A 1 179 ? -9.683 3.150 10.758 1.00 85.56 179 SER A C 1
ATOM 1397 O O . SER A 1 179 ? -10.513 4.028 10.983 1.00 85.56 179 SER A O 1
ATOM 1399 N N . SER A 1 180 ? -10.026 1.866 10.656 1.00 92.62 180 SER A N 1
ATOM 1400 C CA . SER A 1 180 ? -11.415 1.401 10.672 1.00 92.62 180 SER A CA 1
ATOM 1401 C C . SER A 1 180 ? -11.896 0.921 12.041 1.00 92.62 180 SER A C 1
ATOM 1403 O O . SER A 1 180 ? -13.046 0.514 12.146 1.00 92.62 180 SER A O 1
ATOM 1405 N N . PHE A 1 181 ? -11.057 0.944 13.080 1.00 95.88 181 PHE A N 1
ATOM 1406 C CA . PHE A 1 181 ? -11.379 0.363 14.388 1.00 95.88 181 PHE A CA 1
ATOM 1407 C C . PHE A 1 181 ? -11.446 1.423 15.487 1.00 95.88 181 PHE A C 1
ATOM 1409 O O . PHE A 1 181 ? -10.462 2.120 15.743 1.00 95.88 181 PHE A O 1
ATOM 1416 N N . LEU A 1 182 ? -12.594 1.488 16.160 1.00 96.12 182 LEU A N 1
ATOM 1417 C CA . LEU A 1 182 ? -12.839 2.277 17.360 1.00 96.12 182 LEU A CA 1
ATOM 1418 C C . LEU A 1 182 ? -13.281 1.346 18.498 1.00 96.12 182 LEU A C 1
ATOM 1420 O O . LEU A 1 182 ? -14.334 0.722 18.416 1.00 96.12 182 LEU A O 1
ATOM 1424 N N . ASN A 1 183 ? -12.499 1.276 19.570 1.00 96.31 183 ASN A N 1
ATOM 1425 C CA . ASN A 1 183 ? -12.782 0.438 20.733 1.00 96.31 183 ASN A CA 1
ATOM 1426 C C . ASN A 1 183 ? -13.216 1.320 21.907 1.00 96.31 183 ASN A C 1
ATOM 1428 O O . ASN A 1 183 ? -12.423 2.109 22.417 1.00 96.31 183 ASN A O 1
ATOM 1432 N N . VAL A 1 184 ? -14.475 1.220 22.325 1.00 96.19 184 VAL A N 1
ATOM 1433 C CA . VAL A 1 184 ? -15.047 2.012 23.420 1.00 96.19 184 VAL A CA 1
ATOM 1434 C C . VAL A 1 184 ? -14.923 1.234 24.728 1.00 96.19 184 VAL A C 1
ATOM 1436 O O . VAL A 1 184 ? -15.424 0.117 24.858 1.00 96.19 184 VAL A O 1
ATOM 1439 N N . VAL A 1 185 ? -14.263 1.825 25.722 1.00 95.38 185 VAL A N 1
ATOM 1440 C CA . VAL A 1 185 ? -13.940 1.160 26.991 1.00 95.38 185 VAL A CA 1
ATOM 1441 C C . VAL A 1 185 ? -14.395 2.024 28.163 1.00 95.38 185 VAL A C 1
ATOM 1443 O O . VAL A 1 185 ? -13.968 3.170 28.299 1.00 95.38 185 VAL A O 1
ATOM 1446 N N . ALA A 1 186 ? -15.279 1.498 29.007 1.00 93.12 186 ALA A N 1
ATOM 1447 C CA . ALA A 1 186 ? -15.623 2.145 30.266 1.00 93.12 186 ALA A CA 1
ATOM 1448 C C . ALA A 1 186 ? -14.536 1.820 31.293 1.00 93.12 186 ALA A C 1
ATOM 1450 O O . ALA A 1 186 ? -14.066 0.688 31.354 1.00 93.12 186 ALA A O 1
ATOM 1451 N N . LYS A 1 187 ? -14.135 2.793 32.118 1.00 89.38 187 LYS A N 1
ATOM 1452 C CA . LYS A 1 187 ? -13.089 2.581 33.139 1.00 89.38 187 LYS A CA 1
ATOM 1453 C C . LYS A 1 187 ? -13.445 1.490 34.161 1.00 89.38 187 LYS A C 1
ATOM 1455 O O . LYS A 1 187 ? -12.568 0.923 34.799 1.00 89.38 187 LYS A O 1
ATOM 1460 N N . THR A 1 188 ? -14.732 1.223 34.321 1.00 87.69 188 THR A N 1
ATOM 1461 C CA . THR A 1 188 ? -15.305 0.212 35.211 1.00 87.69 188 THR A CA 1
ATOM 1462 C C . THR A 1 188 ? -15.475 -1.158 34.547 1.00 87.69 188 THR A C 1
ATOM 1464 O O . THR A 1 188 ? -15.814 -2.115 35.242 1.00 87.69 188 THR A O 1
ATOM 1467 N N . ASP A 1 189 ? -15.224 -1.283 33.239 1.00 89.06 189 ASP A N 1
ATOM 1468 C CA . ASP A 1 189 ? -15.368 -2.543 32.509 1.00 89.06 189 ASP A CA 1
ATOM 1469 C C . ASP A 1 189 ? -14.105 -3.411 32.626 1.00 89.06 189 ASP A C 1
ATOM 1471 O O . ASP A 1 189 ? -13.112 -3.231 31.917 1.00 89.06 189 ASP A O 1
ATOM 1475 N N . LEU A 1 190 ? -14.171 -4.397 33.521 1.00 85.25 190 LEU A N 1
ATOM 1476 C CA . LEU A 1 190 ? -13.080 -5.336 33.793 1.00 85.25 190 LEU A CA 1
ATOM 1477 C C . LEU A 1 190 ? -12.861 -6.367 32.676 1.00 85.25 190 LEU A C 1
ATOM 1479 O O . LEU A 1 190 ? -11.823 -7.029 32.654 1.00 85.25 190 LEU A O 1
ATOM 1483 N N . LEU A 1 191 ? -13.820 -6.550 31.761 1.00 85.44 191 LEU A N 1
ATOM 1484 C CA . LEU A 1 191 ? -13.657 -7.484 30.646 1.00 85.44 191 LEU A CA 1
ATOM 1485 C C . LEU A 1 191 ? -12.675 -6.924 29.610 1.00 85.44 191 LEU A C 1
ATOM 1487 O O . LEU A 1 191 ? -11.859 -7.666 29.061 1.00 85.44 191 LEU A O 1
ATOM 1491 N N . ALA A 1 192 ? -12.700 -5.609 29.386 1.00 87.94 192 ALA A N 1
ATOM 1492 C CA . ALA A 1 192 ? -11.806 -4.943 28.442 1.00 87.94 192 ALA A CA 1
ATOM 1493 C C . ALA A 1 192 ? -10.321 -5.063 28.835 1.00 87.94 192 ALA A C 1
ATOM 1495 O O . ALA A 1 192 ? -9.458 -5.181 27.961 1.00 87.94 192 ALA A O 1
ATOM 1496 N N . SER A 1 193 ? -10.017 -5.062 30.138 1.00 87.56 193 SER A N 1
ATOM 1497 C CA . SER A 1 193 ? -8.653 -5.168 30.677 1.00 87.56 193 SER A CA 1
ATOM 1498 C C . SER A 1 193 ? -8.184 -6.605 30.922 1.00 87.56 193 SER A C 1
ATOM 1500 O O . SER A 1 193 ? -7.040 -6.805 31.315 1.00 87.56 193 SER A O 1
ATOM 1502 N N . PHE A 1 194 ? -9.006 -7.622 30.632 1.00 84.62 194 PHE A N 1
ATOM 1503 C CA . PHE A 1 194 ? -8.716 -9.023 30.974 1.00 84.62 194 PHE A CA 1
ATOM 1504 C C . PHE A 1 194 ? -7.333 -9.518 30.506 1.00 84.62 194 PHE A C 1
ATOM 1506 O O . PHE A 1 194 ? -6.653 -10.234 31.233 1.00 84.62 194 PHE A O 1
ATOM 1513 N N . PHE A 1 195 ? -6.893 -9.099 29.316 1.00 83.12 195 PHE A N 1
ATOM 1514 C CA . PHE A 1 195 ? -5.598 -9.482 28.736 1.00 83.12 195 PHE A CA 1
ATOM 1515 C C . PHE A 1 195 ? -4.537 -8.373 28.780 1.00 83.12 195 PHE A C 1
ATOM 1517 O O . PHE A 1 195 ? -3.506 -8.497 28.117 1.00 83.12 195 PHE A O 1
ATOM 1524 N N . SER A 1 196 ? -4.766 -7.269 29.498 1.00 80.50 196 SER A N 1
ATOM 1525 C CA . SER A 1 196 ? -3.843 -6.124 29.475 1.00 80.50 196 SER A CA 1
ATOM 1526 C C . SER A 1 196 ? -2.494 -6.459 30.113 1.00 80.50 196 SER A C 1
ATOM 1528 O O . SER A 1 196 ? -1.448 -6.130 29.555 1.00 80.50 196 SER A O 1
ATOM 1530 N N . SER A 1 197 ? -2.519 -7.233 31.202 1.00 75.56 197 SER A N 1
ATOM 1531 C CA . SER A 1 197 ? -1.315 -7.674 31.915 1.00 75.56 197 SER A CA 1
ATOM 1532 C C . SER A 1 197 ? -0.532 -8.760 31.168 1.00 75.56 197 SER A C 1
ATOM 1534 O O . SER A 1 197 ? 0.609 -9.070 31.519 1.00 75.56 197 SER A O 1
ATOM 1536 N N . THR A 1 198 ? -1.117 -9.358 30.127 1.00 78.12 198 THR A N 1
ATOM 1537 C CA . THR A 1 198 ? -0.461 -10.383 29.319 1.00 78.12 198 THR A CA 1
ATOM 1538 C C . THR A 1 198 ? 0.390 -9.716 28.239 1.00 78.12 198 THR A C 1
ATOM 1540 O O . THR A 1 198 ? -0.119 -9.103 27.304 1.00 78.12 198 THR A O 1
ATOM 1543 N N . SER A 1 199 ? 1.712 -9.908 28.284 1.00 77.88 199 SER A N 1
ATOM 1544 C CA . SER A 1 199 ? 2.634 -9.303 27.304 1.00 77.88 199 SER A CA 1
ATOM 1545 C C . SER A 1 199 ? 2.387 -9.734 25.847 1.00 77.88 199 SER A C 1
ATOM 1547 O O . SER A 1 199 ? 2.874 -9.075 24.920 1.00 77.88 199 SER A O 1
ATOM 1549 N N . GLN A 1 200 ? 1.630 -10.818 25.651 1.00 87.44 200 GLN A N 1
ATOM 1550 C CA . GLN A 1 200 ? 1.332 -11.429 24.360 1.00 87.44 200 GLN A CA 1
ATOM 1551 C C . GLN A 1 200 ? 0.300 -10.649 23.536 1.00 87.44 200 GLN A C 1
ATOM 1553 O O . GLN A 1 200 ? 0.456 -10.560 22.317 1.00 87.44 200 GLN A O 1
ATOM 1558 N N . TYR A 1 201 ? -0.725 -10.076 24.174 1.00 91.19 201 TYR A N 1
ATOM 1559 C CA . TYR A 1 201 ? -1.811 -9.373 23.491 1.00 91.19 201 TYR A CA 1
ATOM 1560 C C . TYR A 1 201 ? -1.443 -7.907 23.238 1.00 91.19 201 TYR A C 1
ATOM 1562 O O . TYR A 1 201 ? -0.761 -7.269 24.045 1.00 91.19 201 TYR A O 1
ATOM 1570 N N . LYS A 1 202 ? -1.860 -7.362 22.089 1.00 93.38 202 LYS A N 1
ATOM 1571 C CA . LYS A 1 202 ? -1.543 -5.984 21.686 1.00 93.38 202 LYS A CA 1
ATOM 1572 C C . LYS A 1 202 ? -2.778 -5.231 21.188 1.00 93.38 202 LYS A C 1
ATOM 1574 O O . LYS A 1 202 ? -3.540 -5.780 20.392 1.00 93.38 202 LYS A O 1
ATOM 1579 N N . PRO A 1 203 ? -2.966 -3.964 21.603 1.00 94.38 203 PRO A N 1
ATOM 1580 C CA . PRO A 1 203 ? -4.053 -3.134 21.102 1.00 94.38 203 PRO A CA 1
ATOM 1581 C C . PRO A 1 203 ? -3.773 -2.641 19.678 1.00 94.38 203 PRO A C 1
ATOM 1583 O O . PRO A 1 203 ? -2.625 -2.373 19.302 1.00 94.38 203 PRO A O 1
ATOM 1586 N N . PHE A 1 204 ? -4.842 -2.469 18.902 1.00 93.62 204 PHE A N 1
ATOM 1587 C CA . PHE A 1 204 ? -4.833 -1.786 17.610 1.00 93.62 204 PHE A CA 1
ATOM 1588 C C . PHE A 1 204 ? -6.127 -0.989 17.404 1.00 93.62 204 PHE A C 1
ATOM 1590 O O . PHE A 1 204 ? -7.150 -1.265 18.029 1.00 93.62 204 PHE A O 1
ATOM 1597 N N . GLY A 1 205 ? -6.079 -0.018 16.492 1.00 92.19 205 GLY A N 1
ATOM 1598 C CA . GLY A 1 205 ? -7.158 0.953 16.312 1.00 92.19 205 GLY A CA 1
ATOM 1599 C C . GLY A 1 205 ? -7.112 2.067 17.356 1.00 92.19 205 GLY A C 1
ATOM 1600 O O . GLY A 1 205 ? -6.140 2.200 18.100 1.00 92.19 205 GLY A O 1
ATOM 1601 N N . THR A 1 206 ? -8.168 2.870 17.392 1.00 93.69 206 THR A N 1
ATOM 1602 C CA . THR A 1 206 ? -8.333 3.964 18.353 1.00 93.69 206 THR A CA 1
ATOM 1603 C C . THR A 1 206 ? -9.131 3.462 19.553 1.00 93.69 206 THR A C 1
ATOM 1605 O O . THR A 1 206 ? -10.170 2.830 19.376 1.00 93.69 206 THR A O 1
ATOM 1608 N N . PHE A 1 207 ? -8.680 3.745 20.773 1.00 94.50 207 PHE A N 1
ATOM 1609 C CA . PHE A 1 207 ? -9.413 3.422 22.000 1.00 94.50 207 PHE A CA 1
ATOM 1610 C C . PHE A 1 207 ? -10.037 4.688 22.576 1.00 94.50 207 PHE A C 1
ATOM 1612 O O . PHE A 1 207 ? -9.325 5.655 22.824 1.00 94.50 207 PHE A O 1
ATOM 1619 N N . LEU A 1 208 ? -11.352 4.682 22.793 1.00 94.75 208 LEU A N 1
ATOM 1620 C CA . LEU A 1 208 ? -12.090 5.745 23.468 1.00 94.75 208 LEU A CA 1
ATOM 1621 C C . LEU A 1 208 ? -12.427 5.283 24.885 1.00 94.75 208 LEU A C 1
ATOM 1623 O O . LEU A 1 208 ? -13.339 4.479 25.079 1.00 94.75 208 LEU A O 1
ATOM 1627 N N . PHE A 1 209 ? -11.706 5.810 25.869 1.00 93.81 209 PHE A N 1
ATOM 1628 C CA . PHE A 1 209 ? -12.002 5.551 27.273 1.00 93.81 209 PHE A CA 1
ATOM 1629 C C . PHE A 1 209 ? -13.057 6.518 27.788 1.00 93.81 209 PHE A C 1
ATOM 1631 O O . PHE A 1 209 ? -13.048 7.697 27.423 1.00 93.81 209 PHE A O 1
ATOM 1638 N N . CYS A 1 210 ? -13.944 6.028 28.650 1.00 92.69 210 CYS A N 1
ATOM 1639 C CA . CYS A 1 210 ? -15.034 6.808 29.220 1.00 92.69 210 CYS A CA 1
ATOM 1640 C C . CYS A 1 210 ? -15.309 6.492 30.693 1.00 92.69 210 CYS A C 1
ATOM 1642 O O . CYS A 1 210 ? -14.975 5.419 31.199 1.00 92.69 210 CYS A O 1
ATOM 1644 N N . THR A 1 211 ? -15.924 7.454 31.381 1.00 91.31 211 THR A N 1
ATOM 1645 C CA . THR A 1 211 ? -16.335 7.354 32.785 1.00 91.31 211 THR A CA 1
ATOM 1646 C C . THR A 1 211 ? -17.822 7.669 32.947 1.00 91.31 211 THR A C 1
ATOM 1648 O O . THR A 1 211 ? -18.417 8.388 32.139 1.00 91.31 211 THR A O 1
ATOM 1651 N N . GLU A 1 212 ? -18.428 7.207 34.044 1.00 88.94 212 GLU A N 1
ATOM 1652 C CA . GLU A 1 212 ? -19.831 7.518 34.367 1.00 88.94 212 GLU A CA 1
ATOM 1653 C C . GLU A 1 212 ? -20.081 9.028 34.544 1.00 88.94 212 GLU A C 1
ATOM 1655 O O . GLU A 1 212 ? -21.183 9.517 34.281 1.00 88.94 212 GLU A O 1
ATOM 1660 N N . SER A 1 213 ? -19.050 9.791 34.933 1.00 85.12 213 SER A N 1
ATOM 1661 C CA . SER A 1 213 ? -19.096 11.256 35.045 1.00 85.12 213 SER A CA 1
ATOM 1662 C C . SER A 1 213 ? -19.102 11.983 33.692 1.00 85.12 213 SER A C 1
ATOM 1664 O O . SER A 1 213 ? -19.260 13.202 33.657 1.00 85.12 213 SER A O 1
ATOM 1666 N N . GLY A 1 214 ? -18.955 11.257 32.578 1.00 84.00 214 GLY A N 1
ATOM 1667 C CA . GLY A 1 214 ? -18.916 11.810 31.222 1.00 84.00 214 GLY A CA 1
ATOM 1668 C C . GLY A 1 214 ? -17.536 12.299 30.778 1.00 84.00 214 GLY A C 1
ATOM 1669 O O . GLY A 1 214 ? -17.435 12.927 29.718 1.00 84.00 214 GLY A O 1
ATOM 1670 N N . GLY A 1 215 ? -16.491 12.017 31.561 1.00 86.06 215 GLY A N 1
ATOM 1671 C CA . GLY A 1 215 ? -15.099 12.186 31.150 1.00 86.06 215 GLY A CA 1
ATOM 1672 C C . GLY A 1 215 ? -14.752 11.172 30.064 1.00 86.06 215 GLY A C 1
ATOM 1673 O O . GLY A 1 215 ? -15.160 10.010 30.139 1.00 86.06 215 GLY A O 1
ATOM 1674 N N . HIS A 1 216 ? -14.064 11.616 29.015 1.00 89.31 216 HIS A N 1
ATOM 1675 C CA . HIS A 1 216 ? -13.722 10.756 27.887 1.00 89.31 216 HIS A CA 1
ATOM 1676 C C . HIS A 1 216 ? -12.481 11.248 27.145 1.00 89.31 216 HIS A C 1
ATOM 1678 O O . HIS A 1 216 ? -12.276 12.447 26.963 1.00 89.31 216 HIS A O 1
ATOM 1684 N N . THR A 1 217 ? -11.664 10.310 26.673 1.00 89.69 217 THR A N 1
ATOM 1685 C CA . THR A 1 217 ? -10.468 10.613 25.879 1.00 89.69 217 THR A CA 1
ATOM 1686 C C . THR A 1 217 ? -10.174 9.485 24.898 1.00 89.69 217 THR A C 1
ATOM 1688 O O . THR A 1 217 ? -10.461 8.321 25.181 1.00 89.69 217 THR A O 1
ATOM 1691 N N . ALA A 1 218 ? -9.594 9.830 23.750 1.00 91.06 218 ALA A N 1
ATOM 1692 C CA . ALA A 1 218 ? -9.119 8.858 22.778 1.00 91.06 218 ALA A CA 1
ATOM 1693 C C . ALA A 1 218 ? -7.600 8.667 22.900 1.00 91.06 218 ALA A C 1
ATOM 1695 O O . ALA A 1 218 ? -6.887 9.625 23.201 1.00 91.06 218 ALA A O 1
ATOM 1696 N N . PHE A 1 219 ? -7.119 7.457 22.621 1.00 90.31 219 PHE A N 1
ATOM 1697 C CA . PHE A 1 219 ? -5.699 7.152 22.437 1.00 90.31 219 PHE A CA 1
ATOM 1698 C C . PHE A 1 219 ? -5.494 6.270 21.206 1.00 90.31 219 PHE A C 1
ATOM 1700 O O . PHE A 1 219 ? -6.285 5.360 20.939 1.00 90.31 219 PHE A O 1
ATOM 1707 N N . GLU A 1 220 ? -4.398 6.508 20.489 1.00 89.31 220 GLU A N 1
ATOM 1708 C CA . GLU A 1 220 ? -3.881 5.596 19.461 1.00 89.31 220 GLU A CA 1
ATOM 1709 C C . GLU A 1 220 ? -2.527 4.975 19.849 1.00 89.31 220 GLU A C 1
ATOM 1711 O O . GLU A 1 220 ? -2.110 3.973 19.260 1.00 89.31 220 GLU A O 1
ATOM 1716 N N . ASP A 1 221 ? -1.819 5.559 20.824 1.00 89.31 221 ASP A N 1
ATOM 1717 C CA . ASP A 1 221 ? -0.542 5.029 21.306 1.00 89.31 221 ASP A CA 1
ATOM 1718 C C . ASP A 1 221 ? -0.743 3.757 22.140 1.00 89.31 221 ASP A C 1
ATOM 1720 O O . ASP A 1 221 ? -1.473 3.739 23.128 1.00 89.31 221 ASP A O 1
ATOM 1724 N N . GLN A 1 222 ? -0.062 2.682 21.746 1.00 90.00 222 GLN A N 1
ATOM 1725 C CA . GLN A 1 222 ? -0.232 1.365 22.358 1.00 90.00 222 GLN A CA 1
ATOM 1726 C C . GLN A 1 222 ? 0.195 1.316 23.822 1.00 90.00 222 GLN A C 1
ATOM 1728 O O . GLN A 1 222 ? -0.450 0.627 24.609 1.00 90.00 222 GLN A O 1
ATOM 1733 N N . ASP A 1 223 ? 1.269 2.025 24.177 1.00 90.50 223 ASP A N 1
ATOM 1734 C CA . ASP A 1 223 ? 1.788 2.010 25.543 1.00 90.50 223 ASP A CA 1
ATOM 1735 C C . ASP A 1 223 ? 0.820 2.765 26.461 1.00 90.50 223 ASP A C 1
ATOM 1737 O O . ASP A 1 223 ? 0.551 2.321 27.574 1.00 90.50 223 ASP A O 1
ATOM 1741 N N . ALA A 1 224 ? 0.230 3.860 25.966 1.00 91.62 224 ALA A N 1
ATOM 1742 C CA . ALA A 1 224 ? -0.828 4.586 26.665 1.00 91.62 224 ALA A CA 1
ATOM 1743 C C . ALA A 1 224 ? -2.082 3.725 26.865 1.00 91.62 224 ALA A C 1
ATOM 1745 O O . ALA A 1 224 ? -2.611 3.661 27.971 1.00 91.62 224 ALA A O 1
ATOM 1746 N N . ILE A 1 225 ? -2.537 3.033 25.814 1.00 93.81 225 ILE A N 1
ATOM 1747 C CA . ILE A 1 225 ? -3.715 2.156 25.881 1.00 93.81 225 ILE A CA 1
ATOM 1748 C C . ILE A 1 225 ? -3.501 1.041 26.908 1.00 93.81 225 ILE A C 1
ATOM 1750 O O . ILE A 1 225 ? -4.363 0.832 27.758 1.00 93.81 225 ILE A O 1
ATOM 1754 N N . LEU A 1 226 ? -2.359 0.348 26.848 1.00 93.19 226 LEU A N 1
ATOM 1755 C CA . LEU A 1 226 ? -2.036 -0.727 27.787 1.00 93.19 226 LEU A CA 1
ATOM 1756 C C . LEU A 1 226 ? -1.948 -0.210 29.223 1.00 93.19 226 LEU A C 1
ATOM 1758 O O . LEU A 1 226 ? -2.574 -0.793 30.097 1.00 93.19 226 LEU A O 1
ATOM 1762 N N . ALA A 1 227 ? -1.281 0.923 29.455 1.00 92.00 227 ALA A N 1
ATOM 1763 C CA . ALA A 1 227 ? -1.172 1.497 30.794 1.00 92.00 227 ALA A CA 1
ATOM 1764 C C . ALA A 1 227 ? -2.536 1.874 31.394 1.00 92.00 227 ALA A C 1
ATOM 1766 O O . ALA A 1 227 ? -2.764 1.675 32.585 1.00 92.00 227 ALA A O 1
ATOM 1767 N N . VAL A 1 228 ? -3.462 2.390 30.577 1.00 92.69 228 VAL A N 1
ATOM 1768 C CA . VAL A 1 228 ? -4.824 2.700 31.034 1.00 92.69 228 VAL A CA 1
ATOM 1769 C C . VAL A 1 228 ? -5.611 1.424 31.329 1.00 92.69 228 VAL A C 1
ATOM 1771 O O . VAL A 1 228 ? -6.312 1.389 32.334 1.00 92.69 228 VAL A O 1
ATOM 1774 N N . LEU A 1 229 ? -5.494 0.382 30.499 1.00 92.69 229 LEU A N 1
ATOM 1775 C CA . LEU A 1 229 ? -6.146 -0.908 30.755 1.00 92.69 229 LEU A CA 1
ATOM 1776 C C . LEU A 1 229 ? -5.584 -1.591 32.012 1.00 92.69 229 LEU A C 1
ATOM 1778 O O . LEU A 1 229 ? -6.359 -2.090 32.823 1.00 92.69 229 LEU A O 1
ATOM 1782 N N . ASP A 1 230 ? -4.266 -1.552 32.217 1.00 90.38 230 ASP A N 1
ATOM 1783 C CA . ASP A 1 230 ? -3.608 -2.099 33.408 1.00 90.38 230 ASP A CA 1
ATOM 1784 C C . ASP A 1 230 ? -4.048 -1.373 34.686 1.00 90.38 230 ASP A C 1
ATOM 1786 O O . ASP A 1 230 ? -4.293 -2.013 35.707 1.00 90.38 230 ASP A O 1
ATOM 1790 N N . ALA A 1 231 ? -4.249 -0.053 34.620 1.00 89.06 231 ALA A N 1
ATOM 1791 C CA . ALA A 1 231 ? -4.797 0.730 35.727 1.00 89.06 231 ALA A CA 1
ATOM 1792 C C . ALA A 1 231 ? -6.258 0.371 36.081 1.00 89.06 231 ALA A C 1
ATOM 1794 O O . ALA A 1 231 ? -6.732 0.726 37.159 1.00 89.06 231 ALA A O 1
ATOM 1795 N N . MET A 1 232 ? -6.991 -0.319 35.196 1.00 88.12 232 MET A N 1
ATOM 1796 C CA . MET A 1 232 ? -8.356 -0.797 35.471 1.00 88.12 232 MET A CA 1
ATOM 1797 C C . MET A 1 232 ? -8.392 -2.157 36.177 1.00 88.12 232 MET A C 1
ATOM 1799 O O . MET A 1 232 ? -9.454 -2.564 36.650 1.00 88.12 232 MET A O 1
ATOM 1803 N N . VAL A 1 233 ? -7.278 -2.894 36.222 1.00 83.81 233 VAL A N 1
ATOM 1804 C CA . VAL A 1 233 ? -7.254 -4.258 36.765 1.00 83.81 233 VAL A CA 1
ATOM 1805 C C . VAL A 1 233 ? -7.563 -4.232 38.265 1.00 83.81 233 VAL A C 1
ATOM 1807 O O . VAL A 1 233 ? -6.888 -3.568 39.049 1.00 83.81 233 VAL A O 1
ATOM 1810 N N . SER A 1 234 ? -8.590 -4.982 38.678 1.00 71.06 234 SER A N 1
ATOM 1811 C CA . SER A 1 234 ? -9.007 -5.088 40.080 1.00 71.06 234 SER A CA 1
ATOM 1812 C C . SER A 1 234 ? -8.723 -6.488 40.644 1.00 71.06 234 SER A C 1
ATOM 1814 O O . SER A 1 234 ? -9.152 -7.474 40.042 1.00 71.06 234 SER A O 1
ATOM 1816 N N . PRO A 1 235 ? -8.082 -6.611 41.824 1.00 56.72 235 PRO A N 1
ATOM 1817 C CA . PRO A 1 235 ? -7.755 -7.907 42.426 1.00 56.72 235 PRO A CA 1
ATOM 1818 C C . PRO A 1 235 ? -8.976 -8.703 42.930 1.00 56.72 235 PRO A C 1
ATOM 1820 O O . PRO A 1 235 ? -8.846 -9.889 43.213 1.00 56.72 235 PRO A O 1
ATOM 1823 N N . ASN A 1 236 ? -10.167 -8.092 43.012 1.00 51.81 236 ASN A N 1
ATOM 1824 C CA . ASN A 1 236 ? -11.392 -8.719 43.539 1.00 51.81 236 ASN A CA 1
ATOM 1825 C C . ASN A 1 236 ? -12.403 -9.136 42.444 1.00 51.81 236 ASN A C 1
ATOM 1827 O O . ASN A 1 236 ? -13.594 -9.296 42.722 1.00 51.81 236 ASN A O 1
ATOM 1831 N N . ALA A 1 237 ? -11.964 -9.295 41.192 1.00 54.22 237 ALA A N 1
ATOM 1832 C CA . ALA A 1 237 ? -12.835 -9.544 40.040 1.00 54.22 237 ALA A CA 1
ATOM 1833 C C . ALA A 1 237 ? -13.360 -10.997 39.977 1.00 54.22 237 ALA A C 1
ATOM 1835 O O . ALA A 1 237 ? -12.882 -11.824 39.207 1.00 54.22 237 ALA A O 1
ATOM 1836 N N . GLY A 1 238 ? -14.360 -11.326 40.799 1.00 50.03 238 GLY A N 1
ATOM 1837 C CA . GLY A 1 238 ? -14.987 -12.658 40.808 1.00 50.03 238 GLY A CA 1
ATOM 1838 C C . GLY A 1 238 ? -16.042 -12.888 39.716 1.00 50.03 238 GLY A C 1
ATOM 1839 O O . GLY A 1 238 ? -16.333 -14.037 39.390 1.00 50.03 238 GLY A O 1
ATOM 1840 N N . ASN A 1 239 ? -16.609 -11.824 39.130 1.00 57.62 239 ASN A N 1
ATOM 1841 C CA . ASN A 1 239 ? -17.686 -11.914 38.138 1.00 57.62 239 ASN A CA 1
ATOM 1842 C C . ASN A 1 239 ? -17.497 -10.908 36.991 1.00 57.62 239 ASN A C 1
ATOM 1844 O O . ASN A 1 239 ? -17.795 -9.726 37.136 1.00 57.62 239 ASN A O 1
ATOM 1848 N N . TYR A 1 240 ? -17.057 -11.401 35.830 1.00 65.25 240 TYR A N 1
ATOM 1849 C CA . TYR A 1 240 ? -17.090 -10.662 34.565 1.00 65.25 240 TYR A CA 1
ATOM 1850 C C . TYR A 1 240 ? -18.522 -10.665 34.021 1.00 65.25 240 TYR A C 1
ATOM 1852 O O . TYR A 1 240 ? -18.942 -11.619 33.364 1.00 65.25 240 TYR A O 1
ATOM 1860 N N . GLN A 1 241 ? -19.290 -9.630 34.353 1.00 65.75 241 GLN A N 1
ATOM 1861 C CA . GLN A 1 241 ? -20.600 -9.373 33.758 1.00 65.75 241 GLN A CA 1
ATOM 1862 C C . GLN A 1 241 ? -20.459 -8.324 32.652 1.00 65.75 241 GLN A C 1
ATOM 1864 O O . GLN A 1 241 ? -19.581 -7.469 32.708 1.00 65.75 241 GLN A O 1
ATOM 1869 N N . MET A 1 242 ? -21.320 -8.406 31.639 1.00 73.19 242 MET A N 1
ATOM 1870 C CA . MET A 1 242 ? -21.382 -7.417 30.566 1.00 73.19 242 MET A CA 1
ATOM 1871 C C . MET A 1 242 ? -21.691 -6.030 31.147 1.00 73.19 242 MET A C 1
ATOM 1873 O O . MET A 1 242 ? -22.705 -5.862 31.827 1.00 73.19 242 MET A O 1
ATOM 1877 N N . HIS A 1 243 ? -20.814 -5.056 30.886 1.00 83.75 243 HIS A N 1
ATOM 1878 C CA . HIS A 1 243 ? -20.973 -3.682 31.360 1.00 83.75 243 HIS A CA 1
ATOM 1879 C C . HIS A 1 243 ? -22.050 -2.938 30.558 1.00 83.75 243 HIS A C 1
ATOM 1881 O O . HIS A 1 243 ? -22.103 -3.030 29.327 1.00 83.75 243 HIS A O 1
ATOM 1887 N N . ASP A 1 244 ? -22.910 -2.187 31.247 1.00 88.75 244 ASP A N 1
ATOM 1888 C CA . ASP A 1 244 ? -23.907 -1.326 30.604 1.00 88.75 244 ASP A CA 1
ATOM 1889 C C . ASP A 1 244 ? -23.320 0.067 30.356 1.00 88.75 244 ASP A C 1
ATOM 1891 O O . ASP A 1 244 ? -23.173 0.860 31.281 1.00 88.75 244 ASP A O 1
ATOM 1895 N N . TYR A 1 245 ? -23.045 0.375 29.088 1.00 91.56 245 TYR A N 1
ATOM 1896 C CA . TYR A 1 245 ? -22.471 1.647 28.638 1.00 91.56 245 TYR A CA 1
ATOM 1897 C C . TYR A 1 245 ? -23.500 2.786 28.539 1.00 91.56 245 TYR A C 1
ATOM 1899 O O . TYR A 1 245 ? -23.158 3.913 28.158 1.00 91.56 245 TYR A O 1
ATOM 1907 N N . SER A 1 246 ? -24.782 2.528 28.822 1.00 89.69 246 SER A N 1
ATOM 1908 C CA . SER A 1 246 ? -25.857 3.515 28.649 1.00 89.69 246 SER A CA 1
ATOM 1909 C C . SER A 1 246 ? -25.631 4.782 29.477 1.00 89.69 246 SER A C 1
ATOM 1911 O O . SER A 1 246 ? -25.946 5.887 29.019 1.00 89.69 246 SER A O 1
ATOM 1913 N N . LYS A 1 247 ? -25.065 4.644 30.683 1.00 89.56 247 LYS A N 1
ATOM 1914 C CA . LYS A 1 247 ? -24.793 5.773 31.583 1.00 89.56 247 LYS A CA 1
ATOM 1915 C C . LYS A 1 247 ? -23.645 6.631 31.070 1.00 89.56 247 LYS A C 1
ATOM 1917 O O . LYS A 1 247 ? -23.819 7.839 30.939 1.00 89.56 247 LYS A O 1
ATOM 1922 N N . GLU A 1 248 ? -22.514 6.024 30.729 1.00 91.25 248 GLU A N 1
ATOM 1923 C CA . GLU A 1 248 ? -21.318 6.690 30.211 1.00 91.25 248 GLU A CA 1
ATOM 1924 C C . GLU A 1 248 ? -21.646 7.433 28.919 1.00 91.25 248 GLU A C 1
ATOM 1926 O O . GLU A 1 248 ? -21.415 8.639 28.820 1.00 91.25 248 GLU A O 1
ATOM 1931 N N . LEU A 1 249 ? -22.275 6.754 27.953 1.00 89.50 249 LEU A N 1
ATOM 1932 C CA . LEU A 1 249 ? -22.665 7.359 26.677 1.00 89.50 249 LEU A CA 1
ATOM 1933 C C . LEU A 1 249 ? -23.692 8.486 26.864 1.00 89.50 249 LEU A C 1
ATOM 1935 O O . LEU A 1 249 ? -23.659 9.488 26.139 1.00 89.50 249 LEU A O 1
ATOM 1939 N N . GLY A 1 250 ? -24.596 8.346 27.838 1.00 86.38 250 GLY A N 1
ATOM 1940 C CA . GLY A 1 250 ? -25.538 9.393 28.227 1.00 86.38 250 GLY A CA 1
ATOM 1941 C C . GLY A 1 250 ? -24.847 10.607 28.854 1.00 86.38 250 GLY A C 1
ATOM 1942 O O . GLY A 1 250 ? -25.174 11.748 28.511 1.00 86.38 250 GLY A O 1
ATOM 1943 N N . SER A 1 251 ? -23.876 10.379 29.737 1.00 87.19 251 SER A N 1
ATOM 1944 C CA . SER A 1 251 ? -23.100 11.422 30.411 1.00 87.19 251 SER A CA 1
ATOM 1945 C C . SER A 1 251 ? -22.164 12.157 29.456 1.00 87.19 251 SER A C 1
ATOM 1947 O O . SER A 1 251 ? -22.161 13.383 29.480 1.00 87.19 251 SER A O 1
ATOM 1949 N N . ILE A 1 252 ? -21.462 11.456 28.556 1.00 85.06 252 ILE A N 1
ATOM 1950 C CA . ILE A 1 252 ? -20.630 12.066 27.499 1.00 85.06 252 ILE A CA 1
ATOM 1951 C C . ILE A 1 252 ? -21.457 13.058 26.678 1.00 85.06 252 ILE A C 1
ATOM 1953 O O . ILE A 1 252 ? -21.053 14.194 26.440 1.00 85.06 252 ILE A O 1
ATOM 1957 N N . ARG A 1 253 ? -22.673 12.663 26.284 1.00 80.31 253 ARG A N 1
ATOM 1958 C CA . ARG A 1 253 ? -23.555 13.546 25.516 1.00 80.31 253 ARG A CA 1
ATOM 1959 C C . ARG A 1 253 ? -23.943 14.796 26.303 1.00 80.31 253 ARG A C 1
ATOM 1961 O O . ARG A 1 253 ? -24.037 15.872 25.720 1.00 80.31 253 ARG A O 1
ATOM 1968 N N . LYS A 1 254 ? -24.161 14.678 27.615 1.00 79.12 254 LYS A N 1
ATOM 1969 C CA . LYS A 1 254 ? -24.435 15.833 28.482 1.00 79.12 254 LYS A CA 1
ATOM 1970 C C . LYS A 1 254 ? -23.197 16.723 28.620 1.00 79.12 254 LYS A C 1
ATOM 1972 O O . LYS A 1 254 ? -23.318 17.932 28.461 1.00 79.12 254 LYS A O 1
ATOM 1977 N N . THR A 1 255 ? -22.013 16.163 28.858 1.00 73.25 255 THR A N 1
ATOM 1978 C CA . THR A 1 255 ? -20.778 16.945 29.053 1.00 73.25 255 THR A CA 1
ATOM 1979 C C . THR A 1 255 ? -20.335 17.675 27.786 1.00 73.25 255 THR A C 1
ATOM 1981 O O . THR A 1 255 ? -19.899 18.819 27.875 1.00 73.25 255 THR A O 1
ATOM 1984 N N . VAL A 1 256 ? -20.539 17.096 26.597 1.00 67.12 256 VAL A N 1
ATOM 1985 C CA . VAL A 1 256 ? -20.297 17.786 25.313 1.00 67.12 256 VAL A CA 1
ATOM 1986 C C . VAL A 1 256 ? -21.196 19.023 25.146 1.00 67.12 256 VAL A C 1
ATOM 1988 O O . VAL A 1 256 ? -20.772 20.017 24.557 1.00 67.12 256 VAL A O 1
ATOM 1991 N N . LEU A 1 257 ? -22.420 18.993 25.686 1.00 58.69 257 LEU A N 1
ATOM 1992 C CA . LEU A 1 257 ? -23.371 20.110 25.622 1.00 58.69 257 LEU A CA 1
ATOM 1993 C C . LEU A 1 257 ? -23.084 21.202 26.670 1.00 58.69 257 LEU A C 1
ATOM 1995 O O . LEU A 1 257 ? -23.337 22.379 26.409 1.00 58.69 257 LEU A O 1
ATOM 1999 N N . TYR A 1 258 ? -22.535 20.842 27.835 1.00 52.44 258 TYR A N 1
ATOM 2000 C CA . TYR A 1 258 ? -22.215 21.775 28.919 1.00 52.44 258 TYR A CA 1
ATOM 2001 C C . TYR A 1 258 ? -20.720 22.117 28.941 1.00 52.44 258 TYR A C 1
ATOM 2003 O O . TYR A 1 258 ? -19.893 21.429 29.534 1.00 52.44 258 TYR A O 1
ATOM 2011 N N . ARG A 1 259 ? -20.371 23.242 28.310 1.00 42.75 259 ARG A N 1
ATOM 2012 C CA . ARG A 1 259 ? -19.003 23.776 28.248 1.00 42.75 259 ARG A CA 1
ATOM 2013 C C . ARG A 1 259 ? -18.543 24.292 29.622 1.00 42.75 259 ARG A C 1
ATOM 2015 O O . ARG A 1 259 ? -18.699 25.469 29.929 1.00 42.75 259 ARG A O 1
ATOM 2022 N N . GLY A 1 260 ? -17.960 23.427 30.446 1.00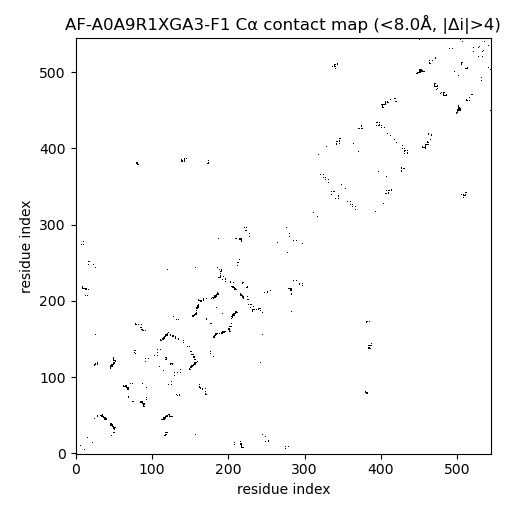 44.75 260 GLY A N 1
ATOM 2023 C CA . GLY A 1 260 ? -17.233 23.825 31.654 1.00 44.75 260 GLY A CA 1
ATOM 2024 C C . GLY A 1 260 ? -15.766 24.132 31.343 1.00 44.75 260 GLY A C 1
ATOM 2025 O O . GLY A 1 260 ? -15.104 23.357 30.657 1.00 44.75 260 GLY A O 1
ATOM 2026 N N . GLY A 1 261 ? -15.234 25.256 31.830 1.00 43.28 261 GLY A N 1
ATOM 2027 C CA . GLY A 1 261 ? -13.795 25.526 31.772 1.00 43.28 261 GLY A CA 1
ATOM 2028 C C . GLY A 1 261 ? -13.039 24.555 32.682 1.00 43.28 261 GLY A C 1
ATOM 2029 O O . GLY A 1 261 ? -13.262 24.553 33.893 1.00 43.28 261 GLY A O 1
ATOM 2030 N N . SER A 1 262 ? -12.156 23.726 32.122 1.00 50.47 262 SER A N 1
ATOM 2031 C CA . SER A 1 262 ? -11.339 22.811 32.921 1.00 50.47 262 SER A CA 1
ATOM 2032 C C . SER A 1 262 ? -10.296 23.596 33.720 1.00 50.47 262 SER A C 1
ATOM 2034 O O . SER A 1 262 ? -9.497 24.345 33.152 1.00 50.47 262 SER A O 1
ATOM 2036 N N . LYS A 1 263 ? -10.274 23.412 35.042 1.00 49.88 263 LYS A N 1
ATOM 2037 C CA . LYS A 1 263 ? -9.271 24.005 35.937 1.00 49.88 263 LYS A CA 1
ATOM 2038 C C . LYS A 1 263 ? -7.980 23.183 35.891 1.00 49.88 263 LYS A C 1
ATOM 2040 O O . LYS A 1 263 ? -7.693 22.442 36.825 1.00 49.88 263 LYS A O 1
ATOM 2045 N N . PHE A 1 264 ? -7.206 23.309 34.816 1.00 49.28 264 PHE A N 1
ATOM 2046 C CA . PHE A 1 264 ? -5.835 22.802 34.811 1.00 49.28 264 PHE A CA 1
ATOM 2047 C C . PHE A 1 264 ? -4.954 23.781 35.601 1.00 49.28 264 PHE A C 1
ATOM 2049 O O . PHE A 1 264 ? -4.839 24.950 35.233 1.00 49.28 264 PHE A O 1
ATOM 2056 N N . LYS A 1 265 ? -4.406 23.335 36.737 1.00 53.72 265 LYS A N 1
ATOM 2057 C CA . LYS A 1 265 ? -3.597 24.147 37.663 1.00 53.72 265 LYS A CA 1
ATOM 2058 C C . LYS A 1 265 ? -2.150 23.648 37.707 1.00 53.72 265 LYS A C 1
ATOM 2060 O O . LYS A 1 265 ? -1.642 23.340 38.775 1.00 53.72 265 LYS A O 1
ATOM 2065 N N . GLU A 1 266 ? -1.478 23.589 36.564 1.00 54.75 266 GLU A N 1
ATOM 2066 C CA . GLU A 1 266 ? -0.022 23.411 36.535 1.00 54.75 266 GLU A CA 1
ATOM 2067 C C . GLU A 1 266 ? 0.617 24.427 35.590 1.00 54.75 266 GLU A C 1
ATOM 2069 O O . GLU A 1 266 ? 0.543 24.336 34.365 1.00 54.75 266 GLU A O 1
ATOM 2074 N N . SER A 1 267 ? 1.240 25.438 36.189 1.00 51.97 267 SER A N 1
ATOM 2075 C CA . SER A 1 267 ? 2.082 26.419 35.517 1.00 51.97 267 SER A CA 1
ATOM 2076 C C . SER A 1 267 ? 3.495 25.847 35.448 1.00 51.97 267 SER A C 1
ATOM 2078 O O . SER A 1 267 ? 4.192 25.948 36.450 1.00 51.97 267 SER A O 1
ATOM 2080 N N . ASN A 1 268 ? 3.853 25.160 34.349 1.00 59.16 268 ASN A N 1
ATOM 2081 C CA . ASN A 1 268 ? 5.231 24.911 33.847 1.00 59.16 268 ASN A CA 1
ATOM 2082 C C . ASN A 1 268 ? 5.329 23.779 32.789 1.00 59.16 268 ASN A C 1
ATOM 2084 O O . ASN A 1 268 ? 6.434 23.368 32.438 1.00 59.16 268 ASN A O 1
ATOM 2088 N N . LEU A 1 269 ? 4.220 23.261 32.245 1.00 68.25 269 LEU A N 1
ATOM 2089 C CA . LEU A 1 269 ? 4.263 22.210 31.215 1.00 68.25 269 LEU A CA 1
ATOM 2090 C C . LEU A 1 269 ? 4.353 22.778 29.787 1.00 68.25 269 LEU A C 1
ATOM 2092 O O . LEU A 1 269 ? 3.767 23.815 29.476 1.00 68.25 269 LEU A O 1
ATOM 2096 N N . THR A 1 270 ? 5.038 22.058 28.889 1.00 78.75 270 THR A N 1
ATOM 2097 C CA . THR A 1 270 ? 4.917 22.287 27.439 1.00 78.75 270 THR A CA 1
ATOM 2098 C C . THR A 1 270 ? 3.468 22.032 27.004 1.00 78.75 270 THR A C 1
ATOM 2100 O O . THR A 1 270 ? 2.771 21.214 27.604 1.00 78.75 270 THR A O 1
ATOM 2103 N N . LEU A 1 271 ? 2.994 22.694 25.940 1.00 78.88 271 LEU A N 1
ATOM 2104 C CA . LEU A 1 271 ? 1.618 22.509 25.444 1.00 78.88 271 LEU A CA 1
ATOM 2105 C C . LEU A 1 271 ? 1.295 21.039 25.115 1.00 78.88 271 LEU A C 1
ATOM 2107 O O . LEU A 1 271 ? 0.185 20.583 25.375 1.00 78.88 271 LEU A O 1
ATOM 2111 N N . LEU A 1 272 ? 2.268 20.296 24.573 1.00 80.69 272 LEU A N 1
ATOM 2112 C CA . LEU A 1 272 ? 2.116 18.871 24.259 1.00 80.69 272 LEU A CA 1
ATOM 2113 C C . LEU A 1 272 ? 1.987 18.028 25.527 1.00 80.69 272 LEU A C 1
ATOM 2115 O O . LEU A 1 272 ? 1.052 17.238 25.645 1.00 80.69 272 LEU A O 1
ATOM 2119 N N . ARG A 1 273 ? 2.879 18.231 26.500 1.00 85.19 273 ARG A N 1
ATOM 2120 C CA . ARG A 1 273 ? 2.830 17.508 27.771 1.00 85.19 273 ARG A CA 1
ATOM 2121 C C . ARG A 1 273 ? 1.563 17.819 28.557 1.00 85.19 273 ARG A C 1
ATOM 2123 O O . ARG A 1 273 ? 0.954 16.899 29.086 1.00 85.19 273 ARG A O 1
ATOM 2130 N N . ALA A 1 274 ? 1.131 19.081 28.578 1.00 83.00 274 ALA A N 1
ATOM 2131 C CA . ALA A 1 274 ? -0.136 19.479 29.186 1.00 83.00 274 ALA A CA 1
ATOM 2132 C C . ALA A 1 274 ? -1.326 18.753 28.537 1.00 83.00 274 ALA A C 1
ATOM 2134 O O . ALA A 1 274 ? -2.205 18.272 29.245 1.00 83.00 274 ALA A O 1
ATOM 2135 N N . GLY A 1 275 ? -1.326 18.613 27.205 1.00 81.94 275 GLY A N 1
ATOM 2136 C CA . GLY A 1 275 ? -2.329 17.831 26.479 1.00 81.94 275 GLY A CA 1
ATOM 2137 C C . GLY A 1 275 ? -2.353 16.357 26.894 1.00 81.94 275 GLY A C 1
ATOM 2138 O O . GLY A 1 275 ? -3.422 15.839 27.200 1.00 81.94 275 GLY A O 1
ATOM 2139 N N . ILE A 1 276 ? -1.185 15.709 26.972 1.00 85.31 276 ILE A N 1
ATOM 2140 C CA . ILE A 1 276 ? -1.062 14.296 27.378 1.00 85.31 276 ILE A CA 1
ATOM 2141 C C . ILE A 1 276 ? -1.534 14.086 28.821 1.00 85.31 276 ILE A C 1
ATOM 2143 O O . ILE A 1 276 ? -2.327 13.187 29.095 1.00 85.31 276 ILE A O 1
ATOM 2147 N N . VAL A 1 277 ? -1.091 14.938 29.749 1.00 86.94 277 VAL A N 1
ATOM 2148 C CA . VAL A 1 277 ? -1.521 14.892 31.157 1.00 86.94 277 VAL A CA 1
ATOM 2149 C C . VAL A 1 277 ? -3.038 15.058 31.259 1.00 86.94 277 VAL A C 1
ATOM 2151 O O . VAL A 1 277 ? -3.698 14.310 31.982 1.00 86.94 277 VAL A O 1
ATOM 2154 N N . PHE A 1 278 ? -3.604 15.989 30.487 1.00 83.88 278 PHE A N 1
ATOM 2155 C CA . PHE A 1 278 ? -5.041 16.237 30.462 1.00 83.88 278 PHE A CA 1
ATOM 2156 C C . PHE A 1 278 ? -5.839 15.009 30.002 1.00 83.88 278 PHE A C 1
ATOM 2158 O O . PHE A 1 278 ? -6.873 14.713 30.594 1.00 83.88 278 PHE A O 1
ATOM 2165 N N . GLN A 1 279 ? -5.350 14.249 29.013 1.00 86.69 279 GLN A N 1
ATOM 2166 C CA . GLN A 1 279 ? -6.010 13.011 28.570 1.00 86.69 279 GLN A CA 1
ATOM 2167 C C . GLN A 1 279 ? -6.186 12.020 29.725 1.00 86.69 279 GLN A C 1
ATOM 2169 O O . GLN A 1 279 ? -7.288 11.524 29.948 1.00 86.69 279 GLN A O 1
ATOM 2174 N N . PHE A 1 280 ? -5.124 11.756 30.490 1.00 89.62 280 PHE A N 1
ATOM 2175 C CA . PHE A 1 280 ? -5.200 10.839 31.631 1.00 89.62 280 PHE A CA 1
ATOM 2176 C C . PHE A 1 280 ? -6.032 11.408 32.783 1.00 89.62 280 PHE A C 1
ATOM 2178 O O . PHE A 1 280 ? -6.720 10.655 33.475 1.00 89.62 280 PHE A O 1
ATOM 2185 N N . GLN A 1 281 ? -6.005 12.727 32.987 1.00 87.94 281 GLN A N 1
ATOM 2186 C CA . GLN A 1 281 ? -6.806 13.390 34.013 1.00 87.94 281 GLN A CA 1
ATOM 2187 C C . GLN A 1 281 ? -8.313 13.300 33.727 1.00 87.94 281 GLN A C 1
ATOM 2189 O O . GLN A 1 281 ? -9.080 13.034 34.650 1.00 87.94 281 GLN A O 1
ATOM 2194 N N . GLU A 1 282 ? -8.736 13.470 32.471 1.00 84.88 282 GLU A N 1
ATOM 2195 C CA . GLU A 1 282 ? -10.151 13.428 32.062 1.00 84.88 282 GLU A CA 1
ATOM 2196 C C . GLU A 1 282 ? -10.830 12.091 32.383 1.00 84.88 282 GLU A C 1
ATOM 2198 O O . GLU A 1 282 ? -12.009 12.055 32.726 1.00 84.88 282 GLU A O 1
ATOM 2203 N N . ILE A 1 283 ? -10.078 10.991 32.332 1.00 88.06 283 ILE A N 1
ATOM 2204 C CA . ILE A 1 283 ? -10.556 9.652 32.713 1.00 88.06 283 ILE A CA 1
ATOM 2205 C C . ILE A 1 283 ? -10.117 9.241 34.125 1.00 88.06 283 ILE A C 1
ATOM 2207 O O . ILE A 1 283 ? -10.243 8.081 34.520 1.00 88.06 283 ILE A O 1
ATOM 2211 N N . GLY A 1 284 ? -9.567 10.179 34.900 1.00 86.19 284 GLY A N 1
ATOM 2212 C CA . GLY A 1 284 ? -9.122 9.964 36.275 1.00 86.19 284 GLY A CA 1
ATOM 2213 C C . GLY A 1 284 ? -8.035 8.898 36.428 1.00 86.19 284 GLY A C 1
ATOM 2214 O O . GLY A 1 284 ? -7.989 8.252 37.467 1.00 86.19 284 GLY A O 1
ATOM 2215 N N . ALA A 1 285 ? -7.227 8.642 35.396 1.00 87.06 285 ALA A N 1
ATOM 2216 C CA . ALA A 1 285 ? -6.144 7.651 35.396 1.00 87.06 285 ALA A CA 1
ATOM 2217 C C . ALA A 1 285 ? -4.770 8.258 35.727 1.00 87.06 285 ALA A C 1
ATOM 2219 O O . ALA A 1 285 ? -3.807 7.526 35.884 1.00 87.06 285 ALA A O 1
ATOM 2220 N N . LEU A 1 286 ? -4.653 9.586 35.843 1.00 86.31 286 LEU A N 1
ATOM 2221 C CA . LEU A 1 286 ? -3.359 10.268 35.977 1.00 86.31 286 LEU A CA 1
ATOM 2222 C C . LEU A 1 286 ? -2.481 9.743 37.130 1.00 86.31 286 LEU A C 1
ATOM 2224 O O . LEU A 1 286 ? -1.271 9.647 36.961 1.00 86.31 286 LEU A O 1
ATOM 2228 N N . ASN A 1 287 ? -3.076 9.384 38.271 1.00 86.50 287 ASN A N 1
ATOM 2229 C CA . ASN A 1 287 ? -2.330 8.900 39.439 1.00 86.50 287 ASN A CA 1
ATOM 2230 C C . ASN A 1 287 ? -1.716 7.506 39.233 1.00 86.50 287 ASN A C 1
ATOM 2232 O O . ASN A 1 287 ? -0.740 7.173 39.899 1.00 86.50 287 ASN A O 1
ATOM 2236 N N . ASP A 1 288 ? -2.274 6.716 38.316 1.00 85.50 288 ASP A N 1
ATOM 2237 C CA . ASP A 1 288 ? -1.844 5.346 38.026 1.00 85.50 288 ASP A CA 1
ATOM 2238 C C . ASP A 1 288 ? -0.768 5.308 36.923 1.00 85.50 288 ASP A C 1
ATOM 2240 O O . ASP A 1 288 ? -0.173 4.268 36.642 1.00 85.50 288 ASP A O 1
ATOM 2244 N N . ILE A 1 289 ? -0.502 6.452 36.282 1.00 89.31 289 ILE A N 1
ATOM 2245 C CA . ILE A 1 289 ? 0.353 6.556 35.101 1.00 89.31 289 ILE A CA 1
ATOM 2246 C C . ILE A 1 289 ? 1.727 7.117 35.469 1.00 89.31 289 ILE A C 1
ATOM 2248 O O . ILE A 1 289 ? 1.866 8.191 36.052 1.00 89.31 289 ILE A O 1
ATOM 2252 N N . SER A 1 290 ? 2.778 6.405 35.059 1.00 88.75 290 SER A N 1
ATOM 2253 C CA . SER A 1 290 ? 4.161 6.836 35.272 1.00 88.75 290 SER A CA 1
ATOM 2254 C C . SER A 1 290 ? 4.532 8.061 34.430 1.00 88.75 290 SER A C 1
ATOM 2256 O O . SER A 1 290 ? 4.226 8.150 33.239 1.00 88.75 290 SER A O 1
ATOM 2258 N N . ASN A 1 291 ? 5.312 8.968 35.020 1.00 88.19 291 ASN A N 1
ATOM 2259 C CA . ASN A 1 291 ? 5.859 10.135 34.326 1.00 88.19 291 ASN A CA 1
ATOM 2260 C C . ASN A 1 291 ? 6.799 9.757 33.158 1.00 88.19 291 ASN A C 1
ATOM 2262 O O . ASN A 1 291 ? 6.888 10.501 32.182 1.00 88.19 291 ASN A O 1
ATOM 2266 N N . ASP A 1 292 ? 7.459 8.591 33.221 1.00 89.25 292 ASP A N 1
ATOM 2267 C CA . ASP A 1 292 ? 8.282 8.060 32.117 1.00 89.25 292 ASP A CA 1
ATOM 2268 C C . ASP A 1 292 ? 7.434 7.760 30.869 1.00 89.25 292 ASP A C 1
ATOM 2270 O O . ASP A 1 292 ? 7.855 8.036 29.743 1.00 89.25 292 ASP A O 1
ATOM 2274 N N . LEU A 1 293 ? 6.203 7.264 31.052 1.00 89.50 293 LEU A N 1
ATOM 2275 C CA . LEU A 1 293 ? 5.280 7.024 29.941 1.00 89.50 293 LEU A CA 1
ATOM 2276 C C . LEU A 1 293 ? 4.872 8.341 29.274 1.00 89.50 293 LEU A C 1
ATOM 2278 O O . LEU A 1 293 ? 4.914 8.450 28.048 1.00 89.50 293 LEU A O 1
ATOM 2282 N N . ILE A 1 294 ? 4.552 9.358 30.078 1.00 88.69 294 ILE A N 1
ATOM 2283 C CA . ILE A 1 294 ? 4.203 10.700 29.591 1.00 88.69 294 ILE A CA 1
ATOM 2284 C C . ILE A 1 294 ? 5.363 11.289 28.773 1.00 88.69 294 ILE A C 1
ATOM 2286 O O . ILE A 1 294 ? 5.147 11.808 27.676 1.00 88.69 294 ILE A O 1
ATOM 2290 N N . GLU A 1 295 ? 6.605 11.149 29.245 1.00 88.50 295 GLU A N 1
ATOM 2291 C CA . GLU A 1 295 ? 7.791 11.614 28.516 1.00 88.50 295 GLU A CA 1
ATOM 2292 C C . GLU A 1 295 ? 8.015 10.837 27.203 1.00 88.50 295 GLU A C 1
ATOM 2294 O O . GLU A 1 295 ? 8.352 11.422 26.165 1.00 88.50 295 GLU A O 1
ATOM 2299 N N . LYS A 1 296 ? 7.796 9.515 27.202 1.00 89.00 296 LYS A N 1
ATOM 2300 C CA . LYS A 1 296 ? 7.857 8.687 25.984 1.00 89.00 296 LYS A CA 1
ATOM 2301 C C . LYS A 1 296 ? 6.809 9.112 24.958 1.00 89.00 296 LYS A C 1
ATOM 2303 O O . LYS A 1 296 ? 7.147 9.247 23.777 1.00 89.00 296 LYS A O 1
ATOM 2308 N N . MET A 1 297 ? 5.574 9.358 25.392 1.00 87.50 297 MET A N 1
ATOM 2309 C CA . MET A 1 297 ? 4.495 9.855 24.534 1.00 87.50 297 MET A CA 1
ATOM 2310 C C . MET A 1 297 ? 4.836 11.229 23.953 1.00 87.50 297 MET A C 1
ATOM 2312 O O . MET A 1 297 ? 4.732 11.414 22.739 1.00 87.50 297 MET A O 1
ATOM 2316 N N . GLU A 1 298 ? 5.338 12.160 24.771 1.00 87.75 298 GLU A N 1
ATOM 2317 C CA . GLU A 1 298 ? 5.761 13.492 24.320 1.00 87.75 298 GLU A CA 1
ATOM 2318 C C . GLU A 1 298 ? 6.845 13.389 23.235 1.00 87.75 298 GLU A C 1
ATOM 2320 O O . GLU A 1 298 ? 6.739 14.011 22.170 1.00 87.75 298 GLU A O 1
ATOM 2325 N N . LYS A 1 299 ? 7.857 12.533 23.439 1.00 87.19 299 LYS A N 1
ATOM 2326 C CA . LYS A 1 299 ? 8.908 12.273 22.441 1.00 87.19 299 LYS A CA 1
ATOM 2327 C C . LYS A 1 299 ? 8.343 11.661 21.155 1.00 87.19 299 LYS A C 1
ATOM 2329 O O . LYS A 1 299 ? 8.739 12.081 20.062 1.00 87.19 299 LYS A O 1
ATOM 2334 N N . LYS A 1 300 ? 7.436 10.681 21.248 1.00 85.06 300 LYS A N 1
ATOM 2335 C CA . LYS A 1 300 ? 6.790 10.053 20.079 1.00 85.06 300 LYS A CA 1
ATOM 2336 C C . LYS A 1 300 ? 5.956 11.065 19.291 1.00 85.06 300 LYS A C 1
ATOM 2338 O O . LYS A 1 300 ? 6.160 11.185 18.082 1.00 85.06 300 LYS A O 1
ATOM 2343 N N . GLN A 1 301 ? 5.085 11.826 19.954 1.00 83.00 301 GLN A N 1
ATOM 2344 C CA . GLN A 1 301 ? 4.252 12.850 19.317 1.00 83.00 301 GLN A CA 1
ATOM 2345 C C . GLN A 1 301 ? 5.100 13.969 18.707 1.00 83.00 301 GLN A C 1
ATOM 2347 O O . GLN A 1 301 ? 4.875 14.344 17.560 1.00 83.00 301 GLN A O 1
ATOM 2352 N N . THR A 1 302 ? 6.156 14.426 19.386 1.00 83.06 302 THR A N 1
ATOM 2353 C CA . THR A 1 302 ? 7.089 15.424 18.832 1.00 83.06 302 THR A CA 1
ATOM 2354 C C . THR A 1 302 ? 7.764 14.915 17.557 1.00 83.06 302 THR A C 1
ATOM 2356 O O . THR A 1 302 ? 7.808 15.618 16.545 1.00 83.06 302 THR A O 1
ATOM 2359 N N . ARG A 1 303 ? 8.237 13.659 17.550 1.00 81.44 303 ARG A N 1
ATOM 2360 C CA . ARG A 1 303 ? 8.788 13.022 16.341 1.00 81.44 303 ARG A CA 1
ATOM 2361 C C . ARG A 1 303 ? 7.744 12.916 15.231 1.00 81.44 303 ARG A C 1
ATOM 2363 O O . ARG A 1 303 ? 8.091 13.130 14.070 1.00 81.44 303 ARG A O 1
ATOM 2370 N N . MET A 1 304 ? 6.494 12.595 15.565 1.00 74.75 304 MET A N 1
ATOM 2371 C CA . MET A 1 304 ? 5.394 12.552 14.599 1.00 74.75 304 MET A CA 1
ATOM 2372 C C . MET A 1 304 ? 5.099 13.935 14.016 1.00 74.75 304 MET A C 1
ATOM 2374 O O . MET A 1 304 ? 5.022 14.036 12.800 1.00 74.75 304 MET A O 1
ATOM 2378 N N . ILE A 1 305 ? 5.053 14.993 14.830 1.00 74.31 305 ILE A N 1
ATOM 2379 C CA . ILE A 1 305 ? 4.848 16.382 14.382 1.00 74.31 305 ILE A CA 1
ATOM 2380 C C . ILE A 1 305 ? 5.989 16.845 13.466 1.00 74.31 305 ILE A C 1
ATOM 2382 O O . ILE A 1 305 ? 5.760 17.485 12.443 1.00 74.31 305 ILE A O 1
ATOM 2386 N N . ILE A 1 306 ? 7.238 16.505 13.792 1.00 73.88 306 ILE A N 1
ATOM 2387 C CA . ILE A 1 306 ? 8.389 16.823 12.932 1.00 73.88 306 ILE A CA 1
ATOM 2388 C C . ILE A 1 306 ? 8.284 16.066 11.600 1.00 73.88 306 ILE A C 1
ATOM 2390 O O . ILE A 1 306 ? 8.455 16.659 10.533 1.00 73.88 306 ILE A O 1
ATOM 2394 N N . LYS A 1 307 ? 7.947 14.771 11.637 1.00 64.62 307 LYS A N 1
ATOM 2395 C CA . LYS A 1 307 ? 7.711 13.969 10.425 1.00 64.62 307 LYS A CA 1
ATOM 2396 C C . LYS A 1 307 ? 6.524 14.491 9.610 1.00 64.62 307 LYS A C 1
ATOM 2398 O O . LYS A 1 307 ? 6.609 14.516 8.387 1.00 64.62 307 LYS A O 1
ATOM 2403 N N . SER A 1 308 ? 5.459 14.951 10.264 1.00 58.25 308 SER A N 1
ATOM 2404 C CA . SER A 1 308 ? 4.260 15.501 9.628 1.00 58.25 308 SER A CA 1
ATOM 2405 C C . SER A 1 308 ? 4.422 16.954 9.175 1.00 58.25 308 SER A C 1
ATOM 2407 O O . SER A 1 308 ? 3.537 17.485 8.521 1.00 58.25 308 SER A O 1
ATOM 2409 N N . ARG A 1 309 ? 5.530 17.629 9.493 1.00 56.72 309 ARG A N 1
ATOM 2410 C CA . ARG A 1 309 ? 5.936 18.875 8.816 1.00 56.72 309 ARG A CA 1
ATOM 2411 C C . ARG A 1 309 ? 6.710 18.589 7.528 1.00 56.72 309 ARG A C 1
ATOM 2413 O O . ARG A 1 309 ? 6.643 19.371 6.588 1.00 56.72 309 ARG A O 1
ATOM 2420 N N . ASN A 1 310 ? 7.358 17.427 7.461 1.00 51.06 310 ASN A N 1
ATOM 2421 C CA . ASN A 1 310 ? 8.057 16.902 6.289 1.00 51.06 310 ASN A CA 1
ATOM 2422 C C . ASN A 1 310 ? 7.220 15.844 5.541 1.00 51.06 310 ASN A C 1
ATOM 2424 O O . ASN A 1 310 ? 7.795 14.883 5.024 1.00 51.06 310 ASN A O 1
ATOM 2428 N N . VAL A 1 311 ? 5.879 15.975 5.531 1.00 47.38 311 VAL A N 1
ATOM 2429 C CA . VAL A 1 311 ? 4.954 14.927 5.052 1.00 47.38 311 VAL A CA 1
ATOM 2430 C C . VAL A 1 311 ? 5.414 14.385 3.705 1.00 47.38 311 VAL A C 1
ATOM 2432 O O . VAL A 1 311 ? 5.449 15.087 2.694 1.00 47.38 311 VAL A O 1
ATOM 2435 N N . TYR A 1 312 ? 5.731 13.094 3.699 1.00 50.12 312 TYR A N 1
ATOM 2436 C CA . TYR A 1 312 ? 5.793 12.301 2.487 1.00 50.12 312 TYR A CA 1
ATOM 2437 C C . TYR A 1 312 ? 4.374 12.221 1.923 1.00 50.12 312 TYR A C 1
ATOM 2439 O O . TYR A 1 312 ? 3.612 11.337 2.291 1.00 50.12 312 TYR A O 1
ATOM 2447 N N . GLU A 1 313 ? 3.989 13.182 1.085 1.00 56.41 313 GLU A N 1
ATOM 2448 C CA . GLU A 1 313 ? 2.768 13.097 0.287 1.00 56.41 313 GLU A CA 1
ATOM 2449 C C . GLU A 1 313 ? 3.078 12.261 -0.961 1.00 56.41 313 GLU A C 1
ATOM 2451 O O . GLU A 1 313 ? 3.744 12.761 -1.880 1.00 56.41 313 GLU A O 1
ATOM 2456 N N . PRO A 1 314 ? 2.617 10.996 -1.046 1.00 59.66 314 PRO A N 1
ATOM 2457 C CA . PRO A 1 314 ? 2.992 10.118 -2.152 1.00 59.66 314 PRO A CA 1
ATOM 2458 C C . PRO A 1 314 ? 2.544 10.682 -3.504 1.00 59.66 314 PRO A C 1
ATOM 2460 O O . PRO A 1 314 ? 3.232 10.527 -4.509 1.00 59.66 314 PRO A O 1
ATOM 2463 N N . THR A 1 315 ? 1.412 11.394 -3.530 1.00 64.00 315 THR A N 1
ATOM 2464 C CA . THR A 1 315 ? 0.847 12.035 -4.725 1.00 64.00 315 THR A CA 1
ATOM 2465 C C . THR A 1 315 ? 1.657 13.240 -5.188 1.00 64.00 315 THR A C 1
ATOM 2467 O O . THR A 1 315 ? 1.895 13.374 -6.390 1.00 64.00 315 THR A O 1
ATOM 2470 N N . LYS A 1 316 ? 2.107 14.090 -4.260 1.00 73.50 316 LYS A N 1
ATOM 2471 C CA . LYS A 1 316 ? 2.945 15.254 -4.560 1.00 73.50 316 LYS A CA 1
ATOM 2472 C C . LYS A 1 316 ? 4.315 14.815 -5.054 1.00 73.50 316 LYS A C 1
ATOM 2474 O O . LYS A 1 316 ? 4.715 15.209 -6.142 1.00 73.50 316 LYS A O 1
ATOM 2479 N N . LYS A 1 317 ? 4.959 13.883 -4.346 1.00 76.62 317 LYS A N 1
ATOM 2480 C CA . LYS A 1 317 ? 6.268 13.364 -4.754 1.00 76.62 317 LYS A CA 1
ATOM 2481 C C . LYS A 1 317 ? 6.203 12.629 -6.092 1.00 76.62 317 LYS A C 1
ATOM 2483 O O . LYS A 1 317 ? 7.086 12.809 -6.919 1.00 76.62 317 LYS A O 1
ATOM 2488 N N . LEU A 1 318 ? 5.143 11.856 -6.353 1.00 81.44 318 LEU A N 1
ATOM 2489 C CA . LEU A 1 318 ? 4.942 11.235 -7.666 1.00 81.44 318 LEU A CA 1
ATOM 2490 C C . LEU A 1 318 ? 4.796 12.287 -8.776 1.00 81.44 318 LEU A C 1
ATOM 2492 O O . LEU A 1 318 ? 5.302 12.079 -9.875 1.00 81.44 318 LEU A O 1
ATOM 2496 N N . ASN A 1 319 ? 4.122 13.411 -8.512 1.00 83.31 319 ASN A N 1
ATOM 2497 C CA . ASN A 1 319 ? 4.043 14.514 -9.471 1.00 83.31 319 ASN A CA 1
ATOM 2498 C C . ASN A 1 319 ? 5.409 15.187 -9.673 1.00 83.31 319 ASN A C 1
ATOM 2500 O O . ASN A 1 319 ? 5.782 15.419 -10.819 1.00 83.31 319 ASN A O 1
ATOM 2504 N N . ASP A 1 320 ? 6.182 15.410 -8.609 1.00 85.38 320 ASP A N 1
ATOM 2505 C CA . ASP A 1 320 ? 7.550 15.936 -8.709 1.00 85.38 320 ASP A CA 1
ATOM 2506 C C . ASP A 1 320 ? 8.436 15.009 -9.552 1.00 85.38 320 ASP A C 1
ATOM 2508 O O . ASP A 1 320 ? 9.188 15.463 -10.409 1.00 85.38 320 ASP A O 1
ATOM 2512 N N . MET A 1 321 ? 8.304 13.690 -9.376 1.00 88.94 321 MET A N 1
ATOM 2513 C CA . MET A 1 321 ? 9.030 12.715 -10.193 1.00 88.94 321 MET A CA 1
ATOM 2514 C C . MET A 1 321 ? 8.568 12.714 -11.648 1.00 88.94 321 MET A C 1
ATOM 2516 O O . MET A 1 321 ? 9.396 12.547 -12.535 1.00 88.94 321 MET A O 1
ATOM 2520 N N . LYS A 1 322 ? 7.278 12.944 -11.926 1.00 87.69 322 LYS A N 1
ATOM 2521 C CA . LYS A 1 322 ? 6.805 13.145 -13.305 1.00 87.69 322 LYS A CA 1
ATOM 2522 C C . LYS A 1 322 ? 7.431 14.387 -13.928 1.00 87.69 322 LYS A C 1
ATOM 2524 O O . LYS A 1 322 ? 7.875 14.308 -15.064 1.00 87.69 322 LYS A O 1
ATOM 2529 N N . ILE A 1 323 ? 7.524 15.492 -13.186 1.00 88.56 323 ILE A N 1
ATOM 2530 C CA . ILE A 1 323 ? 8.214 16.706 -13.645 1.00 88.56 323 ILE A CA 1
ATOM 2531 C C . ILE A 1 323 ? 9.684 16.387 -13.944 1.00 88.56 323 ILE A C 1
ATOM 2533 O O . ILE A 1 323 ? 10.169 16.700 -15.026 1.00 88.56 323 ILE A O 1
ATOM 2537 N N . ILE A 1 324 ? 10.382 15.687 -13.046 1.00 91.06 324 ILE A N 1
ATOM 2538 C CA . ILE A 1 324 ? 11.772 15.262 -13.277 1.00 91.06 324 ILE A CA 1
ATOM 2539 C C . ILE A 1 324 ? 11.889 14.368 -14.521 1.00 91.06 324 ILE A C 1
ATOM 2541 O O . ILE A 1 324 ? 12.813 14.546 -15.310 1.00 91.06 324 ILE A O 1
ATOM 2545 N N . LEU A 1 325 ? 10.941 13.453 -14.734 1.00 92.50 325 LEU A N 1
ATOM 2546 C CA . LEU A 1 325 ? 10.904 12.597 -15.918 1.00 92.50 325 LEU A CA 1
ATOM 2547 C C . LEU A 1 325 ? 10.754 13.420 -17.209 1.00 92.50 325 LEU A C 1
ATOM 2549 O O . LEU A 1 325 ? 11.432 13.113 -18.186 1.00 92.50 325 LEU A O 1
ATOM 2553 N N . THR A 1 326 ? 9.971 14.509 -17.200 1.00 92.50 326 THR A N 1
ATOM 2554 C CA . THR A 1 326 ? 9.834 15.385 -18.382 1.00 92.50 326 THR A CA 1
ATOM 2555 C C . THR A 1 326 ? 11.141 16.061 -18.801 1.00 92.50 326 THR A C 1
ATOM 2557 O O . THR A 1 326 ? 11.334 16.309 -19.989 1.00 92.50 326 THR A O 1
ATOM 2560 N N . TYR A 1 327 ? 12.079 16.308 -17.876 1.00 92.25 327 TYR A N 1
ATOM 2561 C CA . TYR A 1 327 ? 13.413 16.804 -18.239 1.00 92.25 327 TYR A CA 1
ATOM 2562 C C . TYR A 1 327 ? 14.214 15.761 -19.025 1.00 92.25 327 TYR A C 1
ATOM 2564 O O . TYR A 1 327 ? 14.911 16.113 -19.974 1.00 92.25 327 TYR A O 1
ATOM 2572 N N . ILE A 1 328 ? 14.078 14.474 -18.683 1.00 93.00 328 ILE A N 1
ATOM 2573 C CA . ILE A 1 328 ? 14.703 13.394 -19.456 1.00 93.00 328 ILE A CA 1
ATOM 2574 C C . ILE A 1 328 ? 13.998 13.232 -20.805 1.00 93.00 328 ILE A C 1
ATOM 2576 O O . ILE A 1 328 ? 14.671 13.110 -21.820 1.00 93.00 328 ILE A O 1
ATOM 2580 N N . GLU A 1 329 ? 12.668 13.319 -20.864 1.00 91.81 329 GLU A N 1
ATOM 2581 C CA . GLU A 1 329 ? 11.936 13.313 -22.142 1.00 91.81 329 GLU A CA 1
ATOM 2582 C C . GLU A 1 329 ? 12.340 14.493 -23.043 1.00 91.81 329 GLU A C 1
ATOM 2584 O O . GLU A 1 329 ? 12.427 14.359 -24.266 1.00 91.81 329 GLU A O 1
ATOM 2589 N N . TRP A 1 330 ? 12.618 15.662 -22.459 1.00 90.56 330 TRP A N 1
ATOM 2590 C CA . TRP A 1 330 ? 13.147 16.803 -23.200 1.00 90.56 330 TRP A CA 1
ATOM 2591 C C . TRP A 1 330 ? 14.569 16.539 -23.703 1.00 90.56 330 TRP A C 1
ATOM 2593 O O . TRP A 1 330 ? 14.850 16.775 -24.881 1.00 90.56 330 TRP A O 1
ATOM 2603 N N . TYR A 1 331 ? 15.432 15.951 -22.868 1.00 90.56 331 TYR A N 1
ATOM 2604 C CA . TYR A 1 331 ? 16.742 15.467 -23.302 1.00 90.56 331 TYR A CA 1
ATOM 2605 C C . TYR A 1 331 ? 16.606 14.486 -24.478 1.00 90.56 331 TYR A C 1
ATOM 2607 O O . TYR A 1 331 ? 17.262 14.683 -25.499 1.00 90.56 331 TYR A O 1
ATOM 2615 N N . MET A 1 332 ? 15.680 13.523 -24.418 1.00 90.31 332 MET A N 1
ATOM 2616 C CA . MET A 1 332 ? 15.427 12.583 -25.517 1.00 90.31 332 MET A CA 1
ATOM 2617 C C . MET A 1 332 ? 15.098 13.300 -26.829 1.00 90.31 332 MET A C 1
ATOM 2619 O O . MET A 1 332 ? 15.728 13.052 -27.857 1.00 90.31 332 MET A O 1
ATOM 2623 N N . LYS A 1 333 ? 14.173 14.266 -26.779 1.00 88.62 333 LYS A N 1
ATOM 2624 C CA . LYS A 1 333 ? 13.780 15.059 -27.953 1.00 88.62 333 LYS A CA 1
ATOM 2625 C C . LYS A 1 333 ? 14.949 15.834 -28.554 1.00 88.62 333 LYS A C 1
ATOM 2627 O O . LYS A 1 333 ? 15.108 15.833 -29.771 1.00 88.62 333 LYS A O 1
ATOM 2632 N N . THR A 1 334 ? 15.767 16.479 -27.720 1.00 86.56 334 THR A N 1
ATOM 2633 C CA . THR A 1 334 ? 16.914 17.276 -28.199 1.00 86.56 334 THR A CA 1
ATOM 2634 C C . THR A 1 334 ? 18.020 16.422 -28.819 1.00 86.56 334 THR A C 1
ATOM 2636 O O . THR A 1 334 ? 18.723 16.897 -29.706 1.00 86.56 334 THR A O 1
ATOM 2639 N N . ARG A 1 335 ? 18.153 15.158 -28.399 1.00 87.06 335 ARG A N 1
ATOM 2640 C CA . ARG A 1 335 ? 19.190 14.231 -28.882 1.00 87.06 335 ARG A CA 1
ATOM 2641 C C . ARG A 1 335 ? 18.755 13.338 -30.040 1.00 87.06 335 ARG A C 1
ATOM 2643 O O . ARG A 1 335 ? 19.558 12.568 -30.560 1.00 87.06 335 ARG A O 1
ATOM 2650 N N . ARG A 1 336 ? 17.506 13.458 -30.498 1.00 81.25 336 ARG A N 1
ATOM 2651 C CA . ARG A 1 336 ? 16.970 12.640 -31.596 1.00 81.25 336 ARG A CA 1
ATOM 2652 C C . ARG A 1 336 ? 17.743 12.802 -32.908 1.00 81.25 336 ARG A C 1
ATOM 2654 O O . ARG A 1 336 ? 17.850 11.842 -33.654 1.00 81.25 336 ARG A O 1
ATOM 2661 N N . LEU A 1 337 ? 18.280 13.992 -33.183 1.00 75.56 337 LEU A N 1
ATOM 2662 C CA . LEU A 1 337 ? 19.074 14.263 -34.391 1.00 75.56 337 LEU A CA 1
ATOM 2663 C C . LEU A 1 337 ? 20.576 13.982 -34.208 1.00 75.56 337 LEU A C 1
ATOM 2665 O O . LEU A 1 337 ? 21.332 14.086 -35.166 1.00 75.56 337 LEU A O 1
ATOM 2669 N N . THR A 1 338 ? 21.016 13.629 -32.996 1.00 75.25 338 THR A N 1
ATOM 2670 C CA . THR A 1 338 ? 22.426 13.394 -32.646 1.00 75.25 338 THR A CA 1
ATOM 2671 C C . THR A 1 338 ? 22.645 11.938 -32.224 1.00 75.25 338 THR A C 1
ATOM 2673 O O . THR A 1 338 ? 23.104 11.662 -31.118 1.00 75.25 338 THR A O 1
ATOM 2676 N N . GLY A 1 339 ? 22.233 10.983 -33.064 1.00 77.19 339 GLY A N 1
ATOM 2677 C CA . GLY A 1 339 ? 22.400 9.545 -32.799 1.00 77.19 339 GLY A CA 1
ATOM 2678 C C . GLY A 1 339 ? 21.407 8.936 -31.803 1.00 77.19 339 GLY A C 1
ATOM 2679 O O . GLY A 1 339 ? 21.440 7.732 -31.572 1.00 77.19 339 GLY A O 1
ATOM 2680 N N . GLY A 1 340 ? 20.499 9.735 -31.236 1.00 87.56 340 GLY A N 1
ATOM 2681 C CA . GLY A 1 340 ? 19.542 9.289 -30.226 1.00 87.56 340 GLY A CA 1
ATOM 2682 C C . GLY A 1 340 ? 20.051 9.491 -28.799 1.00 87.56 340 GLY A C 1
ATOM 2683 O O . GLY A 1 340 ? 21.238 9.694 -28.540 1.00 87.56 340 GLY A O 1
ATOM 2684 N N . TYR A 1 341 ? 19.124 9.469 -27.841 1.00 91.94 341 TYR A N 1
ATOM 2685 C CA . TYR A 1 341 ? 19.417 9.829 -26.452 1.00 91.94 341 TYR A CA 1
ATOM 2686 C C . TYR A 1 341 ? 20.336 8.826 -25.745 1.00 91.94 341 TYR A C 1
ATOM 2688 O O . TYR A 1 341 ? 21.182 9.243 -24.957 1.00 91.94 341 TYR A O 1
ATOM 2696 N N . TYR A 1 342 ? 20.202 7.532 -26.053 1.00 94.00 342 TYR A N 1
ATOM 2697 C CA . TYR A 1 342 ? 21.049 6.467 -25.518 1.00 94.00 342 TYR A CA 1
ATOM 2698 C C . TYR A 1 342 ? 22.517 6.679 -25.914 1.00 94.00 342 TYR A C 1
ATOM 2700 O O . TYR A 1 342 ? 23.390 6.815 -25.054 1.00 94.00 342 TYR A O 1
ATOM 2708 N N . ASP A 1 343 ? 22.778 6.795 -27.218 1.00 92.38 343 ASP A N 1
ATOM 2709 C CA . ASP A 1 343 ? 24.121 6.981 -27.765 1.00 92.38 343 ASP A CA 1
ATOM 2710 C C . ASP A 1 343 ? 24.734 8.330 -27.381 1.00 92.38 343 ASP A C 1
ATOM 2712 O O . ASP A 1 343 ? 25.894 8.375 -26.963 1.00 92.38 343 ASP A O 1
ATOM 2716 N N . SER A 1 344 ? 23.945 9.410 -27.422 1.00 90.75 344 SER A N 1
ATOM 2717 C CA . SER A 1 344 ? 24.358 10.736 -26.935 1.00 90.75 344 SER A CA 1
ATOM 2718 C C . SER A 1 344 ? 24.771 10.704 -25.461 1.00 90.75 344 SER A C 1
ATOM 2720 O O . SER A 1 344 ? 25.743 11.346 -25.066 1.00 90.75 344 SER A O 1
ATOM 2722 N N . TYR A 1 345 ? 24.055 9.950 -24.626 1.00 91.19 345 TYR A N 1
ATOM 2723 C CA . TYR A 1 345 ? 24.379 9.819 -23.210 1.00 91.19 345 TYR A CA 1
ATOM 2724 C C . TYR A 1 345 ? 25.638 8.965 -22.987 1.00 91.19 345 TYR A C 1
ATOM 2726 O O . TYR A 1 345 ? 26.505 9.307 -22.169 1.00 91.19 345 TYR A O 1
ATOM 2734 N N . LYS A 1 346 ? 25.787 7.873 -23.747 1.00 91.88 346 LYS A N 1
ATOM 2735 C CA . LYS A 1 346 ? 26.945 6.970 -23.685 1.00 91.88 346 LYS A CA 1
ATOM 2736 C C . LYS A 1 346 ? 28.237 7.657 -24.145 1.00 91.88 346 LYS A C 1
ATOM 2738 O O . LYS A 1 346 ? 29.271 7.520 -23.488 1.00 91.88 346 LYS A O 1
ATOM 2743 N N . ASN A 1 347 ? 28.176 8.417 -25.238 1.00 88.81 347 ASN A N 1
ATOM 2744 C CA . ASN A 1 347 ? 29.342 8.903 -25.984 1.00 88.81 347 ASN A CA 1
ATOM 2745 C C . ASN A 1 347 ? 29.483 10.434 -26.020 1.00 88.81 347 ASN A C 1
ATOM 2747 O O . ASN A 1 347 ? 30.144 10.947 -26.907 1.00 88.81 347 ASN A O 1
ATOM 2751 N N . ALA A 1 348 ? 28.896 11.166 -25.067 1.00 83.25 348 ALA A N 1
ATOM 2752 C CA . ALA A 1 348 ? 29.078 12.617 -24.967 1.00 83.25 348 ALA A CA 1
ATOM 2753 C C . ALA A 1 348 ? 30.567 13.015 -24.907 1.00 83.25 348 ALA A C 1
ATOM 2755 O O . ALA A 1 348 ? 31.265 12.630 -23.963 1.00 83.25 348 ALA A O 1
ATOM 2756 N N . GLU A 1 349 ? 31.015 13.822 -25.871 1.00 81.06 349 GLU A N 1
ATOM 2757 C CA . GLU A 1 349 ? 32.413 14.265 -26.002 1.00 81.06 349 GLU A CA 1
ATOM 2758 C C . GLU A 1 349 ? 32.532 15.793 -25.989 1.00 81.06 349 GLU A C 1
ATOM 2760 O O . GLU A 1 349 ? 33.427 16.342 -25.344 1.00 81.06 349 GLU A O 1
ATOM 2765 N N . SER A 1 350 ? 31.609 16.507 -26.642 1.00 83.81 350 SER A N 1
ATOM 2766 C CA . SER A 1 350 ? 31.643 17.972 -26.691 1.00 83.81 350 SER A CA 1
ATOM 2767 C C . SER A 1 350 ? 31.198 18.619 -25.374 1.00 83.81 350 SER A C 1
ATOM 2769 O O . SER A 1 350 ? 30.406 18.066 -24.606 1.00 83.81 350 SER A O 1
ATOM 2771 N N . THR A 1 351 ? 31.634 19.860 -25.129 1.00 80.56 351 THR A N 1
ATOM 2772 C CA . THR A 1 351 ? 31.256 20.630 -23.929 1.00 80.56 351 THR A CA 1
ATOM 2773 C C . THR A 1 351 ? 29.734 20.762 -23.766 1.00 80.56 351 THR A C 1
ATOM 2775 O O . THR A 1 351 ? 29.216 20.654 -22.654 1.00 80.56 351 THR A O 1
ATOM 2778 N N . ASN A 1 352 ? 28.997 20.942 -24.868 1.00 80.31 352 ASN A N 1
ATOM 2779 C CA . ASN A 1 352 ? 27.534 21.057 -24.849 1.00 80.31 352 ASN A CA 1
ATOM 2780 C C . ASN A 1 352 ? 26.831 19.709 -24.605 1.00 80.31 352 ASN A C 1
ATOM 2782 O O . ASN A 1 352 ? 25.786 19.661 -23.949 1.00 80.31 352 ASN A O 1
ATOM 2786 N N . GLU A 1 353 ? 27.380 18.601 -25.104 1.00 82.44 353 GLU A N 1
ATOM 2787 C CA . GLU A 1 353 ? 26.865 17.254 -24.823 1.00 82.44 353 GLU A CA 1
ATOM 2788 C C . GLU A 1 353 ? 27.106 16.850 -23.374 1.00 82.44 353 GLU A C 1
ATOM 2790 O O . GLU A 1 353 ? 26.186 16.357 -22.724 1.00 82.44 353 GLU A O 1
ATOM 2795 N N . LEU A 1 354 ? 28.297 17.138 -22.845 1.00 86.00 354 LEU A N 1
ATOM 2796 C CA . LEU A 1 354 ? 28.647 16.923 -21.442 1.00 86.00 354 LEU A CA 1
ATOM 2797 C C . LEU A 1 354 ? 27.700 17.677 -20.508 1.00 86.00 354 LEU A C 1
ATOM 2799 O O . LEU A 1 354 ? 27.233 17.112 -19.521 1.00 86.00 354 LEU A O 1
ATOM 2803 N N . LYS A 1 355 ? 27.360 18.928 -20.836 1.00 85.50 355 LYS A N 1
ATOM 2804 C CA . LYS A 1 355 ? 26.424 19.727 -20.037 1.00 85.50 355 LYS A CA 1
ATOM 2805 C C . LYS A 1 355 ? 25.030 19.093 -19.997 1.00 85.50 355 LYS A C 1
ATOM 2807 O O . LYS A 1 355 ? 24.508 18.842 -18.914 1.00 85.50 355 LYS A O 1
ATOM 2812 N N . GLY A 1 356 ? 24.482 18.732 -21.161 1.00 84.81 356 GLY A N 1
ATOM 2813 C CA . GLY A 1 356 ? 23.185 18.051 -21.236 1.00 84.81 356 GLY A CA 1
ATOM 2814 C C . GLY A 1 356 ? 23.188 16.663 -20.582 1.00 84.81 356 GLY A C 1
ATOM 2815 O O . GLY A 1 356 ? 22.217 16.283 -19.934 1.00 84.81 356 GLY A O 1
ATOM 2816 N N . LYS A 1 357 ? 24.292 15.915 -20.698 1.00 88.25 357 LYS A N 1
ATOM 2817 C CA . LYS A 1 357 ? 24.479 14.630 -20.012 1.00 88.25 357 LYS A CA 1
ATOM 2818 C C . LYS A 1 357 ? 24.491 14.801 -18.493 1.00 88.25 357 LYS A C 1
ATOM 2820 O O . LYS A 1 357 ? 23.824 14.042 -17.800 1.00 88.25 357 LYS A O 1
ATOM 2825 N N . ASN A 1 358 ? 25.211 15.792 -17.973 1.00 88.44 358 ASN A N 1
ATOM 2826 C CA . ASN A 1 358 ? 25.279 16.057 -16.535 1.00 88.44 358 ASN A CA 1
ATOM 2827 C C . ASN A 1 358 ? 23.907 16.431 -15.961 1.00 88.44 358 ASN A C 1
ATOM 2829 O O . ASN A 1 358 ? 23.542 15.958 -14.885 1.00 88.44 358 ASN A O 1
ATOM 2833 N N . GLU A 1 359 ? 23.115 17.214 -16.694 1.00 88.56 359 GLU A N 1
ATOM 2834 C CA . GLU A 1 359 ? 21.725 17.502 -16.327 1.00 88.56 359 GLU A CA 1
ATOM 2835 C C . GLU A 1 359 ? 20.882 16.216 -16.296 1.00 88.56 359 GLU A C 1
ATOM 2837 O O . GLU A 1 359 ? 20.219 15.937 -15.292 1.00 88.56 359 GLU A O 1
ATOM 2842 N N . ALA A 1 360 ? 20.978 15.372 -17.330 1.00 90.62 360 ALA A N 1
ATOM 2843 C CA . ALA A 1 360 ? 20.292 14.080 -17.372 1.00 90.62 360 ALA A CA 1
ATOM 2844 C C . ALA A 1 360 ? 20.699 13.152 -16.207 1.00 90.62 360 ALA A C 1
ATOM 2846 O O . ALA A 1 360 ? 19.820 12.563 -15.575 1.00 90.62 360 ALA A O 1
ATOM 2847 N N . ILE A 1 361 ? 21.992 13.090 -15.852 1.00 92.50 361 ILE A N 1
ATOM 2848 C CA . ILE A 1 361 ? 22.515 12.318 -14.707 1.00 92.50 361 ILE A CA 1
ATOM 2849 C C . ILE A 1 361 ? 21.845 12.756 -13.401 1.00 92.50 361 ILE A C 1
ATOM 2851 O O . ILE A 1 361 ? 21.406 11.919 -12.609 1.00 92.50 361 ILE A O 1
ATOM 2855 N N . ILE A 1 362 ? 21.739 14.067 -13.160 1.00 91.75 362 ILE A N 1
ATOM 2856 C CA . ILE A 1 362 ? 21.122 14.597 -11.934 1.00 91.75 362 ILE A CA 1
ATOM 2857 C C . ILE A 1 362 ? 19.660 14.146 -11.832 1.00 91.75 362 ILE A C 1
ATOM 2859 O O . ILE A 1 362 ? 19.202 13.747 -10.755 1.00 91.75 362 ILE A O 1
ATOM 2863 N N . HIS A 1 363 ? 18.919 14.196 -12.939 1.00 92.62 363 HIS A N 1
ATOM 2864 C CA . HIS A 1 363 ? 17.523 13.762 -12.980 1.00 92.62 363 HIS A CA 1
ATOM 2865 C C . HIS A 1 363 ? 17.384 12.240 -12.819 1.00 92.62 363 HIS A C 1
ATOM 2867 O O . HIS A 1 363 ? 16.556 11.789 -12.023 1.00 92.62 363 HIS A O 1
ATOM 2873 N N . GLN A 1 364 ? 18.239 11.456 -13.478 1.00 93.38 364 GLN A N 1
ATOM 2874 C CA . GLN A 1 364 ? 18.306 9.998 -13.352 1.00 93.38 364 GLN A CA 1
ATOM 2875 C C . GLN A 1 364 ? 18.570 9.558 -11.910 1.00 93.38 364 GLN A C 1
ATOM 2877 O O . GLN A 1 364 ? 17.843 8.714 -11.387 1.00 93.38 364 GLN A O 1
ATOM 2882 N N . LEU A 1 365 ? 19.546 10.160 -11.222 1.00 92.38 365 LEU A N 1
ATOM 2883 C CA . LEU A 1 365 ? 19.856 9.825 -9.828 1.00 92.38 365 LEU A CA 1
ATOM 2884 C C . LEU A 1 365 ? 18.661 10.071 -8.897 1.00 92.38 365 LEU A C 1
ATOM 2886 O O . LEU A 1 365 ? 18.346 9.221 -8.060 1.00 92.38 365 LEU A O 1
ATOM 2890 N N . LYS A 1 366 ? 17.959 11.200 -9.071 1.00 92.19 366 LYS A N 1
ATOM 2891 C CA . LYS A 1 366 ? 16.754 11.527 -8.289 1.00 92.19 366 LYS A CA 1
ATOM 2892 C C . LYS A 1 366 ? 15.633 10.512 -8.520 1.00 92.19 366 LYS A C 1
ATOM 2894 O O . LYS A 1 366 ? 15.010 10.066 -7.554 1.00 92.19 366 LYS A O 1
ATOM 2899 N N . LEU A 1 367 ? 15.399 10.123 -9.776 1.00 93.56 367 LEU A N 1
ATOM 2900 C CA . LEU A 1 367 ? 14.395 9.115 -10.126 1.00 93.56 367 LEU A CA 1
ATOM 2901 C C . LEU A 1 367 ? 14.763 7.739 -9.562 1.00 93.56 367 LEU A C 1
ATOM 2903 O O . LEU A 1 367 ? 13.928 7.116 -8.909 1.00 93.56 367 LEU A O 1
ATOM 2907 N N . ASN A 1 368 ? 16.015 7.307 -9.725 1.00 93.56 368 ASN A N 1
ATOM 2908 C CA . ASN A 1 368 ? 16.510 6.031 -9.208 1.00 93.56 368 ASN A CA 1
ATOM 2909 C C . ASN A 1 368 ? 16.378 5.952 -7.683 1.00 93.56 368 ASN A C 1
ATOM 2911 O O . ASN A 1 368 ? 15.933 4.936 -7.153 1.00 93.56 368 ASN A O 1
ATOM 2915 N N . GLN A 1 369 ? 16.711 7.023 -6.959 1.00 92.44 369 GLN A N 1
ATOM 2916 C CA . GLN A 1 369 ? 16.559 7.059 -5.503 1.00 92.44 369 GLN A CA 1
ATOM 2917 C C . GLN A 1 369 ? 15.090 6.949 -5.073 1.00 92.44 369 GLN A C 1
ATOM 2919 O O . GLN A 1 369 ? 14.778 6.233 -4.120 1.00 92.44 369 GLN A O 1
ATOM 2924 N N . TYR A 1 370 ? 14.186 7.651 -5.763 1.00 90.50 370 TYR A N 1
ATOM 2925 C CA . TYR A 1 370 ? 12.756 7.563 -5.482 1.00 90.50 370 TYR A CA 1
ATOM 2926 C C . TYR A 1 370 ? 12.219 6.157 -5.744 1.00 90.50 370 TYR A C 1
ATOM 2928 O O . TYR A 1 370 ? 11.648 5.552 -4.840 1.00 90.50 370 TYR A O 1
ATOM 2936 N N . TRP A 1 371 ? 12.434 5.623 -6.947 1.00 91.31 371 TRP A N 1
ATOM 2937 C CA . TRP A 1 371 ? 11.851 4.348 -7.350 1.00 91.31 371 TRP A CA 1
ATOM 2938 C C . TRP A 1 371 ? 12.426 3.165 -6.585 1.00 91.31 371 TRP A C 1
ATOM 2940 O O . TRP A 1 371 ? 11.652 2.283 -6.236 1.00 91.31 371 TRP A O 1
ATOM 2950 N N . LYS A 1 372 ? 13.719 3.159 -6.232 1.00 91.31 372 LYS A N 1
ATOM 2951 C CA . LYS A 1 372 ? 14.282 2.130 -5.336 1.00 91.31 372 LYS A CA 1
ATOM 2952 C C . LYS A 1 372 ? 13.533 2.082 -4.008 1.00 91.31 372 LYS A C 1
ATOM 2954 O O . LYS A 1 372 ? 12.958 1.052 -3.675 1.00 91.31 372 LYS A O 1
ATOM 2959 N N . LYS A 1 373 ? 13.437 3.228 -3.325 1.00 86.12 373 LYS A N 1
ATOM 2960 C CA . LYS A 1 373 ? 12.725 3.337 -2.047 1.00 86.12 373 LYS A CA 1
ATOM 2961 C C . LYS A 1 373 ? 11.254 2.940 -2.180 1.00 86.12 373 LYS A C 1
ATOM 2963 O O . LYS A 1 373 ? 10.741 2.183 -1.367 1.00 86.12 373 LYS A O 1
ATOM 2968 N N . THR A 1 374 ? 10.561 3.447 -3.197 1.00 84.38 374 THR A N 1
ATOM 2969 C CA . THR A 1 374 ? 9.129 3.179 -3.352 1.00 84.38 374 THR A CA 1
ATOM 2970 C C . THR A 1 374 ? 8.854 1.723 -3.717 1.00 84.38 374 THR A C 1
ATOM 2972 O O . THR A 1 374 ? 7.873 1.159 -3.243 1.00 84.38 374 THR A O 1
ATOM 2975 N N . VAL A 1 375 ? 9.699 1.092 -4.531 1.00 85.06 375 VAL A N 1
ATOM 2976 C CA . VAL A 1 375 ? 9.568 -0.331 -4.862 1.00 85.06 375 VAL A CA 1
ATOM 2977 C C . VAL A 1 375 ? 9.839 -1.204 -3.637 1.00 85.06 375 VAL A C 1
ATOM 2979 O O . VAL A 1 375 ? 9.061 -2.115 -3.386 1.00 85.06 375 VAL A O 1
ATOM 2982 N N . GLU A 1 376 ? 10.862 -0.892 -2.839 1.00 83.00 376 GLU A N 1
ATOM 2983 C CA . GLU A 1 376 ? 11.132 -1.581 -1.568 1.00 83.00 376 GLU A CA 1
ATOM 2984 C C . GLU A 1 376 ? 9.941 -1.470 -0.603 1.00 83.00 376 GLU A C 1
ATOM 2986 O O . GLU A 1 376 ? 9.473 -2.481 -0.091 1.00 83.00 376 GLU A O 1
ATOM 2991 N N . GLU A 1 377 ? 9.382 -0.269 -0.421 1.00 75.75 377 GLU A N 1
ATOM 2992 C CA . GLU A 1 377 ? 8.187 -0.053 0.410 1.00 75.75 377 GLU A CA 1
ATOM 2993 C C . GLU A 1 377 ? 6.980 -0.868 -0.089 1.00 75.75 377 GLU A C 1
ATOM 2995 O O . GLU A 1 377 ? 6.278 -1.489 0.705 1.00 75.75 377 GLU A O 1
ATOM 3000 N N . ASN A 1 378 ? 6.737 -0.899 -1.405 1.00 74.44 378 ASN A N 1
ATOM 3001 C CA . ASN A 1 378 ? 5.587 -1.605 -1.984 1.00 74.44 378 ASN A CA 1
ATOM 3002 C C . ASN A 1 378 ? 5.774 -3.125 -2.056 1.00 74.44 378 ASN A C 1
ATOM 3004 O O . ASN A 1 378 ? 4.779 -3.845 -2.107 1.00 74.44 378 ASN A O 1
ATOM 3008 N N . ASP A 1 379 ? 7.007 -3.633 -2.068 1.00 74.94 379 ASP A N 1
ATOM 3009 C CA . ASP A 1 379 ? 7.238 -5.079 -2.033 1.00 74.94 379 ASP A CA 1
ATOM 3010 C C . ASP A 1 379 ? 6.916 -5.683 -0.657 1.00 74.94 379 ASP A C 1
ATOM 3012 O O . ASP A 1 379 ? 6.545 -6.860 -0.578 1.00 74.94 379 ASP A O 1
ATOM 3016 N N . LEU A 1 380 ? 6.999 -4.866 0.402 1.00 68.31 380 LEU A N 1
ATOM 3017 C CA . LEU A 1 380 ? 6.675 -5.230 1.784 1.00 68.31 380 LEU A CA 1
ATOM 3018 C C . LEU A 1 380 ? 5.165 -5.201 2.075 1.00 68.31 380 LEU A C 1
ATOM 3020 O O . LEU A 1 380 ? 4.679 -6.017 2.857 1.00 68.31 380 LEU A O 1
ATOM 3024 N N . VAL A 1 381 ? 4.414 -4.299 1.435 1.00 61.41 381 VAL A N 1
ATOM 3025 C CA . VAL A 1 381 ? 2.965 -4.136 1.649 1.00 61.41 381 VAL A CA 1
ATOM 3026 C C . VAL A 1 381 ? 2.168 -5.172 0.832 1.00 61.41 381 VAL A C 1
ATOM 3028 O O . VAL A 1 381 ? 2.531 -5.493 -0.305 1.00 61.41 381 VAL A O 1
ATOM 3031 N N . PRO A 1 382 ? 1.048 -5.712 1.353 1.00 54.78 382 PRO A N 1
ATOM 3032 C CA . PRO A 1 382 ? 0.158 -6.582 0.587 1.00 54.78 382 PRO A CA 1
ATOM 3033 C C . PRO A 1 382 ? -0.322 -5.907 -0.707 1.00 54.78 382 PRO A C 1
ATOM 3035 O O . PRO A 1 382 ? -1.058 -4.926 -0.685 1.00 54.78 382 PRO A O 1
ATOM 3038 N N . GLN A 1 383 ? 0.048 -6.472 -1.859 1.00 53.81 383 GLN A N 1
ATOM 3039 C CA . GLN A 1 383 ? -0.121 -5.852 -3.185 1.00 53.81 383 GLN A CA 1
ATOM 3040 C C . GLN A 1 383 ? -1.580 -5.543 -3.607 1.00 53.81 383 GLN A C 1
ATOM 3042 O O . GLN A 1 383 ? -1.803 -4.977 -4.680 1.00 53.81 383 GLN A O 1
ATOM 3047 N N . LYS A 1 384 ? -2.586 -5.953 -2.825 1.00 54.09 384 LYS A N 1
ATOM 3048 C CA . LYS A 1 384 ? -4.017 -5.868 -3.168 1.00 54.09 384 LYS A CA 1
ATOM 3049 C C . LYS A 1 384 ? -4.705 -4.576 -2.688 1.00 54.09 384 LYS A C 1
ATOM 3051 O O . LYS A 1 384 ? -5.808 -4.301 -3.147 1.00 54.09 384 LYS A O 1
ATOM 3056 N N . GLU A 1 385 ? -4.066 -3.766 -1.842 1.00 48.44 385 GLU A N 1
ATOM 3057 C CA . GLU A 1 385 ? -4.652 -2.532 -1.286 1.00 48.44 385 GLU A CA 1
ATOM 3058 C C . GLU A 1 385 ? -4.436 -1.313 -2.214 1.00 48.44 385 GLU A C 1
ATOM 3060 O O . GLU A 1 385 ? -3.422 -1.197 -2.908 1.00 48.44 385 GLU A O 1
ATOM 3065 N N . GLY A 1 386 ? -5.398 -0.381 -2.267 1.00 50.69 386 GLY A N 1
ATOM 3066 C CA . GLY A 1 386 ? -5.215 0.908 -2.954 1.00 50.69 386 GLY A CA 1
ATOM 3067 C C . GLY A 1 386 ? -5.064 0.827 -4.481 1.00 50.69 386 GLY A C 1
ATOM 3068 O O . GLY A 1 386 ? -4.351 1.627 -5.091 1.00 50.69 386 GLY A O 1
ATOM 3069 N N . ALA A 1 387 ? -5.759 -0.104 -5.131 1.00 55.28 387 ALA A N 1
ATOM 3070 C CA . ALA A 1 387 ? -5.630 -0.443 -6.551 1.00 55.28 387 ALA A CA 1
ATOM 3071 C C . ALA A 1 387 ? -5.578 0.726 -7.554 1.00 55.28 387 ALA A C 1
ATOM 3073 O O . ALA A 1 387 ? -4.879 0.658 -8.564 1.00 55.28 387 ALA A O 1
ATOM 3074 N N . LYS A 1 388 ? -6.303 1.824 -7.300 1.00 55.91 388 LYS A N 1
ATOM 3075 C CA . LYS A 1 388 ? -6.249 3.033 -8.147 1.00 55.91 388 LYS A CA 1
ATOM 3076 C C . LYS A 1 388 ? -4.898 3.738 -8.054 1.00 55.91 388 LYS A C 1
ATOM 3078 O O . LYS A 1 388 ? -4.353 4.162 -9.074 1.00 55.91 388 LYS A O 1
ATOM 3083 N N . LEU A 1 389 ? -4.377 3.870 -6.834 1.00 57.00 389 LEU A N 1
ATOM 3084 C CA . LEU A 1 389 ? -3.044 4.409 -6.589 1.00 57.00 389 LEU A CA 1
ATOM 3085 C C . LEU A 1 389 ? -1.998 3.460 -7.176 1.00 57.00 389 LEU A C 1
ATOM 3087 O O . LEU A 1 389 ? -1.115 3.943 -7.879 1.00 57.00 389 LEU A O 1
ATOM 3091 N N . ARG A 1 390 ? -2.185 2.137 -7.031 1.00 68.88 390 ARG A N 1
ATOM 3092 C CA . ARG A 1 390 ? -1.340 1.116 -7.670 1.00 68.88 390 ARG A CA 1
ATOM 3093 C C . ARG A 1 390 ? -1.302 1.271 -9.189 1.00 68.88 390 ARG A C 1
ATOM 3095 O O . ARG A 1 390 ? -0.215 1.360 -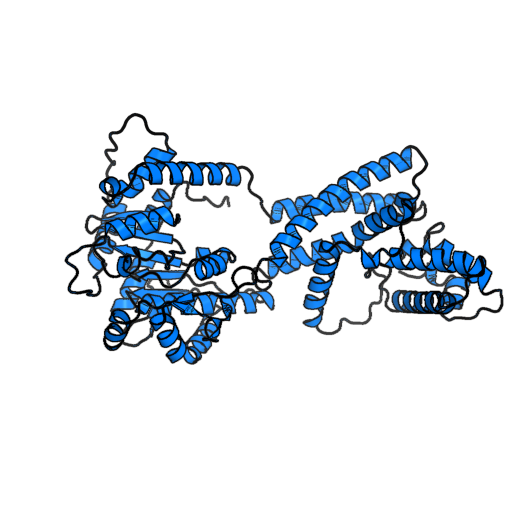9.732 1.00 68.88 390 ARG A O 1
ATOM 3102 N N . LYS A 1 391 ? -2.439 1.395 -9.884 1.00 72.69 391 LYS A N 1
ATOM 3103 C CA . LYS A 1 391 ? -2.467 1.573 -11.354 1.00 72.69 391 LYS A CA 1
ATOM 3104 C C . LYS A 1 391 ? -1.751 2.846 -11.806 1.00 72.69 391 LYS A C 1
ATOM 3106 O O . LYS A 1 391 ? -0.927 2.812 -12.717 1.00 72.69 391 LYS A O 1
ATOM 3111 N N . ARG A 1 392 ? -2.031 3.981 -11.153 1.00 75.19 392 ARG A N 1
ATOM 3112 C CA . ARG A 1 392 ? -1.370 5.262 -11.465 1.00 75.19 392 ARG A CA 1
ATOM 3113 C C . ARG A 1 392 ? 0.140 5.187 -11.230 1.00 75.19 392 ARG A C 1
ATOM 3115 O O . ARG A 1 392 ? 0.908 5.753 -12.007 1.00 75.19 392 ARG A O 1
ATOM 3122 N N . TRP A 1 393 ? 0.540 4.531 -10.149 1.00 81.56 393 TRP A N 1
ATOM 3123 C CA . TRP A 1 393 ? 1.930 4.351 -9.768 1.00 81.56 393 TRP A CA 1
ATOM 3124 C C . TRP A 1 393 ? 2.654 3.357 -10.687 1.00 81.56 393 TRP A C 1
ATOM 3126 O O . TRP A 1 393 ? 3.709 3.699 -11.202 1.00 81.56 393 TRP A O 1
ATOM 3136 N N . LEU A 1 394 ? 2.059 2.204 -11.006 1.00 84.75 394 LEU A N 1
ATOM 3137 C CA . LEU A 1 394 ? 2.613 1.209 -11.933 1.00 84.75 394 LEU A CA 1
ATOM 3138 C C . LEU A 1 394 ? 2.799 1.774 -13.339 1.00 84.75 394 LEU A C 1
ATOM 3140 O O . LEU A 1 394 ? 3.826 1.520 -13.965 1.00 84.75 394 LEU A O 1
ATOM 3144 N N . TYR A 1 395 ? 1.853 2.581 -13.826 1.00 85.81 395 TYR A N 1
ATOM 3145 C CA . TYR A 1 395 ? 2.008 3.265 -15.109 1.00 85.81 395 TYR A CA 1
ATOM 3146 C C . TYR A 1 395 ? 3.207 4.222 -15.092 1.00 85.81 395 TYR A C 1
ATOM 3148 O O . TYR A 1 395 ? 4.053 4.187 -15.984 1.00 85.81 395 TYR A O 1
ATOM 3156 N N . ALA A 1 396 ? 3.325 5.040 -14.040 1.00 88.12 396 ALA A N 1
ATOM 3157 C CA . ALA A 1 396 ? 4.464 5.940 -13.880 1.00 88.12 396 ALA A CA 1
ATOM 3158 C C . ALA A 1 396 ? 5.795 5.176 -13.740 1.00 88.12 396 ALA A C 1
ATOM 3160 O O . ALA A 1 396 ? 6.790 5.591 -14.327 1.00 88.12 396 ALA A O 1
ATOM 3161 N N . GLY A 1 397 ? 5.799 4.051 -13.021 1.00 91.00 397 GLY A N 1
ATOM 3162 C CA . GLY A 1 397 ? 6.969 3.191 -12.835 1.00 91.00 397 GLY A CA 1
ATOM 3163 C C . GLY A 1 397 ? 7.381 2.476 -14.114 1.00 91.00 397 GLY A C 1
ATOM 3164 O O . GLY A 1 397 ? 8.568 2.368 -14.402 1.00 91.00 397 GLY A O 1
ATOM 3165 N N . THR A 1 398 ? 6.409 2.068 -14.933 1.00 91.19 398 THR A N 1
ATOM 3166 C CA . THR A 1 398 ? 6.657 1.486 -16.258 1.00 91.19 398 THR A CA 1
ATOM 3167 C C . THR A 1 398 ? 7.289 2.516 -17.196 1.00 91.19 398 THR A C 1
ATOM 3169 O O . THR A 1 398 ? 8.272 2.198 -17.860 1.00 91.19 398 THR A O 1
ATOM 3172 N N . ASN A 1 399 ? 6.789 3.757 -17.215 1.00 92.38 399 ASN A N 1
ATOM 3173 C CA . ASN A 1 399 ? 7.391 4.829 -18.018 1.00 92.38 399 ASN A CA 1
ATOM 3174 C C . ASN A 1 399 ? 8.797 5.188 -17.533 1.00 92.38 399 ASN A C 1
ATOM 3176 O O . ASN A 1 399 ? 9.709 5.302 -18.344 1.00 92.38 399 ASN A O 1
ATOM 3180 N N . TYR A 1 400 ? 8.985 5.309 -16.216 1.00 94.81 400 TYR A N 1
ATOM 3181 C CA . TYR A 1 400 ? 10.302 5.508 -15.621 1.00 94.81 400 TYR A CA 1
ATOM 3182 C C . TYR A 1 400 ? 11.283 4.413 -16.056 1.00 94.81 400 TYR A C 1
ATOM 3184 O O . TYR A 1 400 ? 12.349 4.738 -16.568 1.00 94.81 400 TYR A O 1
ATOM 3192 N N . ARG A 1 401 ? 10.903 3.135 -15.928 1.00 95.88 401 ARG A N 1
ATOM 3193 C CA . ARG A 1 401 ? 11.730 2.000 -16.352 1.00 95.88 401 ARG A CA 1
ATOM 3194 C C . ARG A 1 401 ? 12.104 2.104 -17.832 1.00 95.88 401 ARG A C 1
ATOM 3196 O O . ARG A 1 401 ? 13.278 2.030 -18.162 1.00 95.88 401 ARG A O 1
ATOM 3203 N N . ARG A 1 402 ? 11.129 2.338 -18.716 1.00 94.75 402 ARG A N 1
ATOM 3204 C CA . ARG A 1 402 ? 11.353 2.428 -20.172 1.00 94.75 402 ARG A CA 1
ATOM 3205 C C . ARG A 1 402 ? 12.228 3.612 -20.598 1.00 94.75 402 ARG A C 1
ATOM 3207 O O . ARG A 1 402 ? 12.904 3.511 -21.611 1.00 94.75 402 ARG A O 1
ATOM 3214 N N . ILE A 1 403 ? 12.228 4.712 -19.844 1.00 94.62 403 ILE A N 1
ATOM 3215 C CA . ILE A 1 403 ? 13.027 5.909 -20.154 1.00 94.62 403 ILE A CA 1
ATOM 3216 C C . ILE A 1 403 ? 14.427 5.832 -19.531 1.00 94.62 403 ILE A C 1
ATOM 3218 O O . ILE A 1 403 ? 15.417 6.135 -20.196 1.00 94.62 403 ILE A O 1
ATOM 3222 N N . VAL A 1 404 ? 14.512 5.451 -18.253 1.00 96.38 404 VAL A N 1
ATOM 3223 C CA . VAL A 1 404 ? 15.724 5.607 -17.434 1.00 96.38 404 VAL A CA 1
ATOM 3224 C C . VAL A 1 404 ? 16.614 4.368 -17.442 1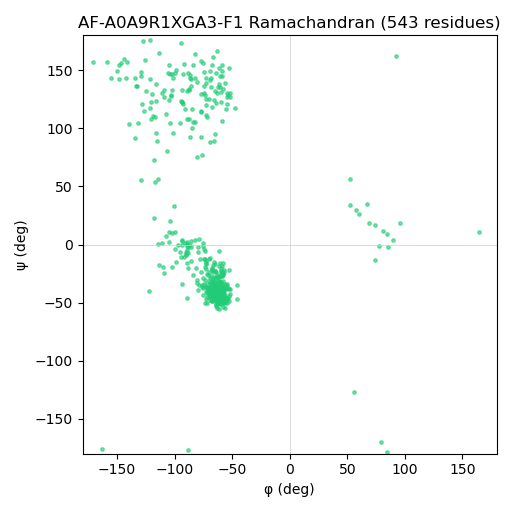.00 96.38 404 VAL A C 1
ATOM 3226 O O . VAL A 1 404 ? 17.834 4.519 -17.442 1.00 96.38 404 VAL A O 1
ATOM 3229 N N . GLU A 1 405 ? 16.055 3.157 -17.510 1.00 97.31 405 GLU A N 1
ATOM 3230 C CA . GLU A 1 405 ? 16.868 1.932 -17.538 1.00 97.31 405 GLU A CA 1
ATOM 3231 C C . GLU A 1 405 ? 17.859 1.906 -18.721 1.00 97.31 405 GLU A C 1
ATOM 3233 O O . GLU A 1 405 ? 19.024 1.576 -18.492 1.00 97.31 405 GLU A O 1
ATOM 3238 N N . PRO A 1 406 ? 17.504 2.375 -19.939 1.00 96.44 406 PRO A N 1
ATOM 3239 C CA . PRO A 1 406 ? 18.472 2.571 -21.021 1.00 96.44 406 PRO A CA 1
ATOM 3240 C C . PRO A 1 406 ? 19.672 3.460 -20.667 1.00 96.44 406 PRO A C 1
ATOM 3242 O O . PRO A 1 406 ? 20.778 3.206 -21.134 1.00 96.44 406 PRO A O 1
ATOM 3245 N N . LEU A 1 407 ? 19.497 4.483 -19.824 1.00 95.56 407 LEU A N 1
ATOM 3246 C CA . LEU A 1 407 ? 20.600 5.348 -19.387 1.00 95.56 407 LEU A CA 1
ATOM 3247 C C . LEU A 1 407 ? 21.525 4.636 -18.391 1.00 95.56 407 LEU A C 1
ATOM 3249 O O . LEU A 1 407 ? 22.741 4.830 -18.426 1.00 95.56 407 LEU A O 1
ATOM 3253 N N . ASP A 1 408 ? 20.967 3.799 -17.510 1.00 95.25 408 ASP A N 1
ATOM 3254 C CA . ASP A 1 408 ? 21.758 2.939 -16.618 1.00 95.25 408 ASP A CA 1
ATOM 3255 C C . ASP A 1 408 ? 22.532 1.875 -17.423 1.00 95.25 408 ASP A C 1
ATOM 3257 O O . ASP A 1 408 ? 23.693 1.593 -17.121 1.00 95.25 408 ASP A O 1
ATOM 3261 N N . ILE A 1 409 ? 21.918 1.322 -18.477 1.00 97.00 409 ILE A N 1
ATOM 3262 C CA . ILE A 1 409 ? 22.564 0.405 -19.432 1.00 97.00 409 ILE A CA 1
ATOM 3263 C C . ILE A 1 409 ? 23.721 1.114 -20.150 1.00 97.00 409 ILE A C 1
ATOM 3265 O O . ILE A 1 409 ? 24.835 0.590 -20.184 1.00 97.00 409 ILE A O 1
ATOM 3269 N N . ALA A 1 410 ? 23.501 2.329 -20.658 1.00 94.81 410 ALA A N 1
ATOM 3270 C CA . ALA A 1 410 ? 24.536 3.108 -21.335 1.00 94.81 410 ALA A CA 1
ATOM 3271 C C . ALA A 1 410 ? 25.771 3.324 -20.444 1.00 94.81 410 ALA A C 1
ATOM 3273 O O . ALA A 1 410 ? 26.902 3.133 -20.893 1.00 94.81 410 ALA A O 1
ATOM 3274 N N . ASP A 1 411 ? 25.567 3.688 -19.173 1.00 93.50 411 ASP A N 1
ATOM 3275 C CA . ASP A 1 411 ? 26.656 3.867 -18.205 1.00 93.50 411 ASP A CA 1
ATOM 3276 C C . ASP A 1 411 ? 27.371 2.542 -17.878 1.00 93.50 411 ASP A C 1
ATOM 3278 O O . ASP A 1 411 ? 28.600 2.508 -17.780 1.00 93.50 411 ASP A O 1
ATOM 3282 N N . HIS A 1 412 ? 26.634 1.430 -17.779 1.00 94.75 412 HIS A N 1
ATOM 3283 C CA . HIS A 1 412 ? 27.207 0.095 -17.565 1.00 94.75 412 HIS A CA 1
ATOM 3284 C C . HIS A 1 412 ? 28.195 -0.293 -18.670 1.00 94.75 412 HIS A C 1
ATOM 3286 O O . HIS A 1 412 ? 29.357 -0.589 -18.376 1.00 94.75 412 HIS A O 1
ATOM 3292 N N . TYR A 1 413 ? 27.770 -0.219 -19.933 1.00 95.06 413 TYR A N 1
ATOM 3293 C CA . TYR A 1 413 ? 28.615 -0.596 -21.072 1.00 95.06 413 TYR A CA 1
ATOM 3294 C C . TYR A 1 413 ? 29.691 0.452 -21.387 1.00 95.06 413 TYR A C 1
ATOM 3296 O O . TYR A 1 413 ? 30.781 0.092 -21.831 1.00 95.06 413 TYR A O 1
ATOM 3304 N N . LYS A 1 414 ? 29.468 1.746 -21.097 1.00 92.25 414 LYS A N 1
ATOM 3305 C CA . LYS A 1 414 ? 30.522 2.775 -21.223 1.00 92.25 414 LYS A CA 1
ATOM 3306 C C . LYS A 1 414 ? 31.703 2.511 -20.287 1.00 92.25 414 LYS A C 1
ATOM 3308 O O . LYS A 1 414 ? 32.837 2.818 -20.643 1.00 92.25 414 LYS A O 1
ATOM 3313 N N . ARG A 1 415 ? 31.449 1.914 -19.119 1.00 91.00 415 ARG A N 1
ATOM 3314 C CA . ARG A 1 415 ? 32.480 1.491 -18.154 1.00 91.00 415 ARG A CA 1
ATOM 3315 C C . ARG A 1 415 ? 33.176 0.177 -18.540 1.00 91.00 415 ARG A C 1
ATOM 3317 O O . ARG A 1 415 ? 33.961 -0.328 -17.744 1.00 91.00 415 ARG A O 1
ATOM 3324 N N . GLY A 1 416 ? 32.877 -0.389 -19.712 1.00 89.00 416 GLY A N 1
ATOM 3325 C CA . GLY A 1 416 ? 33.479 -1.634 -20.197 1.00 89.00 416 GLY A CA 1
ATOM 3326 C C . GLY A 1 416 ? 32.964 -2.894 -19.500 1.00 89.00 416 GLY A C 1
ATOM 3327 O O . GLY A 1 416 ? 33.612 -3.934 -19.569 1.00 89.00 416 GLY A O 1
ATOM 3328 N N . LYS A 1 417 ? 31.826 -2.816 -18.803 1.00 92.00 417 LYS A N 1
ATOM 3329 C CA . LYS A 1 417 ? 31.186 -3.992 -18.207 1.00 92.00 417 LYS A CA 1
ATOM 3330 C C . LYS A 1 417 ? 30.320 -4.709 -19.245 1.00 92.00 417 LYS A C 1
ATOM 3332 O O . LYS A 1 417 ? 29.802 -4.076 -20.160 1.00 92.00 417 LYS A O 1
ATOM 3337 N N . THR A 1 418 ? 30.115 -6.007 -19.053 1.00 91.31 418 THR A N 1
ATOM 3338 C CA . THR A 1 418 ? 29.266 -6.866 -19.896 1.00 91.31 418 THR A CA 1
ATOM 3339 C C . THR A 1 418 ? 28.150 -7.502 -19.064 1.00 91.31 418 THR A C 1
ATOM 3341 O O . THR A 1 418 ? 28.073 -7.282 -17.850 1.00 91.31 418 THR A O 1
ATOM 3344 N N . ASN A 1 419 ? 27.248 -8.237 -19.709 1.00 91.19 419 ASN A N 1
ATOM 3345 C CA . ASN A 1 419 ? 26.182 -9.028 -19.100 1.00 91.19 419 ASN A CA 1
ATOM 3346 C C . ASN A 1 419 ? 25.303 -8.242 -18.106 1.00 91.19 419 ASN A C 1
ATOM 3348 O O . ASN A 1 419 ? 25.154 -8.605 -16.933 1.00 91.19 419 ASN A O 1
ATOM 3352 N N . TYR A 1 420 ? 24.701 -7.142 -18.575 1.00 93.44 420 TYR A N 1
ATOM 3353 C CA . TYR A 1 420 ? 23.827 -6.296 -17.749 1.00 93.44 420 TYR A CA 1
ATOM 3354 C C . TYR A 1 420 ? 22.680 -7.084 -17.093 1.00 93.44 420 TYR A C 1
ATOM 3356 O O . TYR A 1 420 ? 22.324 -6.829 -15.941 1.00 93.44 420 TYR A O 1
ATOM 3364 N N . MET A 1 421 ? 22.133 -8.084 -17.792 1.00 90.38 421 MET A N 1
ATOM 3365 C CA . MET A 1 421 ? 20.990 -8.877 -17.328 1.00 90.38 421 MET A CA 1
ATOM 3366 C C . MET A 1 421 ? 21.257 -9.591 -15.996 1.00 90.38 421 MET A C 1
ATOM 3368 O O . MET A 1 421 ? 20.367 -9.647 -15.141 1.00 90.38 421 MET A O 1
ATOM 3372 N N . ALA A 1 422 ? 22.488 -10.066 -15.775 1.00 89.88 422 ALA A N 1
ATOM 3373 C CA . ALA A 1 422 ? 22.877 -10.730 -14.531 1.00 89.88 422 ALA A CA 1
ATOM 3374 C C . ALA A 1 422 ? 22.851 -9.777 -13.324 1.00 89.88 422 ALA A C 1
ATOM 3376 O O . ALA A 1 422 ? 22.396 -10.147 -12.241 1.00 89.88 422 ALA A O 1
ATOM 3377 N N . ILE A 1 423 ? 23.274 -8.525 -13.517 1.00 92.50 423 ILE A N 1
ATOM 3378 C CA . ILE A 1 423 ? 23.395 -7.529 -12.440 1.00 92.50 423 ILE A CA 1
ATOM 3379 C C . ILE A 1 423 ? 22.255 -6.504 -12.417 1.00 92.50 423 ILE A C 1
ATOM 3381 O O . ILE A 1 423 ? 22.319 -5.507 -11.692 1.00 92.50 423 ILE A O 1
ATOM 3385 N N . ARG A 1 424 ? 21.209 -6.738 -13.214 1.00 93.81 424 ARG A N 1
ATOM 3386 C CA . ARG A 1 424 ? 20.090 -5.815 -13.384 1.00 93.81 424 ARG A CA 1
ATOM 3387 C C . ARG A 1 424 ? 19.459 -5.450 -12.026 1.00 93.81 424 ARG A C 1
ATOM 3389 O O . ARG A 1 424 ? 19.071 -6.360 -11.278 1.00 93.81 424 ARG A O 1
ATOM 3396 N N . PRO A 1 425 ? 19.317 -4.149 -11.701 1.00 93.94 425 PRO A N 1
ATOM 3397 C CA . PRO A 1 425 ? 18.782 -3.697 -10.419 1.00 93.94 425 PRO A CA 1
ATOM 3398 C C . PRO A 1 425 ? 17.382 -4.240 -10.085 1.00 93.94 425 PRO A C 1
ATOM 3400 O O . PRO A 1 425 ? 16.482 -4.240 -10.924 1.00 93.94 425 PRO A O 1
ATOM 3403 N N . ASN A 1 426 ? 17.160 -4.616 -8.818 1.00 90.81 426 ASN A N 1
ATOM 3404 C CA . ASN A 1 426 ? 15.909 -5.250 -8.366 1.00 90.81 426 ASN A CA 1
ATOM 3405 C C . ASN A 1 426 ? 14.655 -4.402 -8.605 1.00 90.81 426 ASN A C 1
ATOM 3407 O O . ASN A 1 426 ? 13.615 -4.939 -8.976 1.00 90.81 426 ASN A O 1
ATOM 3411 N N . HIS A 1 427 ? 14.749 -3.082 -8.431 1.00 92.38 427 HIS A N 1
ATOM 3412 C CA . HIS A 1 427 ? 13.602 -2.199 -8.629 1.00 92.38 427 HIS A CA 1
ATOM 3413 C C . HIS A 1 427 ? 13.045 -2.232 -10.067 1.00 92.38 427 HIS A C 1
ATOM 3415 O O . HIS A 1 427 ? 11.828 -2.202 -10.232 1.00 92.38 427 HIS A O 1
ATOM 3421 N N . TYR A 1 428 ? 13.889 -2.394 -11.096 1.00 94.56 428 TYR A N 1
ATOM 3422 C CA . TYR A 1 428 ? 13.425 -2.579 -12.477 1.00 94.56 428 TYR A CA 1
ATOM 3423 C C . TYR A 1 428 ? 12.749 -3.937 -12.681 1.00 94.56 428 TYR A C 1
ATOM 3425 O O . TYR A 1 428 ? 11.658 -3.990 -13.252 1.00 94.56 428 TYR A O 1
ATOM 3433 N N . LYS A 1 429 ? 13.341 -5.013 -12.140 1.00 92.25 429 LYS A N 1
ATOM 3434 C CA . LYS A 1 429 ? 12.782 -6.378 -12.196 1.00 92.25 429 LYS A CA 1
ATOM 3435 C C . LYS A 1 429 ? 11.385 -6.450 -11.570 1.00 92.25 429 LYS A C 1
ATOM 3437 O O . LYS A 1 429 ? 10.469 -7.019 -12.155 1.00 92.25 429 LYS A O 1
ATOM 3442 N N . LEU A 1 430 ? 11.212 -5.854 -10.388 1.00 89.12 430 LEU A N 1
ATOM 3443 C CA . LEU A 1 430 ? 9.929 -5.840 -9.680 1.00 89.12 430 LEU A CA 1
ATOM 3444 C C . LEU A 1 430 ? 8.876 -5.001 -10.415 1.00 89.12 430 LEU A C 1
ATOM 3446 O O . LEU A 1 430 ? 7.743 -5.452 -10.567 1.00 89.12 430 LEU A O 1
ATOM 3450 N N . LEU A 1 431 ? 9.248 -3.822 -10.930 1.00 90.19 431 LEU A N 1
ATOM 3451 C CA . LEU A 1 431 ? 8.340 -2.987 -11.726 1.00 90.19 431 LEU A CA 1
ATOM 3452 C C . LEU A 1 431 ? 7.865 -3.692 -13.000 1.00 90.19 431 LEU A C 1
ATOM 3454 O O . LEU A 1 431 ? 6.696 -3.573 -13.366 1.00 90.19 431 LEU A O 1
ATOM 3458 N N . GLU A 1 432 ? 8.752 -4.421 -13.673 1.00 90.81 432 GLU A N 1
ATOM 3459 C CA . GLU A 1 432 ? 8.395 -5.231 -14.836 1.00 90.81 432 GLU A CA 1
ATOM 3460 C C . GLU A 1 432 ? 7.436 -6.362 -14.468 1.00 90.81 432 GLU A C 1
ATOM 3462 O O . GLU A 1 432 ? 6.337 -6.424 -15.023 1.00 90.81 432 GLU A O 1
ATOM 3467 N N . LYS A 1 433 ? 7.784 -7.160 -13.452 1.00 88.62 433 LYS A N 1
ATOM 3468 C CA . LYS A 1 433 ? 6.938 -8.245 -12.939 1.00 88.62 433 LYS A CA 1
ATOM 3469 C C . LYS A 1 433 ? 5.526 -7.759 -12.597 1.00 88.62 433 LYS A C 1
ATOM 3471 O O . LYS A 1 433 ? 4.541 -8.353 -13.030 1.00 88.62 433 LYS A O 1
ATOM 3476 N N . TRP A 1 434 ? 5.408 -6.656 -11.858 1.00 84.69 434 TRP A N 1
ATOM 3477 C CA . TRP A 1 434 ? 4.102 -6.112 -11.474 1.00 84.69 434 TRP A CA 1
ATOM 3478 C C . TRP A 1 434 ? 3.304 -5.558 -12.658 1.00 84.69 434 TRP A C 1
ATOM 3480 O O . TRP A 1 434 ? 2.075 -5.629 -12.647 1.00 84.69 434 TRP A O 1
ATOM 3490 N N . SER A 1 435 ? 3.979 -5.015 -13.675 1.00 83.94 435 SER A N 1
ATOM 3491 C CA . SER A 1 435 ? 3.341 -4.552 -14.914 1.00 83.94 435 SER A CA 1
ATOM 3492 C C . SER A 1 435 ? 2.776 -5.728 -15.723 1.00 83.94 435 SER A C 1
ATOM 3494 O O . SER A 1 435 ? 1.665 -5.650 -16.248 1.00 83.94 435 SER A O 1
ATOM 3496 N N . GLU A 1 436 ? 3.499 -6.848 -15.785 1.00 83.62 436 GLU A N 1
ATOM 3497 C CA . GLU A 1 436 ? 3.051 -8.077 -16.454 1.00 83.62 436 GLU A CA 1
ATOM 3498 C C . GLU A 1 436 ? 1.882 -8.753 -15.733 1.00 83.62 436 GLU A C 1
ATOM 3500 O O . GLU A 1 436 ? 0.912 -9.159 -16.374 1.00 83.62 436 GLU A O 1
ATOM 3505 N N . GLU A 1 437 ? 1.939 -8.841 -14.401 1.00 79.69 437 GLU A N 1
ATOM 3506 C CA . GLU A 1 437 ? 0.837 -9.350 -13.576 1.00 79.69 437 GLU A CA 1
ATOM 3507 C C . GLU A 1 437 ? -0.458 -8.559 -13.814 1.00 79.69 437 GLU A C 1
ATOM 3509 O O . GLU A 1 437 ? -1.532 -9.152 -13.911 1.00 79.69 437 GLU A O 1
ATOM 3514 N N . GLU A 1 438 ? -0.370 -7.235 -13.993 1.00 73.62 438 GLU A N 1
ATOM 3515 C CA . GLU A 1 438 ? -1.536 -6.402 -14.311 1.00 73.62 438 GLU A CA 1
ATOM 3516 C C . GLU A 1 438 ? -2.106 -6.690 -15.714 1.00 73.62 438 GLU A C 1
ATOM 3518 O O . GLU A 1 438 ? -3.321 -6.616 -15.929 1.00 73.62 438 GLU A O 1
ATOM 3523 N N . LYS A 1 439 ? -1.246 -7.028 -16.683 1.00 72.62 439 LYS A N 1
ATOM 3524 C CA . LYS A 1 439 ? -1.662 -7.345 -18.060 1.00 72.62 439 LYS A CA 1
ATOM 3525 C C . LYS A 1 439 ? -2.381 -8.691 -18.156 1.00 72.62 439 LYS A C 1
ATOM 3527 O O . LYS A 1 439 ? -3.322 -8.794 -18.938 1.00 72.62 439 LYS A O 1
ATOM 3532 N N . LYS A 1 440 ? -2.008 -9.685 -17.339 1.00 67.50 440 LYS A N 1
ATOM 3533 C CA . LYS A 1 440 ? -2.613 -11.037 -17.342 1.00 67.50 440 LYS A CA 1
ATOM 3534 C C . LYS A 1 440 ? -4.121 -11.052 -17.045 1.00 67.50 440 LYS A C 1
ATOM 3536 O O . LYS A 1 440 ? -4.793 -12.013 -17.398 1.00 67.50 440 LYS A O 1
ATOM 3541 N N . GLY A 1 441 ? -4.665 -9.995 -16.435 1.00 57.28 441 GLY A N 1
ATOM 3542 C CA . GLY A 1 441 ? -6.104 -9.842 -16.175 1.00 57.28 441 GLY A CA 1
ATOM 3543 C C . GLY A 1 441 ? -6.901 -9.115 -17.269 1.00 57.28 441 GLY A C 1
ATOM 3544 O O . GLY A 1 441 ? -8.094 -8.876 -17.083 1.00 57.28 441 GLY A O 1
ATOM 3545 N N . ARG A 1 442 ? -6.274 -8.702 -18.381 1.00 60.50 442 ARG A N 1
ATOM 3546 C CA . ARG A 1 442 ? -6.928 -7.941 -19.462 1.00 60.50 442 ARG A CA 1
ATOM 3547 C C . ARG A 1 442 ? -7.162 -8.824 -20.689 1.00 60.50 442 ARG A C 1
ATOM 3549 O O . ARG A 1 442 ? -6.369 -9.712 -20.983 1.00 60.50 442 ARG A O 1
ATOM 3556 N N . LYS A 1 443 ? -8.249 -8.557 -21.425 1.00 55.03 443 LYS A N 1
ATOM 3557 C CA . LYS A 1 443 ? -8.476 -9.173 -22.743 1.00 55.03 443 LYS A CA 1
ATOM 3558 C C . LYS A 1 443 ? -7.314 -8.817 -23.689 1.00 55.03 443 LYS A C 1
ATOM 3560 O O . LYS A 1 443 ? -6.764 -7.721 -23.534 1.00 55.03 443 LYS A O 1
ATOM 3565 N N . PRO A 1 444 ? -6.957 -9.695 -24.648 1.00 55.97 444 PRO A N 1
ATOM 3566 C CA . PRO A 1 444 ? -5.960 -9.378 -25.665 1.00 55.97 444 PRO A CA 1
ATOM 3567 C C . PRO A 1 444 ? -6.326 -8.051 -26.329 1.00 55.97 444 PRO A C 1
ATOM 3569 O O . PRO A 1 444 ? -7.472 -7.868 -26.739 1.00 55.97 444 PRO A O 1
ATOM 3572 N N . SER A 1 445 ? -5.388 -7.107 -26.359 1.00 59.56 445 SER A N 1
ATOM 3573 C CA . SER A 1 445 ? -5.579 -5.867 -27.107 1.00 59.56 445 SER A CA 1
ATOM 3574 C C . SER A 1 445 ? -5.570 -6.170 -28.599 1.00 59.56 445 SER A C 1
ATOM 3576 O O . SER A 1 445 ? -4.851 -7.073 -29.030 1.00 59.56 445 SER A O 1
ATOM 3578 N N . ASP A 1 446 ? -6.308 -5.379 -29.375 1.00 63.38 446 ASP A N 1
ATOM 3579 C CA . ASP A 1 446 ? -6.225 -5.417 -30.833 1.00 63.38 446 ASP A CA 1
ATOM 3580 C C . ASP A 1 446 ? -4.765 -5.266 -31.308 1.00 63.38 446 ASP A C 1
ATOM 3582 O O . ASP A 1 446 ? -3.950 -4.640 -30.609 1.00 63.38 446 ASP A O 1
ATOM 3586 N N . PRO A 1 447 ? -4.411 -5.829 -32.480 1.00 67.19 447 PRO A N 1
ATOM 3587 C CA . PRO A 1 447 ? -3.084 -5.675 -33.060 1.00 67.19 447 PRO A CA 1
ATOM 3588 C C . PRO A 1 447 ? -2.696 -4.196 -33.134 1.00 67.19 447 PRO A C 1
ATOM 3590 O O . PRO A 1 447 ? -3.468 -3.360 -33.609 1.00 67.19 447 PRO A O 1
ATOM 3593 N N . LYS A 1 448 ? -1.497 -3.860 -32.651 1.00 75.31 448 LYS A N 1
ATOM 3594 C CA . LYS A 1 448 ? -0.998 -2.484 -32.696 1.00 75.31 448 LYS A CA 1
ATOM 3595 C C . LYS A 1 448 ? -0.810 -2.059 -34.148 1.00 75.31 448 LYS A C 1
ATOM 3597 O O . LYS A 1 448 ? -0.193 -2.767 -34.932 1.00 75.31 448 LYS A O 1
ATOM 3602 N N . THR A 1 449 ? -1.310 -0.874 -34.479 1.00 74.88 449 THR A N 1
ATOM 3603 C CA . THR A 1 449 ? -1.170 -0.269 -35.813 1.00 74.88 449 THR A CA 1
ATOM 3604 C C . THR A 1 449 ? -0.146 0.867 -35.845 1.00 74.88 449 THR A C 1
ATOM 3606 O O . THR A 1 449 ? -0.041 1.552 -36.857 1.00 74.88 449 THR A O 1
ATOM 3609 N N . LYS A 1 450 ? 0.514 1.148 -34.714 1.00 83.56 450 LYS A N 1
ATOM 3610 C CA . LYS A 1 450 ? 1.488 2.233 -34.541 1.00 83.56 450 LYS A CA 1
ATOM 3611 C C . LYS A 1 450 ? 2.628 1.783 -33.639 1.00 83.56 450 LYS A C 1
ATOM 3613 O O . LYS A 1 450 ? 2.375 1.078 -32.656 1.00 83.56 450 LYS A O 1
ATOM 3618 N N . ALA A 1 451 ? 3.834 2.241 -33.945 1.00 80.19 451 ALA A N 1
ATOM 3619 C CA . ALA A 1 451 ? 5.045 2.003 -33.179 1.00 80.19 451 ALA A CA 1
ATOM 3620 C C . ALA A 1 451 ? 4.911 2.517 -31.743 1.00 80.19 451 ALA A C 1
ATOM 3622 O O . ALA A 1 451 ? 4.278 3.540 -31.453 1.00 80.19 451 ALA A O 1
ATOM 3623 N N . ALA A 1 452 ? 5.537 1.797 -30.815 1.00 82.75 452 ALA A N 1
ATOM 3624 C CA . ALA A 1 452 ? 5.598 2.219 -29.431 1.00 82.75 452 ALA A CA 1
ATOM 3625 C C . ALA A 1 452 ? 6.376 3.541 -29.311 1.00 82.75 452 ALA A C 1
ATOM 3627 O O . ALA A 1 452 ? 7.495 3.665 -29.797 1.00 82.75 452 ALA A O 1
ATOM 3628 N N . SER A 1 453 ? 5.816 4.528 -28.605 1.00 84.50 453 SER A N 1
ATOM 3629 C CA . SER A 1 453 ? 6.513 5.802 -28.354 1.00 84.50 453 SER A CA 1
ATOM 3630 C C . SER A 1 453 ? 7.788 5.630 -27.519 1.00 84.50 453 SER A C 1
ATOM 3632 O O . SER A 1 453 ? 8.693 6.451 -27.582 1.00 84.50 453 SER A O 1
ATOM 3634 N N . LEU A 1 454 ? 7.830 4.573 -26.708 1.00 88.44 454 LEU A N 1
ATOM 3635 C CA . LEU A 1 454 ? 8.975 4.119 -25.929 1.00 88.44 454 LEU A CA 1
ATOM 3636 C C . LEU A 1 454 ? 9.085 2.614 -26.132 1.00 88.44 454 LEU A C 1
ATOM 3638 O O . LEU A 1 454 ? 8.063 1.926 -26.044 1.00 88.44 454 LEU A O 1
ATOM 3642 N N . THR A 1 455 ? 10.297 2.107 -26.345 1.00 91.62 455 THR A N 1
ATOM 3643 C CA . THR A 1 455 ? 10.531 0.667 -26.488 1.00 91.62 455 THR A CA 1
ATOM 3644 C C . THR A 1 455 ? 9.971 -0.084 -25.282 1.00 91.62 455 THR A C 1
ATOM 3646 O O . THR A 1 455 ? 10.168 0.311 -24.129 1.00 91.62 455 THR A O 1
ATOM 3649 N N . GLU A 1 456 ? 9.195 -1.133 -25.548 1.00 90.38 456 GLU A N 1
ATOM 3650 C CA . GLU A 1 456 ? 8.464 -1.833 -24.499 1.00 90.38 456 GLU A CA 1
ATOM 3651 C C . GLU A 1 456 ? 9.369 -2.626 -23.569 1.00 90.38 456 GLU A C 1
ATOM 3653 O O . GLU A 1 456 ? 9.111 -2.635 -22.359 1.00 90.38 456 GLU A O 1
ATOM 3658 N N . ASP A 1 457 ? 10.388 -3.245 -24.162 1.00 93.69 457 ASP A N 1
ATOM 3659 C CA . ASP A 1 457 ? 11.508 -3.888 -23.497 1.00 93.69 457 ASP A CA 1
ATOM 3660 C C . ASP A 1 457 ? 12.574 -2.841 -23.154 1.00 93.69 457 ASP A C 1
ATOM 3662 O O . ASP A 1 457 ? 13.310 -2.341 -24.007 1.00 93.69 457 ASP A O 1
ATOM 3666 N N . SER A 1 458 ? 12.657 -2.493 -21.875 1.00 95.00 458 SER A N 1
ATOM 3667 C CA . SER A 1 458 ? 13.634 -1.523 -21.385 1.00 95.00 458 SER A CA 1
ATOM 3668 C C . SER A 1 458 ? 15.077 -2.040 -21.404 1.00 95.00 458 SER A C 1
ATOM 3670 O O . SER A 1 458 ? 16.000 -1.235 -21.275 1.00 95.00 458 SER A O 1
ATOM 3672 N N . CYS A 1 459 ? 15.287 -3.345 -21.606 1.00 96.25 459 CYS A N 1
ATOM 3673 C CA . CYS A 1 459 ? 16.595 -3.976 -21.763 1.00 96.25 459 CYS A CA 1
ATOM 3674 C C . CYS A 1 459 ? 17.037 -4.109 -23.229 1.00 96.25 459 CYS A C 1
ATOM 3676 O O . CYS A 1 459 ? 18.135 -4.609 -23.470 1.00 96.25 459 CYS A O 1
ATOM 3678 N N . PHE A 1 460 ? 16.263 -3.602 -24.199 1.00 96.62 460 PHE A N 1
ATOM 3679 C CA . PHE A 1 460 ? 16.602 -3.642 -25.630 1.00 96.62 460 PHE A CA 1
ATOM 3680 C C . PHE A 1 460 ? 18.057 -3.237 -25.919 1.00 96.62 460 PHE A C 1
ATOM 3682 O O . PHE A 1 460 ? 18.781 -3.943 -26.618 1.00 96.62 460 PHE A O 1
ATOM 3689 N N . TRP A 1 461 ? 18.522 -2.131 -25.331 1.00 96.69 461 TRP A N 1
ATOM 3690 C CA . TRP A 1 461 ? 19.892 -1.659 -25.538 1.00 96.69 461 TRP A CA 1
ATOM 3691 C C . TRP A 1 461 ? 20.955 -2.588 -24.950 1.00 96.69 461 TRP A C 1
ATOM 3693 O O . TRP A 1 461 ? 22.032 -2.688 -25.522 1.00 96.69 461 TRP A O 1
ATOM 3703 N N . ALA A 1 462 ? 20.665 -3.321 -23.871 1.00 96.44 462 ALA A N 1
ATOM 3704 C CA . ALA A 1 462 ? 21.593 -4.332 -23.368 1.00 96.44 462 ALA A CA 1
ATOM 3705 C C . ALA A 1 462 ? 21.764 -5.463 -24.392 1.00 96.44 462 ALA A C 1
ATOM 3707 O O . ALA A 1 462 ? 22.886 -5.883 -24.652 1.00 96.44 462 ALA A O 1
ATOM 3708 N N . HIS A 1 463 ? 20.677 -5.891 -25.042 1.00 95.88 463 HIS A N 1
ATOM 3709 C CA . HIS A 1 463 ? 20.747 -6.881 -26.119 1.00 95.88 463 HIS A CA 1
ATOM 3710 C C . HIS A 1 463 ? 21.567 -6.384 -27.319 1.00 95.88 463 HIS A C 1
ATOM 3712 O O . HIS A 1 463 ? 22.378 -7.139 -27.851 1.00 95.88 463 HIS A O 1
ATOM 3718 N N . VAL A 1 464 ? 21.422 -5.108 -27.702 1.00 96.00 464 VAL A N 1
ATOM 3719 C CA . VAL A 1 464 ? 22.231 -4.487 -28.769 1.00 96.00 464 VAL A CA 1
ATOM 3720 C C . VAL A 1 464 ? 23.724 -4.500 -28.421 1.00 96.00 464 VAL A C 1
ATOM 3722 O O . VAL A 1 464 ? 24.549 -4.827 -29.272 1.00 96.00 464 VAL A O 1
ATOM 3725 N N . GLU A 1 465 ? 24.090 -4.155 -27.185 1.00 95.88 465 GLU A N 1
ATOM 3726 C CA . GLU A 1 465 ? 25.494 -4.124 -26.751 1.00 95.88 465 GLU A CA 1
ATOM 3727 C C . GLU A 1 465 ? 26.118 -5.520 -26.714 1.00 95.88 465 GLU A C 1
ATOM 3729 O O . GLU A 1 465 ? 27.223 -5.700 -27.222 1.00 95.88 465 GLU A O 1
ATOM 3734 N N . GLU A 1 466 ? 25.405 -6.522 -26.188 1.00 93.69 466 GLU A N 1
ATOM 3735 C CA . GLU A 1 466 ? 25.872 -7.915 -26.215 1.00 93.69 466 GLU A CA 1
ATOM 3736 C C . GLU A 1 466 ? 26.026 -8.429 -27.652 1.00 93.69 466 GLU A C 1
ATOM 3738 O O . GLU A 1 466 ? 27.001 -9.112 -27.962 1.00 93.69 466 GLU A O 1
ATOM 3743 N N . ALA A 1 467 ? 25.119 -8.054 -28.560 1.00 93.31 467 ALA A N 1
ATOM 3744 C CA . ALA A 1 467 ? 25.223 -8.415 -29.971 1.00 93.31 467 ALA A CA 1
ATOM 3745 C C . ALA A 1 467 ? 26.411 -7.725 -30.668 1.00 93.31 467 ALA A C 1
ATOM 3747 O O . ALA A 1 467 ? 27.069 -8.334 -31.512 1.00 93.31 467 ALA A O 1
ATOM 3748 N N . LEU A 1 468 ? 26.727 -6.475 -30.306 1.00 92.31 468 LEU A N 1
ATOM 3749 C CA . LEU A 1 468 ? 27.921 -5.765 -30.781 1.00 92.31 468 LEU A CA 1
ATOM 3750 C C . LEU A 1 468 ? 29.218 -6.392 -30.259 1.00 92.31 468 LEU A C 1
ATOM 3752 O O . LEU A 1 468 ? 30.181 -6.497 -31.017 1.00 92.31 468 LEU A O 1
ATOM 3756 N N . ILE A 1 469 ? 29.254 -6.793 -28.987 1.00 90.88 469 ILE A N 1
ATOM 3757 C CA . ILE A 1 469 ? 30.395 -7.500 -28.385 1.00 90.88 469 ILE A CA 1
ATOM 3758 C C . ILE A 1 469 ? 30.586 -8.844 -29.089 1.00 90.88 469 ILE A C 1
ATOM 3760 O O . ILE A 1 469 ? 31.649 -9.090 -29.651 1.00 90.88 469 ILE A O 1
ATOM 3764 N N . SER A 1 470 ? 29.511 -9.627 -29.198 1.00 89.50 470 SER A N 1
ATOM 3765 C CA . SER A 1 470 ? 29.489 -10.912 -29.903 1.00 89.50 470 SER A CA 1
ATOM 3766 C C . SER A 1 470 ? 30.015 -10.789 -31.334 1.00 89.50 470 SER A C 1
ATOM 3768 O O . SER A 1 470 ? 30.831 -11.590 -31.774 1.00 89.50 470 SER A O 1
ATOM 3770 N N . LEU A 1 471 ? 29.604 -9.754 -32.073 1.00 88.31 471 LEU A N 1
ATOM 3771 C CA . LEU A 1 471 ? 30.066 -9.535 -33.444 1.00 88.31 471 LEU A CA 1
ATOM 3772 C C . LEU A 1 471 ? 31.566 -9.205 -33.526 1.00 88.31 471 LEU A C 1
ATOM 3774 O O . LEU A 1 471 ? 32.230 -9.594 -34.490 1.00 88.31 471 LEU A O 1
ATOM 3778 N N . ARG A 1 472 ? 32.111 -8.492 -32.533 1.00 86.94 472 ARG A N 1
ATOM 3779 C CA . ARG A 1 472 ? 33.554 -8.219 -32.442 1.00 86.94 472 ARG A CA 1
ATOM 3780 C C . ARG A 1 472 ? 34.334 -9.488 -32.124 1.00 86.94 472 ARG A C 1
ATOM 3782 O O . ARG A 1 472 ? 35.335 -9.746 -32.784 1.00 86.94 472 ARG A O 1
ATOM 3789 N N . ASP A 1 473 ? 33.851 -10.290 -31.184 1.00 85.19 473 ASP A N 1
ATOM 3790 C CA . ASP A 1 473 ? 34.498 -11.541 -30.774 1.00 85.19 473 ASP A CA 1
ATOM 3791 C C . ASP A 1 473 ? 34.490 -12.574 -31.911 1.00 85.19 473 ASP A C 1
ATOM 3793 O O . ASP A 1 473 ? 35.510 -13.200 -32.204 1.00 85.19 473 ASP A O 1
ATOM 3797 N N . LEU A 1 474 ? 33.385 -12.646 -32.659 1.00 83.25 474 LEU A N 1
ATOM 3798 C CA . LEU A 1 474 ? 33.246 -13.477 -33.857 1.00 83.25 474 LEU A CA 1
ATOM 3799 C C . LEU A 1 474 ? 34.262 -13.105 -34.951 1.00 83.25 474 LEU A C 1
ATOM 3801 O O . LEU A 1 474 ? 34.806 -13.979 -35.625 1.00 83.25 474 LEU A O 1
ATOM 3805 N N . ARG A 1 475 ? 34.545 -11.806 -35.130 1.00 80.19 475 ARG A N 1
ATOM 3806 C CA . ARG A 1 475 ? 35.579 -11.322 -36.065 1.00 80.19 475 ARG A CA 1
ATOM 3807 C C . ARG A 1 475 ? 36.998 -11.623 -35.580 1.00 80.19 475 ARG A C 1
ATOM 3809 O O . ARG A 1 475 ? 37.892 -11.757 -36.410 1.00 80.19 475 ARG A O 1
ATOM 3816 N N . ASN A 1 476 ? 37.190 -11.748 -34.268 1.00 78.94 476 ASN A N 1
ATOM 3817 C CA . ASN A 1 476 ? 38.474 -12.063 -33.643 1.00 78.94 476 ASN A CA 1
ATOM 3818 C C . ASN A 1 476 ? 38.750 -13.578 -33.547 1.00 78.94 476 ASN A C 1
ATOM 3820 O O . ASN A 1 476 ? 39.832 -13.962 -33.109 1.00 78.94 476 ASN A O 1
ATOM 3824 N N . GLY A 1 477 ? 37.823 -14.428 -34.008 1.00 67.81 477 GLY A N 1
ATOM 3825 C CA . GLY A 1 477 ? 38.053 -15.860 -34.217 1.00 67.81 477 GLY A CA 1
ATOM 3826 C C . GLY A 1 477 ? 37.631 -16.790 -33.075 1.00 67.81 477 GLY A C 1
ATOM 3827 O O . GLY A 1 477 ? 38.091 -17.929 -33.065 1.00 67.81 477 GLY A O 1
ATOM 3828 N N . ASP A 1 478 ? 36.769 -16.358 -32.147 1.00 59.53 478 ASP A N 1
ATOM 3829 C CA . ASP A 1 478 ? 36.265 -17.220 -31.063 1.00 59.53 478 ASP A CA 1
ATOM 3830 C C . ASP A 1 478 ? 34.897 -17.855 -31.444 1.00 59.53 478 ASP A C 1
ATOM 3832 O O . ASP A 1 478 ? 33.899 -17.133 -31.513 1.00 59.53 478 ASP A O 1
ATOM 3836 N N . PRO A 1 479 ? 34.793 -19.157 -31.805 1.00 60.03 479 PRO A N 1
ATOM 3837 C CA . PRO A 1 479 ? 33.680 -19.602 -32.660 1.00 60.03 479 PRO A CA 1
ATOM 3838 C C . PRO A 1 479 ? 32.480 -20.255 -31.959 1.00 60.03 479 PRO A C 1
ATOM 3840 O O . PRO A 1 479 ? 31.437 -20.419 -32.596 1.00 60.03 479 PRO A O 1
ATOM 3843 N N . ASN A 1 480 ? 32.569 -20.678 -30.696 1.00 56.03 480 ASN A N 1
ATOM 3844 C CA . ASN A 1 480 ? 31.531 -21.558 -30.141 1.00 56.03 480 ASN A CA 1
ATOM 3845 C C . ASN A 1 480 ? 30.406 -20.781 -29.424 1.00 56.03 480 ASN A C 1
ATOM 3847 O O . ASN A 1 480 ? 30.642 -20.075 -28.451 1.00 56.03 480 ASN A O 1
ATOM 3851 N N . ASN A 1 481 ? 29.166 -20.961 -29.907 1.00 64.38 481 ASN A N 1
ATOM 3852 C CA . ASN A 1 481 ? 27.881 -20.355 -29.485 1.00 64.38 481 ASN A CA 1
ATOM 3853 C C . ASN A 1 481 ? 27.616 -18.877 -29.860 1.00 64.38 481 ASN A C 1
ATOM 3855 O O . ASN A 1 481 ? 26.460 -18.453 -29.854 1.00 64.38 481 ASN A O 1
ATOM 3859 N N . ILE A 1 482 ? 28.619 -18.114 -30.305 1.00 75.88 482 ILE A N 1
ATOM 3860 C CA . ILE A 1 482 ? 28.459 -16.679 -30.623 1.00 75.88 482 ILE A CA 1
ATOM 3861 C C . ILE A 1 482 ? 27.577 -16.440 -31.863 1.00 75.88 482 ILE A C 1
ATOM 3863 O O . ILE A 1 482 ? 26.682 -15.594 -31.849 1.00 75.88 482 ILE A O 1
ATOM 3867 N N . ALA A 1 483 ? 27.775 -17.219 -32.933 1.00 77.00 483 ALA A N 1
ATOM 3868 C CA . ALA A 1 483 ? 26.991 -17.081 -34.165 1.00 77.00 483 ALA A CA 1
ATOM 3869 C C . ALA A 1 483 ? 25.491 -17.325 -33.925 1.00 77.00 483 ALA A C 1
ATOM 3871 O O . ALA A 1 483 ? 24.646 -16.583 -34.426 1.00 77.00 483 ALA A O 1
ATOM 3872 N N . THR A 1 484 ? 25.166 -18.321 -33.095 1.00 81.81 484 THR A N 1
ATOM 3873 C CA . THR A 1 484 ? 23.780 -18.634 -32.738 1.00 81.81 484 THR A CA 1
ATOM 3874 C C . THR A 1 484 ? 23.127 -17.543 -31.895 1.00 81.81 484 THR A C 1
ATOM 3876 O O . THR A 1 484 ? 21.922 -17.333 -32.004 1.00 81.81 484 THR A O 1
ATOM 3879 N N . ASP A 1 485 ? 23.888 -16.827 -31.066 1.00 84.00 485 ASP A N 1
ATOM 3880 C CA . ASP A 1 485 ? 23.345 -15.759 -30.223 1.00 84.00 485 ASP A CA 1
ATOM 3881 C C . ASP A 1 485 ? 23.054 -14.483 -31.023 1.00 84.00 485 ASP A C 1
ATOM 3883 O O . ASP A 1 485 ? 22.030 -13.834 -30.797 1.00 84.00 485 ASP A O 1
ATOM 3887 N N . ILE A 1 486 ? 23.871 -14.180 -32.037 1.00 87.06 486 ILE A N 1
ATOM 3888 C CA . ILE A 1 486 ? 23.598 -13.085 -32.980 1.00 87.06 486 ILE A CA 1
ATOM 3889 C C . ILE A 1 486 ? 22.339 -13.380 -33.813 1.00 87.06 486 ILE A C 1
ATOM 3891 O O . ILE A 1 486 ? 21.510 -12.492 -34.010 1.00 87.06 486 ILE A O 1
ATOM 3895 N N . GLU A 1 487 ? 22.149 -14.626 -34.254 1.00 87.81 487 GLU A N 1
ATOM 3896 C CA . GLU A 1 487 ? 20.942 -15.037 -34.989 1.00 87.81 487 GLU A CA 1
ATOM 3897 C C . GLU A 1 487 ? 19.683 -14.977 -34.111 1.00 87.81 487 GLU A C 1
ATOM 3899 O O . GLU A 1 487 ? 18.639 -14.491 -34.550 1.00 87.81 487 GLU A O 1
ATOM 3904 N N . LYS A 1 488 ? 19.770 -15.378 -32.834 1.00 90.88 488 LYS A N 1
ATOM 3905 C CA . LYS A 1 488 ? 18.670 -15.180 -31.871 1.00 90.88 488 LYS A CA 1
ATOM 3906 C C . LYS A 1 488 ? 18.335 -13.700 -31.695 1.00 90.88 488 LYS A C 1
ATOM 3908 O O . LYS A 1 488 ? 17.156 -13.348 -31.641 1.00 90.88 488 LYS A O 1
ATOM 3913 N N . PHE A 1 489 ? 19.351 -12.840 -31.609 1.00 93.44 489 PHE A N 1
ATOM 3914 C CA . PHE A 1 489 ? 19.149 -11.398 -31.490 1.00 93.44 489 PHE A CA 1
ATOM 3915 C C . PHE A 1 489 ? 18.454 -10.818 -32.728 1.00 93.44 489 PHE A C 1
ATOM 3917 O O . PHE A 1 489 ? 17.503 -10.050 -32.598 1.00 93.44 489 PHE A O 1
ATOM 3924 N N . GLU A 1 490 ? 18.852 -11.242 -33.926 1.00 93.62 490 GLU A N 1
ATOM 3925 C CA . GLU A 1 490 ? 18.197 -10.854 -35.175 1.00 93.62 490 GLU A CA 1
ATOM 3926 C C . GLU A 1 490 ? 16.700 -11.213 -35.183 1.00 93.62 490 GLU A C 1
ATOM 3928 O O . GLU A 1 490 ? 15.846 -10.377 -35.497 1.00 93.62 490 GLU A O 1
ATOM 3933 N N . VAL A 1 491 ? 16.372 -12.443 -34.777 1.00 93.06 491 VAL A N 1
ATOM 3934 C CA . VAL A 1 491 ? 14.987 -12.917 -34.662 1.00 93.06 491 VAL A CA 1
ATOM 3935 C C . VAL A 1 491 ? 14.210 -12.096 -33.630 1.00 93.06 491 VAL A C 1
ATOM 3937 O O . VAL A 1 491 ? 13.062 -11.721 -33.881 1.00 93.06 491 VAL A O 1
ATOM 3940 N N . TYR A 1 492 ? 14.816 -11.786 -32.484 1.00 94.69 492 TYR A N 1
ATOM 3941 C CA . TYR A 1 492 ? 14.221 -10.934 -31.450 1.00 94.69 492 TYR A CA 1
ATOM 3942 C C . TYR A 1 492 ? 13.903 -9.522 -31.975 1.00 94.69 492 TYR A C 1
ATOM 3944 O O . TYR A 1 492 ? 12.794 -9.017 -31.764 1.00 94.69 492 TYR A O 1
ATOM 3952 N N . VAL A 1 493 ? 14.835 -8.904 -32.707 1.00 94.00 493 VAL A N 1
ATOM 3953 C CA . VAL A 1 493 ? 14.646 -7.574 -33.308 1.00 94.00 493 VAL A CA 1
ATOM 3954 C C . VAL A 1 493 ? 13.495 -7.599 -34.308 1.00 94.00 493 VAL A C 1
ATOM 3956 O O . VAL A 1 493 ? 12.621 -6.734 -34.254 1.00 94.00 493 VAL A O 1
ATOM 3959 N N . TRP A 1 494 ? 13.452 -8.602 -35.189 1.00 93.50 494 TRP A N 1
ATOM 3960 C CA . TRP A 1 494 ? 12.389 -8.710 -36.186 1.00 93.50 494 TRP A CA 1
ATOM 3961 C C . TRP A 1 494 ? 11.000 -8.846 -35.553 1.00 93.50 494 TRP A C 1
ATOM 3963 O O . TRP A 1 494 ? 10.077 -8.135 -35.951 1.00 93.50 494 TRP A O 1
ATOM 3973 N N . HIS A 1 495 ? 10.852 -9.703 -34.536 1.00 93.25 495 HIS A N 1
ATOM 3974 C CA . HIS A 1 495 ? 9.592 -9.819 -33.796 1.00 93.25 495 HIS A CA 1
ATOM 3975 C C . HIS A 1 495 ? 9.197 -8.491 -33.149 1.00 93.25 495 HIS A C 1
ATOM 3977 O O . HIS A 1 495 ? 8.051 -8.066 -33.264 1.00 93.25 495 HIS A O 1
ATOM 3983 N N . SER A 1 496 ? 10.158 -7.790 -32.549 1.00 92.19 496 SER A N 1
ATOM 3984 C CA . SER A 1 496 ? 9.895 -6.515 -31.883 1.00 92.19 496 SER A CA 1
ATOM 3985 C C . SER A 1 496 ? 9.445 -5.412 -32.853 1.00 92.19 496 SER A C 1
ATOM 3987 O O . SER A 1 496 ? 8.564 -4.614 -32.528 1.00 92.19 496 SER A O 1
ATOM 3989 N N . ILE A 1 497 ? 10.001 -5.389 -34.069 1.00 92.31 497 ILE A N 1
ATOM 3990 C CA . ILE A 1 497 ? 9.565 -4.487 -35.148 1.00 92.31 497 ILE A CA 1
ATOM 3991 C C . ILE A 1 497 ? 8.159 -4.868 -35.624 1.00 92.31 497 ILE A C 1
ATOM 3993 O O . ILE A 1 497 ? 7.290 -4.005 -35.727 1.00 92.31 497 ILE A O 1
ATOM 3997 N N . LYS A 1 498 ? 7.914 -6.157 -35.881 1.00 90.81 498 LYS A N 1
ATOM 3998 C CA . LYS A 1 498 ? 6.619 -6.660 -36.362 1.00 90.81 498 LYS A CA 1
ATOM 3999 C C . LYS A 1 498 ? 5.481 -6.385 -35.373 1.00 90.81 498 LYS A C 1
ATOM 4001 O O . LYS A 1 498 ? 4.379 -6.040 -35.792 1.00 90.81 498 LYS A O 1
ATOM 4006 N N . ASP A 1 499 ? 5.760 -6.502 -34.078 1.00 89.38 499 ASP A N 1
ATOM 4007 C CA . ASP A 1 499 ? 4.793 -6.270 -33.001 1.00 89.38 499 ASP A CA 1
ATOM 4008 C C . ASP A 1 499 ? 4.637 -4.781 -32.643 1.00 89.38 499 ASP A C 1
ATOM 4010 O O . ASP A 1 499 ? 3.923 -4.437 -31.693 1.00 89.38 499 ASP A O 1
ATOM 4014 N N . PHE A 1 500 ? 5.310 -3.886 -33.377 1.00 89.56 500 PHE A N 1
ATOM 4015 C CA . PHE A 1 500 ? 5.348 -2.448 -33.110 1.00 89.56 500 PHE A CA 1
ATOM 4016 C C . PHE A 1 500 ? 5.761 -2.125 -31.657 1.00 89.56 500 PHE A C 1
ATOM 4018 O O . PHE A 1 500 ? 5.265 -1.175 -31.041 1.00 89.56 500 PHE A O 1
ATOM 4025 N N . SER A 1 501 ? 6.641 -2.943 -31.063 1.00 90.50 501 SER A N 1
ATOM 4026 C CA . SER A 1 501 ? 7.032 -2.854 -29.647 1.00 90.50 501 SER A CA 1
ATOM 4027 C C . SER A 1 501 ? 8.304 -2.029 -29.413 1.00 90.50 501 SER A C 1
ATOM 4029 O O . SER A 1 501 ? 8.602 -1.669 -28.272 1.00 90.50 501 SER A O 1
ATOM 4031 N N . VAL A 1 502 ? 9.029 -1.669 -30.474 1.00 92.25 502 VAL A N 1
ATOM 4032 C CA . VAL A 1 502 ? 10.233 -0.821 -30.422 1.00 92.25 502 VAL A CA 1
ATOM 4033 C C . VAL A 1 502 ? 9.960 0.604 -30.887 1.00 92.25 502 VAL A C 1
ATOM 4035 O O . VAL A 1 502 ? 9.137 0.832 -31.776 1.00 92.25 502 VAL A O 1
ATOM 4038 N N . SER A 1 503 ? 10.671 1.562 -30.289 1.00 91.38 503 SER A N 1
ATOM 4039 C CA . SER A 1 503 ? 10.620 2.970 -30.689 1.00 91.38 503 SER A CA 1
ATOM 4040 C C . SER A 1 503 ? 11.339 3.207 -32.022 1.00 91.38 503 SER A C 1
ATOM 4042 O O . SER A 1 503 ? 12.416 2.641 -32.222 1.00 91.38 503 SER A O 1
ATOM 4044 N N . PRO A 1 504 ? 10.841 4.104 -32.899 1.00 89.62 504 PRO A N 1
ATOM 4045 C CA . PRO A 1 504 ? 11.555 4.520 -34.109 1.00 89.62 504 PRO A CA 1
ATOM 4046 C C . P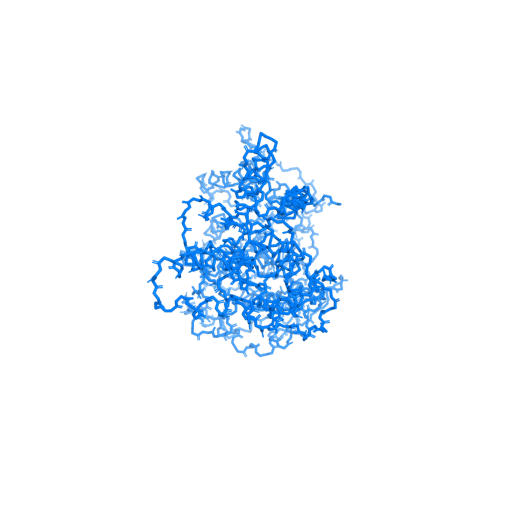RO A 1 504 ? 12.945 5.123 -33.843 1.00 89.62 504 PRO A C 1
ATOM 4048 O O . PRO A 1 504 ? 13.753 5.235 -34.762 1.00 89.62 504 PRO A O 1
ATOM 4051 N N . GLU A 1 505 ? 13.246 5.509 -32.597 1.00 87.00 505 GLU A N 1
ATOM 4052 C CA . GLU A 1 505 ? 14.564 6.019 -32.199 1.00 87.00 505 GLU A CA 1
ATOM 4053 C C . GLU A 1 505 ? 15.707 5.031 -32.464 1.00 87.00 505 GLU A C 1
ATOM 4055 O O . GLU A 1 505 ? 16.835 5.469 -32.684 1.00 87.00 505 GLU A O 1
ATOM 4060 N N . ILE A 1 506 ? 15.434 3.721 -32.512 1.00 91.81 506 ILE A N 1
ATOM 4061 C CA . ILE A 1 506 ? 16.469 2.722 -32.820 1.00 91.81 506 ILE A CA 1
ATOM 4062 C C . ILE A 1 506 ? 17.010 2.870 -34.250 1.00 91.81 506 ILE A C 1
ATOM 4064 O O . ILE A 1 506 ? 18.128 2.451 -34.520 1.00 91.81 506 ILE A O 1
ATOM 4068 N N . PHE A 1 507 ? 16.244 3.477 -35.164 1.00 92.12 507 PHE A N 1
ATOM 4069 C CA . PHE A 1 507 ? 16.624 3.656 -36.570 1.00 92.12 507 PHE A CA 1
ATOM 4070 C C . PHE A 1 507 ? 17.309 4.997 -36.853 1.00 92.12 507 PHE A C 1
ATOM 4072 O O . PHE A 1 507 ? 17.599 5.309 -38.009 1.00 92.12 507 PHE A O 1
ATOM 4079 N N . VAL A 1 508 ? 17.559 5.812 -35.823 1.00 89.12 508 VAL A N 1
ATOM 4080 C CA . VAL A 1 508 ? 18.277 7.081 -35.978 1.00 89.12 508 VAL A CA 1
ATOM 4081 C C . VAL A 1 508 ? 19.691 6.808 -36.489 1.00 89.12 508 VAL A C 1
ATOM 4083 O O . VAL A 1 508 ? 20.383 5.901 -36.014 1.00 89.12 508 VAL A O 1
ATOM 4086 N N . GLU A 1 509 ? 20.117 7.601 -37.470 1.00 86.00 509 GLU A N 1
ATOM 4087 C CA . GLU A 1 509 ? 21.462 7.525 -38.029 1.00 86.00 509 GLU A CA 1
ATOM 4088 C C . GLU A 1 509 ? 22.512 7.786 -36.940 1.00 86.00 509 GLU A C 1
ATOM 4090 O O . GLU A 1 509 ? 22.400 8.729 -36.159 1.00 86.00 509 GLU A O 1
ATOM 4095 N N . GLY A 1 510 ? 23.519 6.915 -36.860 1.00 84.44 510 GLY A N 1
ATOM 4096 C CA . GLY A 1 510 ? 24.546 6.965 -35.816 1.00 84.44 510 GLY A CA 1
ATOM 4097 C C . GLY A 1 510 ? 24.181 6.263 -34.504 1.00 84.44 510 GLY A C 1
ATOM 4098 O O . GLY A 1 510 ? 25.028 6.198 -33.616 1.00 84.44 510 GLY A O 1
ATOM 4099 N N . SER A 1 511 ? 22.977 5.698 -34.377 1.00 91.88 511 SER A N 1
ATOM 4100 C CA . SER A 1 511 ? 22.627 4.879 -33.212 1.00 91.88 511 SER A CA 1
ATOM 4101 C C . SER A 1 511 ? 23.421 3.569 -33.157 1.00 91.88 511 SER A C 1
ATOM 4103 O O . SER A 1 511 ? 23.824 3.009 -34.187 1.00 91.88 511 SER A O 1
ATOM 4105 N N . SER A 1 512 ? 23.595 3.025 -31.951 1.00 93.75 512 SER A N 1
ATOM 4106 C CA . SER A 1 512 ? 24.295 1.748 -31.752 1.00 93.75 512 SER A CA 1
ATOM 4107 C C . SER A 1 512 ? 23.606 0.575 -32.462 1.00 93.75 512 SER A C 1
ATOM 4109 O O . SER A 1 512 ? 24.291 -0.333 -32.930 1.00 93.75 512 SER A O 1
ATOM 4111 N N . PHE A 1 513 ? 22.280 0.609 -32.632 1.00 95.19 513 PHE A N 1
ATOM 4112 C CA . PHE A 1 513 ? 21.558 -0.404 -33.407 1.00 95.19 513 PHE A CA 1
ATOM 4113 C C . PHE A 1 513 ? 21.867 -0.306 -34.907 1.00 95.19 513 PHE A C 1
ATOM 4115 O O . PHE A 1 513 ? 22.181 -1.315 -35.538 1.00 95.19 513 PHE A O 1
ATOM 4122 N N . MET A 1 514 ? 21.861 0.902 -35.482 1.00 94.00 514 MET A N 1
ATOM 4123 C CA . MET A 1 514 ? 22.230 1.096 -36.891 1.00 94.00 514 MET A CA 1
ATOM 4124 C C . MET A 1 514 ? 23.704 0.759 -37.147 1.00 94.00 514 MET A C 1
ATOM 4126 O O . MET A 1 514 ? 24.054 0.219 -38.203 1.00 94.00 514 MET A O 1
ATOM 4130 N N . LYS A 1 515 ? 24.570 0.996 -36.155 1.00 93.25 515 LYS A N 1
ATOM 4131 C CA . LYS A 1 515 ? 25.959 0.537 -36.184 1.00 93.25 515 LYS A CA 1
ATOM 4132 C C . LYS A 1 515 ? 26.041 -0.990 -36.191 1.00 93.25 515 LYS A C 1
ATOM 4134 O O . LYS A 1 515 ? 26.685 -1.540 -37.080 1.00 93.25 515 LYS A O 1
ATOM 4139 N N . TRP A 1 516 ? 25.340 -1.668 -35.281 1.00 94.75 516 TRP A N 1
ATOM 4140 C CA . TRP A 1 516 ? 25.256 -3.130 -35.272 1.00 94.75 516 TRP A CA 1
ATOM 4141 C C . TRP A 1 516 ? 24.782 -3.675 -36.623 1.00 94.75 516 TRP A C 1
ATOM 4143 O O . TRP A 1 516 ? 25.431 -4.555 -37.182 1.00 94.75 516 TRP A O 1
ATOM 4153 N N . TRP A 1 517 ? 23.718 -3.102 -37.193 1.00 93.69 517 TRP A N 1
ATOM 4154 C CA . TRP A 1 517 ? 23.183 -3.529 -38.485 1.00 93.69 517 TRP A CA 1
ATOM 4155 C C . TRP A 1 517 ? 24.213 -3.404 -39.615 1.00 93.69 517 TRP A C 1
ATOM 4157 O O . TRP A 1 517 ? 24.401 -4.343 -40.389 1.00 93.69 517 TRP A O 1
ATOM 4167 N N . SER A 1 518 ? 24.912 -2.268 -39.705 1.00 91.31 518 SER A N 1
ATOM 4168 C CA . SER A 1 518 ? 25.917 -2.065 -40.756 1.00 91.31 518 SER A CA 1
ATOM 4169 C C . SER A 1 518 ? 27.101 -3.028 -40.623 1.00 91.31 518 SER A C 1
ATOM 4171 O O . SER A 1 518 ? 27.544 -3.605 -41.619 1.00 91.31 518 SER A O 1
ATOM 4173 N N . GLU A 1 519 ? 27.564 -3.280 -39.397 1.00 91.12 519 GLU A N 1
ATOM 4174 C CA . GLU A 1 519 ? 28.637 -4.236 -39.134 1.00 91.12 519 GLU A CA 1
ATOM 4175 C C . GLU A 1 519 ? 28.204 -5.691 -39.389 1.00 91.12 519 GLU A C 1
ATOM 4177 O O . GLU A 1 519 ? 28.971 -6.470 -39.967 1.00 91.12 519 GLU A O 1
ATOM 4182 N N . TYR A 1 520 ? 26.983 -6.058 -38.995 1.00 89.75 520 TYR A N 1
ATOM 4183 C CA . TYR A 1 520 ? 26.438 -7.404 -39.171 1.00 89.75 520 TYR A CA 1
ATOM 4184 C C . TYR A 1 520 ? 26.196 -7.722 -40.649 1.00 89.75 520 TYR A C 1
ATOM 4186 O O . TYR A 1 520 ? 26.609 -8.779 -41.130 1.00 89.75 520 TYR A O 1
ATOM 4194 N N . LYS A 1 521 ? 25.642 -6.766 -41.406 1.00 88.50 521 LYS A N 1
ATOM 4195 C CA . LYS A 1 521 ? 25.515 -6.858 -42.867 1.00 88.50 521 LYS A CA 1
ATOM 4196 C C . LYS A 1 521 ? 26.877 -7.034 -43.541 1.00 88.50 521 LYS A C 1
ATOM 4198 O O . LYS A 1 521 ? 27.017 -7.876 -44.424 1.00 88.50 521 LYS A O 1
ATOM 4203 N N . GLY A 1 522 ? 27.885 -6.271 -43.111 1.00 86.88 522 GLY A N 1
ATOM 4204 C CA . GLY A 1 522 ? 29.253 -6.409 -43.618 1.00 86.88 522 GLY A CA 1
ATOM 4205 C C . GLY A 1 522 ? 29.855 -7.793 -43.352 1.00 86.88 522 GLY A C 1
ATOM 4206 O O . GLY A 1 522 ? 30.575 -8.311 -44.198 1.00 86.88 522 GLY A O 1
ATOM 4207 N N . TYR A 1 523 ? 29.526 -8.407 -42.212 1.00 85.88 523 TYR A N 1
ATOM 4208 C CA . TYR A 1 523 ? 29.974 -9.758 -41.866 1.00 85.88 523 TYR A CA 1
ATOM 4209 C C . TYR A 1 523 ? 29.263 -10.856 -42.676 1.00 85.88 523 TYR A C 1
ATOM 4211 O O . TYR A 1 523 ? 29.927 -11.747 -43.199 1.00 85.88 523 TYR A O 1
ATOM 4219 N N . LYS A 1 524 ? 27.928 -10.805 -42.804 1.00 84.56 524 LYS A N 1
ATOM 4220 C CA . LYS A 1 524 ? 27.149 -11.831 -43.527 1.00 84.56 524 LYS A CA 1
ATOM 4221 C C . LYS A 1 524 ? 27.305 -11.751 -45.058 1.00 84.56 524 LYS A C 1
ATOM 4223 O O . LYS A 1 524 ? 27.057 -12.742 -45.739 1.00 84.56 524 LYS A O 1
ATOM 4228 N N . GLY A 1 525 ? 27.746 -10.612 -45.597 1.00 81.88 525 GLY A N 1
ATOM 4229 C CA . GLY A 1 525 ? 28.040 -10.439 -47.023 1.00 81.88 525 GLY A CA 1
ATOM 4230 C C . GLY A 1 525 ? 26.820 -10.099 -47.889 1.00 81.88 525 GLY A C 1
ATOM 4231 O O . GLY A 1 525 ? 25.701 -9.930 -47.408 1.00 81.88 525 GLY A O 1
ATOM 4232 N N . SER A 1 526 ? 27.041 -9.958 -49.201 1.00 72.50 526 SER A N 1
ATOM 4233 C CA . SER A 1 526 ? 26.042 -9.465 -50.167 1.00 72.50 526 SER A CA 1
ATOM 4234 C C . SER A 1 526 ? 24.915 -10.449 -50.497 1.00 72.50 526 SER A C 1
ATOM 4236 O O . SER A 1 526 ? 23.891 -10.027 -51.027 1.00 72.50 526 SER A O 1
ATOM 4238 N N . SER A 1 527 ? 25.078 -11.736 -50.185 1.00 72.62 527 SER A N 1
ATOM 4239 C CA . SER A 1 527 ? 24.079 -12.793 -50.405 1.00 72.62 527 SER A CA 1
ATOM 4240 C C . SER A 1 527 ? 23.113 -12.984 -49.230 1.00 72.62 527 SER A C 1
ATOM 4242 O O . SER A 1 527 ? 22.278 -13.886 -49.255 1.00 72.62 527 SER A O 1
ATOM 4244 N N . TYR A 1 528 ? 23.235 -12.170 -48.182 1.00 81.50 528 TYR A N 1
ATOM 4245 C CA . TYR A 1 528 ? 22.450 -12.319 -46.969 1.00 81.50 528 TYR A CA 1
ATOM 4246 C C . TYR A 1 528 ? 21.014 -11.804 -47.139 1.00 81.50 528 TYR A C 1
ATOM 4248 O O . TYR A 1 528 ? 20.782 -10.605 -47.304 1.00 81.50 528 TYR A O 1
ATOM 4256 N N . ASP A 1 529 ? 20.056 -12.731 -47.072 1.00 81.06 529 ASP A N 1
ATOM 4257 C CA . ASP A 1 529 ? 18.655 -12.507 -47.442 1.00 81.06 529 ASP A CA 1
ATOM 4258 C C . ASP A 1 529 ? 17.672 -12.953 -46.343 1.00 81.06 529 ASP A C 1
ATOM 4260 O O . ASP A 1 529 ? 16.789 -13.789 -46.547 1.00 81.06 529 ASP A O 1
ATOM 4264 N N . SER A 1 530 ? 17.838 -12.419 -45.131 1.00 88.00 530 SER A N 1
ATOM 4265 C CA . SER A 1 530 ? 16.852 -12.609 -44.064 1.00 88.00 530 SER A CA 1
ATOM 4266 C C . SER A 1 530 ? 15.678 -11.631 -44.182 1.00 88.00 530 SER A C 1
ATOM 4268 O O . SER A 1 530 ? 15.750 -10.607 -44.863 1.00 88.00 530 SER A O 1
ATOM 4270 N N . VAL A 1 531 ? 14.574 -11.915 -43.482 1.00 88.56 531 VAL A N 1
ATOM 4271 C CA . VAL A 1 531 ? 13.394 -11.031 -43.478 1.00 88.56 531 VAL A CA 1
ATOM 4272 C C . VAL A 1 531 ? 13.742 -9.648 -42.919 1.00 88.56 531 VAL A C 1
ATOM 4274 O O . VAL A 1 531 ? 13.350 -8.633 -43.500 1.00 88.56 531 VAL A O 1
ATOM 4277 N N . LEU A 1 532 ? 14.533 -9.604 -41.841 1.00 90.19 532 LEU A N 1
ATOM 4278 C CA . LEU A 1 532 ? 15.056 -8.352 -41.302 1.00 90.19 532 LEU A CA 1
ATOM 4279 C C . LEU A 1 532 ? 15.985 -7.675 -42.315 1.00 90.19 532 LEU A C 1
ATOM 4281 O O . LEU A 1 532 ? 15.899 -6.464 -42.501 1.00 90.19 532 LEU A O 1
ATOM 4285 N N . ALA A 1 533 ? 16.832 -8.443 -43.008 1.00 88.75 533 ALA A N 1
ATOM 4286 C CA . ALA A 1 533 ? 17.749 -7.895 -43.994 1.00 88.75 533 ALA A CA 1
ATOM 4287 C C . ALA A 1 533 ? 17.030 -7.207 -45.152 1.00 88.75 533 ALA A C 1
ATOM 4289 O O . ALA A 1 533 ? 17.387 -6.077 -45.478 1.00 88.75 533 ALA A O 1
ATOM 4290 N N . ARG A 1 534 ? 15.988 -7.823 -45.723 1.00 90.44 534 ARG A N 1
ATOM 4291 C CA . ARG A 1 534 ? 15.148 -7.182 -46.751 1.00 90.44 534 ARG A CA 1
ATOM 4292 C C . ARG A 1 534 ? 14.530 -5.894 -46.224 1.00 90.44 534 ARG A C 1
ATOM 4294 O O . ARG A 1 534 ? 14.715 -4.835 -46.811 1.00 90.44 534 ARG A O 1
ATOM 4301 N N . TYR A 1 535 ? 13.901 -5.959 -45.050 1.00 91.44 535 TYR A N 1
ATOM 4302 C CA . TYR A 1 535 ? 13.270 -4.800 -44.421 1.00 91.44 535 TYR A CA 1
ATOM 4303 C C . TYR A 1 535 ? 14.237 -3.620 -44.221 1.00 91.44 535 TYR A C 1
ATOM 4305 O O . TYR A 1 535 ? 13.894 -2.470 -44.508 1.00 91.44 535 TYR A O 1
ATOM 4313 N N . MET A 1 536 ? 15.454 -3.905 -43.756 1.00 92.00 536 MET A N 1
ATOM 4314 C CA . MET A 1 536 ? 16.484 -2.895 -43.526 1.00 92.00 536 MET A CA 1
ATOM 4315 C C . MET A 1 536 ? 17.140 -2.409 -44.828 1.00 92.00 536 MET A C 1
ATOM 4317 O O . MET A 1 536 ? 17.449 -1.225 -44.949 1.00 92.00 536 MET A O 1
ATOM 4321 N N . ASN A 1 537 ? 17.345 -3.284 -45.814 1.00 89.56 537 ASN A N 1
ATOM 4322 C CA . ASN A 1 537 ? 17.949 -2.933 -47.104 1.00 89.56 537 ASN A CA 1
ATOM 4323 C C . ASN A 1 537 ? 17.019 -2.073 -47.966 1.00 89.56 537 ASN A C 1
ATOM 4325 O O . ASN A 1 537 ? 17.476 -1.092 -48.552 1.00 89.56 537 ASN A O 1
ATOM 4329 N N . ASP A 1 538 ? 15.723 -2.386 -47.965 1.00 90.25 538 ASP A N 1
ATOM 4330 C CA . ASP A 1 538 ? 14.685 -1.642 -48.689 1.00 90.25 538 ASP A CA 1
ATOM 4331 C C . ASP A 1 538 ? 14.339 -0.307 -48.010 1.00 90.25 538 ASP A C 1
ATOM 4333 O O . ASP A 1 538 ? 13.544 0.480 -48.520 1.00 90.25 538 ASP A O 1
ATOM 4337 N N . LYS A 1 539 ? 14.945 -0.030 -46.846 1.00 90.06 539 LYS A N 1
ATOM 4338 C CA . LYS A 1 539 ? 14.686 1.151 -46.012 1.00 90.06 539 LYS A CA 1
ATOM 4339 C C . LYS A 1 539 ? 13.222 1.286 -45.582 1.00 90.06 539 LYS A C 1
ATOM 4341 O O . LYS A 1 539 ? 12.751 2.390 -45.301 1.00 90.06 539 LYS A O 1
ATOM 4346 N N . ASN A 1 540 ? 12.516 0.162 -45.443 1.00 90.00 540 ASN A N 1
ATOM 4347 C CA . ASN A 1 540 ? 11.118 0.136 -45.004 1.00 90.00 540 ASN A CA 1
ATOM 4348 C C . ASN A 1 540 ? 10.941 0.757 -43.605 1.00 90.00 540 ASN A C 1
ATOM 4350 O O . ASN A 1 540 ? 9.903 1.358 -43.321 1.00 90.00 540 ASN A O 1
ATOM 4354 N N . TYR A 1 541 ? 11.989 0.721 -42.772 1.00 90.12 541 TYR A N 1
ATOM 4355 C CA . TYR A 1 541 ? 12.029 1.370 -41.459 1.00 90.12 541 TYR A CA 1
ATOM 4356 C C . TYR A 1 541 ? 11.812 2.894 -41.485 1.00 90.12 541 TYR A C 1
ATOM 4358 O O . TYR A 1 541 ? 11.445 3.457 -40.461 1.00 90.12 541 TYR A O 1
ATOM 4366 N N . ILE A 1 542 ? 11.982 3.579 -42.625 1.00 88.69 542 ILE A N 1
ATOM 4367 C CA . ILE A 1 542 ? 11.676 5.020 -42.746 1.00 88.69 542 ILE A CA 1
ATOM 4368 C C . ILE A 1 542 ? 10.172 5.279 -42.564 1.00 88.69 542 ILE A C 1
ATOM 4370 O O . ILE A 1 542 ? 9.772 6.318 -42.044 1.00 88.69 542 ILE A O 1
ATOM 4374 N N . SER A 1 543 ? 9.339 4.322 -42.980 1.00 86.94 543 SER A N 1
ATOM 4375 C CA . SER A 1 543 ? 7.879 4.397 -42.857 1.00 86.94 543 SER A CA 1
ATOM 4376 C C . SER A 1 543 ? 7.340 3.849 -41.528 1.00 86.94 543 SER A C 1
ATOM 4378 O O . SER A 1 543 ? 6.136 3.926 -41.283 1.00 86.94 543 SER A O 1
ATOM 4380 N N . TYR A 1 544 ? 8.215 3.325 -40.661 1.00 88.31 544 TYR A N 1
ATOM 4381 C CA . TYR A 1 544 ? 7.849 2.746 -39.370 1.00 88.31 544 TYR A CA 1
ATOM 4382 C C . TYR A 1 544 ? 7.438 3.841 -38.377 1.00 88.31 544 TYR A C 1
ATOM 4384 O O . TYR A 1 544 ? 8.273 4.627 -37.924 1.00 88.31 544 TYR A O 1
ATOM 4392 N N . ASN A 1 545 ? 6.144 3.889 -38.047 1.00 76.75 545 ASN A N 1
ATOM 4393 C CA . ASN A 1 545 ? 5.525 4.888 -37.169 1.00 76.75 545 ASN A CA 1
ATOM 4394 C C . ASN A 1 545 ? 4.492 4.282 -36.237 1.00 76.75 545 ASN A C 1
ATOM 4396 O O . ASN A 1 545 ? 3.928 3.218 -36.571 1.00 76.75 545 ASN A O 1
#

Organism: Lactuca sativa (NCBI:txid4236)

Radius of gyration: 31.49 Å; Cα contacts (8 Å, |Δi|>4): 732; chains: 1; bounding box: 70×50×94 Å

Foldseek 3Di:
DPPPDDPDLQSVLLVVLQDCVLVQQLVLQVVDPDQWDWDAGPVRAIEIEGDDPPPLVVVVVVWPDWDWCVVQVLQQLLAFPVLNIWTWGPSLRVVCVVCVVVLLVVLVVCQLGAYEFEYEASRLSNSLSSLVSSVSVNLQCVLVVDPRGDRYAYEYELYAFITFPSSQVSQVLFVSSQARYEYEYELQQLSNLVCLPPNGGWDTHKYWYWYLQLQIGIDGDGVVVSLSSVLSHDPPCPDRDGDDCPSRSVNVNVCSVDDDDDPDPDPDDDPQLSSLLVRCVSSPNNVSDDPVVSVVVSVVVVVVVVCVVVDPPVVVVLVVLVVLVVLLVVCQVVCLQVQGNLCLLLDVDDPVSVVSNVSNVVSLVSNVVVLVVVLVSCVRRDVSHPNVVVVVVLVSLQSNLLRRLSSVLSVCVSVVHADCVVVPDPSSVSSVVSNVVSCVPDDDDDQDPAADQTQNPSCLVNLLSLLVVLLVVVVVPDDPPSVVSNVVSLVVVVVCLNSSRHHLSLVHPNHSNVVSVVSVDVVVDDPDDDPVCCCVVVVVSVVHD

Solvent-accessible surface area (backbone atoms only — not comparable to full-atom values): 29750 Å² total; per-residue (Å²): 131,84,80,80,69,70,93,42,50,61,54,46,19,51,51,60,50,68,44,64,64,62,57,48,45,56,51,41,37,77,71,39,88,49,63,56,43,82,43,70,38,99,87,72,40,38,33,40,18,24,36,63,68,76,78,61,59,63,58,59,78,74,52,88,51,64,38,58,33,90,84,36,77,91,54,46,85,58,44,30,82,83,24,62,69,26,30,34,34,42,68,50,50,57,59,40,59,78,45,38,69,64,52,52,52,49,37,66,73,47,34,60,39,63,36,36,28,15,13,48,31,74,13,17,41,50,21,51,53,51,45,53,52,42,45,50,52,33,24,52,42,29,52,74,66,49,84,59,58,35,76,54,38,28,44,29,36,31,36,44,66,54,26,17,62,37,38,39,46,30,36,59,66,34,65,76,59,35,76,24,36,38,40,37,34,48,64,84,38,58,52,34,25,68,44,43,85,40,90,62,47,38,74,72,36,36,36,38,40,31,29,71,88,21,29,52,26,35,42,69,53,55,69,59,51,40,52,55,29,46,65,44,64,61,96,80,76,85,73,86,67,91,73,79,57,66,55,27,61,53,25,23,48,50,46,72,70,51,87,71,85,78,86,79,89,71,96,85,65,54,74,65,51,47,50,56,51,45,44,33,47,46,58,69,43,46,90,73,53,57,68,68,57,55,52,51,50,45,54,51,51,52,52,48,54,56,49,62,72,63,56,85,47,70,69,60,53,52,49,52,49,49,56,46,47,49,54,47,54,48,48,36,64,72,22,47,87,53,17,14,42,54,44,39,59,48,63,48,76,49,76,70,44,43,52,55,38,52,53,43,50,56,42,48,53,55,50,52,55,49,47,43,53,52,42,56,57,52,72,54,35,67,86,49,56,62,31,69,60,48,52,59,46,51,54,52,46,48,52,47,38,39,63,48,42,37,54,56,44,28,54,43,49,65,72,71,49,77,70,59,79,84,72,54,58,64,50,56,55,50,48,50,52,55,54,52,61,61,50,74,79,51,77,86,73,77,83,70,88,48,39,24,94,54,31,68,59,39,56,54,63,52,55,49,51,52,43,46,50,40,54,52,44,51,74,73,66,56,75,83,66,42,67,62,52,46,52,50,48,53,53,52,51,44,51,33,57,75,62,24,37,41,28,64,60,55,71,23,71,79,10,67,54,45,49,41,49,56,54,50,48,64,70,64,40,95,84,58,78,46,75,58,44,50,40,61,73,72,48,52,65,80,73,56,78

Secondary structure (DSSP, 8-state):
------SSHHHHHHHHHH-HHHHHHHHHHHT--SSEEEEE-TTS-EEEEE---GGGHHHHTT--PEEEGGG-GGGGGG--SSS-S-EEEHHHHHHHHHHHHHHHHHHHHHTTS-EEEEEETTHHHHHHHHHHHHHHHHHHHHHTT-S-----EEEEESPPP-B-HHHHHHHHTSHHHHTTEEEEEETT-TTTTTTTT-TT----SEEEEE-TTS-EEEE--HHHHHHHHHTT--TT----PPP-THHHHHHHHHHHHS-PPP----TT--HHHHHHHHHHHHTT-GGGS-HHHHHHHHHHHHHHHHHHHS---HHHHHHHHHHHHHHHHHHHHHHTTTT-HHHHHHS--SHHHHHHHHHHHHHHHHHHHHHHHHHHHHHHS-TTS-HHHHHHHHHHHHHHHHHHHHHHHHHHHHTT---HHHH--HHHHHHHHHHHHHHTTSPPPPPP-S--SS-S-TTHHHHHHHHHHHHHHHHTT--SSHHHHHHHHHHHHHHHHHTT-S-GGGGSTT-HHHHHHHHHHHHH-TT---HHHHHHHTTGGGG--